Protein AF-A0A7C6WUP7-F1 (afdb_monomer)

Secondary structure (DSSP, 8-state):
-B-GGG-EEEEEEEEPTTSSSEEEEEEEEETTTTEEEEEEEPPS-EEEEEEETTTTEEEEEETTEEEEEETT-S-EEEEEPPP-TT--SS--EEEETTTEEEEE-SS-EEEEE--HHHHHTSEEEEEEE-SS--TTHHHHHHH-TTEEEEEEE----HHHHHHHHHHT--S-SEEEEETTTS-HHHHHHTT-S---TT-HHHHHHHHHB-HHHHHHHEETTEE--EEEEEEEEEEEEEHHHHB-TTS-BS--BHHHHHHHHHHIIIIITTT-TT-EEE--SSHHHHHHHHHHHHHHHHHHHTTPPP-SS-HHHHHHHHHHHTS-HHHH---TT-TT--EEEEEEEE--GGGGG-EEETTEEEEEE--BSBTTB---EEEEEEEEEE-TT-TTHHHHHHHHHHHHHT--HHHHHHHBTT----EE-TTHHHHHHHHHHHHHHHHHHHHH--HHHHHHHHHHHHHHHHHHHHHHHHTSEEE-HHHHHHHHHHHTTEEE---SHHHHHHHHHHHHHHHHHTTSS-HHHHHHHHHHHHHHHHHH--

Foldseek 3Di:
DADPPRWDWDWDFDQDPVRDGTWTFIWIADPVVRDIDTQGTDDADWAAKEADHVQCWIWIDHAQFIWIQGVNHDTATFAGHADALPVDVHWYKYQDPPQWIWTDHPPDIAIDGNDRVQVVQADEAEEEEQDNDPFLLRVLQSVQSRYRYDYDYDNDAQVRVVVCLVVPDQPHFKYKHWQQRYQVVVCVVVVQFDFLLPDPLQVVLLVQFDPQLNVSQDDDSTGGWRWQFKKWKWKWFWPVQQADPVRHGPAAALVSLLVCQQCCLPPNCVVQVLEAAEDDVQRLLQNLLVLLVQLLQLCVLVVHDDALPDPLNVVSVVSSVPHPSVRRDDDDDDPARHYRMYIDIRRALCLCVFDDHNNTGIHTDFYANDPPGDTAIEMTIIIMTTRPSHPCVVSVSSSSSSSVVSRDPSRSLLGGLPPQDFAFQPCLVVVLVVLVVVLVVLVVVLVVDDDPSVVVSVVVSVVSVVVSVVSNPSRGTSGDSVSSVVSSVNCVRYHYNRHDLSSVLSVVLSVCSCCDSVPVDDPVCSSVVSRVSSVVSVVVRD

Sequence (542 aa):
VSYRDGKLLLVQTLPGTDGQGGVPTLMVYDPQANAAAPVQALAGQVGSISYDPASDTLLAAQGNTVYTYPALGEGKPCATLPQNDFFMEYLPIAALPDHLLAVGTRDSIYLKSADAAAFAEKTPLKLLLAASSSDGLNQAANAVENVALTVAQDSLSPLEFAQMIITGDTEHDLYWVNLSAVDFVSLMKKGYAADLSGSAKLAQAHRELYPQVQQAVSDGEGIYAVPLSATGITLLGEKSYVFDKNGQPTLHTLDDLLQYMQMWPDTMAEEHPDMTPYRGYEVKYGAHELVLKTYIDSCIGTGQELSFDTPQLRQMMEKLAAMDWDVLECGDEDYTAPVVFGDEWLMFLHLFNGDGRDSHDYFPFLLALSPDVPAVLPLEVSCVFINPRSPHQDAALQLVEALLDAMPDDDRIMLHEQENTPVENPSYQQTLAEYEALLARKRAQMDAAAGGERNELKAWLTRAEQHYEELKVTQRWLISEQNIRDYRALAAHAYVRQYNGEFLGARTAVETLSQYTGGSIDLDRFLSDIQNRLNLIRNESR

Radius of gyration: 28.75 Å; Cα contacts (8 Å, |Δi|>4): 955; chains: 1; bounding box: 75×62×85 Å

Structure (mmCIF, N/CA/C/O backbone):
data_AF-A0A7C6WUP7-F1
#
_entry.id   AF-A0A7C6WUP7-F1
#
loop_
_atom_site.group_PDB
_atom_site.id
_atom_site.type_symbol
_atom_site.label_atom_id
_atom_site.label_alt_id
_atom_site.label_comp_id
_atom_site.label_asym_id
_atom_site.label_entity_id
_atom_site.label_seq_id
_atom_site.pdbx_PDB_ins_code
_atom_site.Cartn_x
_atom_site.Cartn_y
_atom_site.Cartn_z
_atom_site.occupancy
_atom_site.B_iso_or_equiv
_atom_site.auth_seq_id
_atom_site.auth_comp_id
_atom_site.auth_asym_id
_atom_site.auth_atom_id
_atom_site.pdbx_PDB_model_num
ATOM 1 N N . VAL A 1 1 ? 2.950 -0.134 -36.957 1.00 88.62 1 VAL A N 1
ATOM 2 C CA . VAL A 1 1 ? 4.285 -0.773 -36.811 1.00 88.62 1 VAL A CA 1
ATOM 3 C C . VAL A 1 1 ? 4.865 -1.100 -38.182 1.00 88.62 1 VAL A C 1
ATOM 5 O O . VAL A 1 1 ? 4.085 -1.303 -39.111 1.00 88.62 1 VAL A O 1
ATOM 8 N N . SER A 1 2 ? 6.194 -1.097 -38.344 1.00 90.19 2 SER A N 1
ATOM 9 C CA . SER A 1 2 ? 6.823 -1.467 -39.623 1.00 90.19 2 SER A CA 1
ATOM 10 C C . SER A 1 2 ? 6.486 -2.905 -40.008 1.00 90.19 2 SER A C 1
ATOM 12 O O . SER A 1 2 ? 6.430 -3.782 -39.149 1.00 90.19 2 SER A O 1
ATOM 14 N N . TYR A 1 3 ? 6.262 -3.129 -41.298 1.00 91.31 3 TYR A N 1
ATOM 15 C CA . TYR A 1 3 ? 5.893 -4.414 -41.877 1.00 91.31 3 TYR A CA 1
ATOM 16 C C . TYR A 1 3 ? 6.742 -4.693 -43.123 1.00 91.31 3 TYR A C 1
ATOM 18 O O . TYR A 1 3 ? 7.541 -3.863 -43.563 1.00 91.31 3 TYR A O 1
ATOM 26 N N . ARG A 1 4 ? 6.611 -5.901 -43.667 1.00 89.44 4 ARG A N 1
ATOM 27 C CA . ARG A 1 4 ? 7.405 -6.396 -44.798 1.00 89.44 4 ARG A CA 1
ATOM 28 C C . ARG A 1 4 ? 7.357 -5.466 -46.008 1.00 89.44 4 ARG A C 1
ATOM 30 O O . ARG A 1 4 ? 6.385 -4.745 -46.217 1.00 89.44 4 ARG A O 1
ATOM 37 N N . ASP A 1 5 ? 8.417 -5.511 -46.811 1.00 90.69 5 ASP A N 1
ATOM 38 C CA . ASP A 1 5 ? 8.517 -4.808 -48.097 1.00 90.69 5 ASP A CA 1
ATOM 39 C C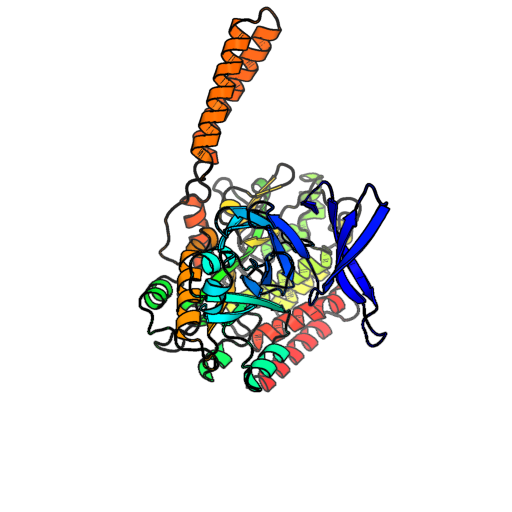 . ASP A 1 5 ? 8.281 -3.288 -48.011 1.00 90.69 5 ASP A C 1
ATOM 41 O O . ASP A 1 5 ? 7.764 -2.668 -48.938 1.00 90.69 5 ASP A O 1
ATOM 45 N N . GLY A 1 6 ? 8.644 -2.672 -46.879 1.00 90.62 6 GLY A N 1
ATOM 46 C CA . GLY A 1 6 ? 8.457 -1.236 -46.646 1.00 90.62 6 GLY A CA 1
ATOM 47 C C . GLY A 1 6 ? 7.004 -0.823 -46.383 1.00 90.62 6 GLY A C 1
ATOM 48 O O . GLY A 1 6 ? 6.705 0.372 -46.390 1.00 90.62 6 GLY A O 1
ATOM 49 N N . LYS A 1 7 ? 6.104 -1.785 -46.153 1.00 94.88 7 LYS A N 1
ATOM 50 C CA . LYS A 1 7 ? 4.707 -1.546 -45.772 1.00 94.88 7 LYS A CA 1
ATOM 51 C C . LYS A 1 7 ? 4.579 -1.304 -44.270 1.00 94.88 7 LYS A C 1
ATOM 53 O O . LYS A 1 7 ? 5.522 -1.504 -43.506 1.00 94.88 7 LYS A O 1
ATOM 58 N N . LEU A 1 8 ? 3.395 -0.886 -43.833 1.00 95.31 8 LEU A N 1
ATOM 59 C CA . LEU A 1 8 ? 3.077 -0.651 -42.424 1.00 95.31 8 LEU A CA 1
ATOM 60 C C . LEU A 1 8 ? 1.836 -1.444 -42.015 1.00 95.31 8 LEU A C 1
ATOM 62 O O . LEU A 1 8 ? 0.878 -1.532 -42.779 1.00 95.31 8 LEU A O 1
ATOM 66 N N . LEU A 1 9 ? 1.832 -1.966 -40.789 1.00 94.50 9 LEU A N 1
ATOM 67 C CA . LEU A 1 9 ? 0.612 -2.430 -40.132 1.00 94.50 9 LEU A CA 1
ATOM 68 C C . LEU A 1 9 ? -0.007 -1.288 -39.332 1.00 94.50 9 LEU A C 1
ATOM 70 O O . LEU A 1 9 ? 0.679 -0.636 -38.533 1.00 94.50 9 LEU A O 1
ATOM 74 N N . LEU A 1 10 ? -1.303 -1.082 -39.540 1.00 92.94 10 LEU A N 1
ATOM 75 C CA . LEU A 1 10 ? -2.136 -0.097 -38.859 1.00 92.94 10 LEU A CA 1
ATOM 76 C C . LEU A 1 10 ? -3.346 -0.804 -38.247 1.00 92.94 10 LEU A C 1
ATOM 78 O O . LEU A 1 10 ? -3.805 -1.808 -38.783 1.00 92.94 10 LEU A O 1
ATOM 82 N N . VAL A 1 11 ? -3.893 -0.257 -37.167 1.00 92.19 11 VAL A N 1
ATOM 83 C CA . VAL A 1 11 ? -5.207 -0.663 -36.659 1.00 92.19 11 VAL A CA 1
ATOM 84 C C . VAL A 1 11 ? -6.188 0.439 -37.020 1.00 92.19 11 VAL A C 1
ATOM 86 O O . VAL A 1 11 ? -5.965 1.603 -36.691 1.00 92.19 11 VAL A O 1
ATOM 89 N N . GLN A 1 12 ? -7.251 0.079 -37.731 1.00 91.81 12 GLN A N 1
ATOM 90 C CA . GLN A 1 12 ? -8.324 0.990 -38.103 1.00 91.81 12 GLN A CA 1
ATOM 91 C C . GLN A 1 12 ? -9.658 0.415 -37.649 1.00 91.81 12 GLN A C 1
ATOM 93 O O . GLN A 1 12 ? -9.967 -0.746 -37.903 1.00 91.81 12 GLN A O 1
ATOM 98 N N . THR A 1 13 ? -10.477 1.244 -37.018 1.00 90.94 13 THR A N 1
ATOM 99 C CA . THR A 1 13 ? -11.846 0.874 -36.673 1.00 90.94 13 THR A CA 1
ATOM 100 C C . THR A 1 13 ? -12.723 0.948 -37.921 1.00 90.94 13 THR A C 1
ATOM 102 O O . THR A 1 13 ? -12.941 2.032 -38.465 1.00 90.94 13 THR A O 1
ATOM 105 N N . LEU A 1 14 ? -13.213 -0.201 -38.387 1.00 89.38 14 LEU A N 1
ATOM 106 C CA . LEU A 1 14 ? -14.136 -0.307 -39.521 1.00 89.38 14 LEU A CA 1
ATOM 107 C C . LEU A 1 14 ? -15.577 -0.521 -39.028 1.00 89.38 14 LEU A C 1
ATOM 109 O O . LEU A 1 14 ? -15.765 -1.029 -37.925 1.00 89.38 14 LEU A O 1
ATOM 113 N N . PRO A 1 15 ? -16.612 -0.152 -39.803 1.00 85.94 15 PRO A N 1
ATOM 114 C CA . PRO A 1 15 ? -17.998 -0.439 -39.431 1.00 85.94 15 PRO A CA 1
ATOM 115 C C . PRO A 1 15 ? -18.241 -1.946 -39.261 1.00 85.94 15 PRO A C 1
ATOM 117 O O . PRO A 1 15 ? -17.833 -2.732 -40.118 1.00 85.94 15 PRO A O 1
ATOM 120 N N . GLY A 1 16 ? -18.920 -2.347 -38.181 1.00 78.31 16 GLY A N 1
ATOM 121 C CA . GLY A 1 16 ? -19.343 -3.737 -37.981 1.00 78.31 16 GLY A CA 1
ATOM 122 C C . GLY A 1 16 ? -20.357 -4.208 -39.033 1.00 78.31 16 GLY A C 1
ATOM 123 O O . GLY A 1 16 ? -21.050 -3.397 -39.652 1.00 78.31 16 GLY A O 1
ATOM 124 N N . THR A 1 17 ? -20.478 -5.529 -39.216 1.00 71.31 17 THR A N 1
ATOM 125 C CA . THR A 1 17 ? -21.402 -6.159 -40.187 1.00 71.31 17 THR A CA 1
ATOM 126 C C . THR A 1 17 ? -22.866 -5.786 -39.967 1.00 71.31 17 THR A C 1
ATOM 128 O O . THR A 1 17 ? -23.649 -5.776 -40.915 1.00 71.31 17 THR A O 1
ATOM 131 N N . ASP A 1 18 ? -23.211 -5.421 -38.734 1.00 73.44 18 ASP A N 1
ATOM 132 C CA . ASP A 1 18 ? -24.584 -5.168 -38.298 1.00 73.44 18 ASP A CA 1
ATOM 133 C C . ASP A 1 18 ? -24.893 -3.657 -38.244 1.00 73.44 18 ASP A C 1
ATOM 135 O O . ASP A 1 18 ? -25.961 -3.239 -37.801 1.00 73.44 18 ASP A O 1
ATOM 139 N N . GLY A 1 19 ? -23.947 -2.812 -38.678 1.00 63.22 19 GLY A N 1
ATOM 140 C CA . GLY A 1 19 ? -24.073 -1.351 -38.674 1.00 63.22 19 GLY A CA 1
ATOM 141 C C . GLY A 1 19 ? -24.031 -0.703 -37.283 1.00 63.22 19 GLY A C 1
ATOM 142 O O . GLY A 1 19 ? -24.127 0.520 -37.189 1.00 63.22 19 GLY A O 1
ATOM 143 N N . GLN A 1 20 ? -23.868 -1.491 -36.216 1.00 58.09 20 GLN A N 1
ATOM 144 C CA . GLN A 1 20 ? -23.641 -1.013 -34.854 1.00 58.09 20 GLN A CA 1
ATOM 145 C C . GLN A 1 20 ? -22.222 -1.339 -34.392 1.00 58.09 20 GLN A C 1
ATOM 147 O O . GLN A 1 20 ? -21.758 -2.468 -34.528 1.00 58.09 20 GLN A O 1
ATOM 152 N N . GLY A 1 21 ? -21.553 -0.336 -33.820 1.00 70.25 21 GLY A N 1
ATOM 153 C CA . GLY A 1 21 ? -20.194 -0.467 -33.305 1.00 70.25 21 GLY A CA 1
ATOM 154 C C . GLY A 1 21 ? -19.114 -0.479 -34.390 1.00 70.25 21 GLY A C 1
ATOM 155 O O . GLY A 1 21 ? -19.353 -0.743 -35.571 1.00 70.25 21 GLY A O 1
ATOM 156 N N . GLY A 1 22 ? -17.900 -0.140 -33.969 1.00 84.69 22 GLY A N 1
ATOM 157 C CA . GLY A 1 22 ? -16.703 -0.242 -34.786 1.00 84.69 22 GLY A CA 1
ATOM 158 C C . GLY A 1 22 ? -15.913 -1.500 -34.432 1.00 84.69 22 GLY A C 1
ATOM 159 O O . GLY A 1 22 ? -15.785 -1.829 -33.257 1.00 84.69 22 GLY A O 1
ATOM 160 N N . VAL A 1 23 ? -15.371 -2.184 -35.437 1.00 88.81 23 VAL A N 1
ATOM 161 C CA . VAL A 1 23 ? -14.512 -3.360 -35.279 1.00 88.81 23 VAL A CA 1
ATOM 162 C C . VAL A 1 23 ? -13.068 -2.943 -35.550 1.00 88.81 23 VAL A C 1
ATOM 164 O O . VAL A 1 23 ? -12.760 -2.531 -36.678 1.00 88.81 23 VAL A O 1
ATOM 167 N N . PRO A 1 24 ? -12.164 -3.019 -34.559 1.00 91.81 24 PRO A N 1
ATOM 168 C CA . PRO A 1 24 ? -10.756 -2.768 -34.810 1.00 91.81 24 PRO A CA 1
ATOM 169 C C . PRO A 1 24 ? -10.237 -3.812 -35.796 1.00 91.81 24 PRO A C 1
ATOM 171 O O . PRO A 1 24 ? -10.360 -5.015 -35.592 1.00 91.81 24 PRO A O 1
ATOM 174 N N . THR A 1 25 ? -9.690 -3.344 -36.908 1.00 93.19 25 THR A N 1
ATOM 175 C CA . THR A 1 25 ? -9.233 -4.184 -38.012 1.00 93.19 25 THR A CA 1
ATOM 176 C C . THR A 1 25 ? -7.780 -3.866 -38.309 1.00 93.19 25 THR A C 1
ATOM 178 O O . THR A 1 25 ? -7.397 -2.703 -38.452 1.00 93.19 25 THR A O 1
ATOM 181 N N . LEU A 1 26 ? -6.963 -4.908 -38.407 1.00 93.88 26 LEU A N 1
ATOM 182 C CA . LEU A 1 26 ? -5.592 -4.810 -38.868 1.00 93.88 26 LEU A CA 1
ATOM 183 C C . LEU A 1 26 ? -5.578 -4.525 -40.371 1.00 93.88 26 LEU A C 1
ATOM 185 O O . LEU A 1 26 ? -6.147 -5.276 -41.167 1.00 93.88 26 LEU A O 1
ATOM 189 N N . MET A 1 27 ? -4.888 -3.459 -40.748 1.00 94.75 27 MET A N 1
ATOM 190 C CA . MET A 1 27 ? -4.727 -2.999 -42.119 1.00 94.75 27 MET A CA 1
ATOM 191 C C . MET A 1 27 ? -3.254 -3.069 -42.516 1.00 94.75 27 MET A C 1
ATOM 193 O O . MET A 1 27 ? -2.382 -2.654 -41.750 1.00 94.75 27 MET A O 1
ATOM 197 N N . VAL A 1 28 ? -2.972 -3.513 -43.739 1.00 95.56 28 VAL A N 1
ATOM 198 C CA . VAL A 1 28 ? -1.656 -3.339 -44.367 1.00 95.56 28 VAL A CA 1
ATOM 199 C C . VAL A 1 28 ? -1.711 -2.101 -45.245 1.00 95.56 28 VAL A C 1
ATOM 201 O O . VAL A 1 28 ? -2.439 -2.069 -46.236 1.00 95.56 28 VAL A O 1
ATOM 204 N N . TYR A 1 29 ? -0.935 -1.089 -44.876 1.00 96.25 29 TYR A N 1
ATOM 205 C CA . TYR A 1 29 ? -0.754 0.134 -45.642 1.00 96.25 29 TYR A CA 1
ATOM 206 C C . TYR A 1 29 ? 0.499 0.043 -46.507 1.00 96.25 29 TYR A C 1
ATOM 208 O O . TYR A 1 29 ? 1.592 -0.238 -46.014 1.00 96.25 29 TYR A O 1
ATOM 216 N N . ASP A 1 30 ? 0.328 0.300 -47.798 1.00 96.12 30 ASP A N 1
ATOM 217 C CA . ASP A 1 30 ? 1.398 0.411 -48.779 1.00 96.12 30 ASP A CA 1
ATOM 218 C C . ASP A 1 30 ? 1.677 1.898 -49.061 1.00 96.12 30 ASP A C 1
ATOM 220 O O . ASP A 1 30 ? 0.858 2.557 -49.712 1.00 96.12 30 ASP A O 1
ATOM 224 N N . PRO A 1 31 ? 2.820 2.445 -48.602 1.00 94.81 31 PRO A N 1
ATOM 225 C CA . PRO A 1 31 ? 3.159 3.845 -48.833 1.00 94.81 31 PRO A CA 1
ATOM 226 C C . PRO A 1 31 ? 3.367 4.201 -50.310 1.00 94.81 31 PRO A C 1
ATOM 228 O O . PRO A 1 31 ? 3.192 5.362 -50.672 1.00 94.81 31 PRO A O 1
ATOM 231 N N . GLN A 1 32 ? 3.740 3.241 -51.166 1.00 94.38 32 GLN A N 1
ATOM 232 C CA . GLN A 1 32 ? 3.948 3.494 -52.596 1.00 94.38 32 GLN A CA 1
ATOM 233 C C . GLN A 1 32 ? 2.617 3.596 -53.339 1.00 94.38 32 GLN A C 1
ATOM 235 O O . GLN A 1 32 ? 2.452 4.461 -54.199 1.00 94.38 32 GLN A O 1
ATOM 240 N N . ALA A 1 33 ? 1.661 2.731 -52.995 1.00 93.75 33 ALA A N 1
ATOM 241 C CA . ALA A 1 33 ? 0.311 2.769 -53.554 1.00 93.75 33 ALA A CA 1
ATOM 242 C C . ALA A 1 33 ? -0.608 3.788 -52.853 1.00 93.75 33 ALA A C 1
ATOM 244 O O . ALA A 1 33 ? -1.689 4.077 -53.364 1.00 93.75 33 ALA A O 1
ATOM 245 N N . ASN A 1 34 ? -0.190 4.315 -51.693 1.00 93.81 34 ASN A N 1
ATOM 246 C CA . ASN A 1 34 ? -0.997 5.141 -50.791 1.00 93.81 34 ASN A CA 1
ATOM 247 C C . ASN A 1 34 ? -2.374 4.509 -50.509 1.00 93.81 34 ASN A C 1
ATOM 249 O O . ASN A 1 34 ? -3.418 5.153 -50.616 1.00 93.81 34 ASN A O 1
ATOM 253 N N . ALA A 1 35 ? -2.373 3.210 -50.207 1.00 94.38 35 ALA A N 1
ATOM 254 C CA . ALA A 1 35 ? -3.583 2.418 -50.027 1.00 94.38 35 ALA A CA 1
ATOM 255 C C . ALA A 1 35 ? -3.444 1.473 -48.832 1.00 94.38 35 ALA A C 1
ATOM 257 O O . ALA A 1 35 ? -2.370 0.923 -48.589 1.00 94.38 35 ALA A O 1
ATOM 258 N N . ALA A 1 36 ? -4.543 1.271 -48.105 1.00 94.94 36 ALA A N 1
ATOM 259 C CA . ALA A 1 36 ? -4.638 0.314 -47.010 1.00 94.94 36 ALA A CA 1
ATOM 260 C C . ALA A 1 36 ? -5.637 -0.793 -47.362 1.00 94.94 36 ALA A C 1
ATOM 262 O O . ALA A 1 36 ? -6.729 -0.507 -47.854 1.00 94.94 36 ALA A O 1
ATOM 263 N N . ALA A 1 37 ? -5.272 -2.046 -47.095 1.00 94.25 37 ALA A N 1
ATOM 264 C CA . ALA A 1 37 ? -6.142 -3.203 -47.280 1.00 94.25 37 ALA A CA 1
ATOM 265 C C . ALA A 1 37 ? -6.373 -3.919 -45.938 1.00 94.25 37 ALA A C 1
ATOM 267 O O . ALA A 1 37 ? -5.411 -4.083 -45.181 1.00 94.25 37 ALA A O 1
ATOM 268 N N . PRO A 1 38 ? -7.613 -4.342 -45.632 1.00 93.62 38 PRO A N 1
ATOM 269 C CA . PRO A 1 38 ? -7.899 -5.101 -44.422 1.00 93.62 38 PRO A CA 1
ATOM 270 C C . PRO A 1 38 ? -7.276 -6.494 -44.499 1.00 93.62 38 PRO A C 1
ATOM 272 O O . PRO A 1 38 ? -7.278 -7.122 -45.558 1.00 93.62 38 PRO A O 1
ATOM 275 N N . VAL A 1 39 ? -6.760 -6.966 -43.366 1.00 92.12 39 VAL A N 1
ATOM 276 C CA . VAL A 1 39 ? -6.148 -8.294 -43.230 1.00 92.12 39 VAL A CA 1
ATOM 277 C C . VAL A 1 39 ? -6.915 -9.145 -42.233 1.00 92.12 39 VAL A C 1
ATOM 279 O O . VAL A 1 39 ? -7.359 -10.232 -42.585 1.00 92.12 39 VAL A O 1
ATOM 282 N N . GLN A 1 40 ? -7.100 -8.643 -41.011 1.00 91.38 40 GLN A N 1
ATOM 283 C CA . GLN A 1 40 ? -7.643 -9.432 -39.911 1.00 91.38 40 GLN A CA 1
ATOM 284 C C . GLN A 1 40 ? -8.457 -8.549 -38.966 1.00 91.38 40 GLN A C 1
ATOM 286 O O . GLN A 1 40 ? -7.993 -7.492 -38.543 1.00 91.38 40 GLN A O 1
ATOM 291 N N . ALA A 1 41 ? -9.665 -8.987 -38.613 1.00 89.94 41 ALA A N 1
ATOM 292 C CA . ALA A 1 41 ? -10.430 -8.357 -37.543 1.00 89.94 41 ALA A CA 1
ATOM 293 C C . ALA A 1 41 ? -9.825 -8.728 -36.181 1.00 89.94 41 ALA A C 1
ATOM 295 O O . ALA A 1 41 ? -9.445 -9.880 -35.947 1.00 89.94 41 ALA A O 1
ATOM 296 N N . LEU A 1 42 ? -9.737 -7.743 -35.295 1.00 90.19 42 LEU A N 1
ATOM 297 C CA . LEU A 1 42 ? -9.281 -7.887 -33.919 1.00 90.19 42 LEU A CA 1
ATOM 298 C C . LEU A 1 42 ? -10.502 -7.870 -32.993 1.00 90.19 42 LEU A C 1
ATOM 300 O O . LEU A 1 42 ? -11.511 -7.228 -33.292 1.00 90.19 42 LEU A O 1
ATOM 304 N N . ALA A 1 43 ? -10.424 -8.600 -31.883 1.00 84.19 43 ALA A N 1
ATOM 305 C CA . ALA A 1 43 ? -11.495 -8.645 -30.898 1.00 84.19 43 ALA A CA 1
ATOM 306 C C . ALA A 1 43 ? -11.264 -7.599 -29.798 1.00 84.19 43 ALA A C 1
ATOM 308 O O . ALA A 1 43 ? -10.127 -7.286 -29.449 1.00 84.19 43 ALA A O 1
ATOM 309 N N . GLY A 1 44 ? -12.361 -7.088 -29.234 1.00 82.75 44 GLY A N 1
ATOM 310 C CA . GLY A 1 44 ? -12.329 -6.200 -28.071 1.00 82.75 44 GLY A CA 1
ATOM 311 C C . GLY A 1 44 ? -11.562 -4.891 -28.289 1.00 82.75 44 GLY A C 1
ATOM 312 O O . GLY A 1 44 ? -11.354 -4.441 -29.414 1.00 82.75 44 GLY A O 1
ATOM 313 N N . GLN A 1 45 ? -11.167 -4.257 -27.186 1.00 84.25 45 GLN A N 1
ATOM 314 C CA . GLN A 1 45 ? -10.313 -3.073 -27.212 1.00 84.25 45 GLN A CA 1
ATOM 315 C C . GLN A 1 45 ? -8.861 -3.494 -27.458 1.00 84.25 45 GLN A C 1
ATOM 317 O O . GLN A 1 45 ? -8.315 -4.307 -26.715 1.00 84.25 45 GLN A O 1
ATOM 322 N N . VAL A 1 46 ? -8.242 -2.924 -28.492 1.00 90.44 46 VAL A N 1
ATOM 323 C CA . VAL A 1 46 ? -6.850 -3.206 -28.861 1.00 90.44 46 VAL A CA 1
ATOM 324 C C . VAL A 1 46 ? -5.929 -2.221 -28.152 1.00 90.44 46 VAL A C 1
ATOM 326 O O . VAL A 1 46 ? -6.115 -1.012 -28.274 1.00 90.44 46 VAL A O 1
ATOM 329 N N . GLY A 1 47 ? -4.945 -2.749 -27.430 1.00 91.69 47 GLY A N 1
ATOM 330 C CA . GLY A 1 47 ? -3.874 -1.975 -26.816 1.00 91.69 47 GLY A CA 1
ATOM 331 C C . GLY A 1 47 ? -2.615 -1.943 -27.676 1.00 91.69 47 GLY A C 1
ATOM 332 O O . GLY A 1 47 ? -2.670 -1.783 -28.897 1.00 91.69 47 GLY A O 1
ATOM 333 N N . SER A 1 48 ? -1.454 -2.111 -27.043 1.00 93.25 48 SER A N 1
ATOM 334 C CA . SER A 1 48 ? -0.177 -2.134 -27.754 1.00 93.25 48 SER A CA 1
ATOM 335 C C . SER A 1 48 ? -0.079 -3.311 -28.728 1.00 93.25 48 SER A C 1
ATOM 337 O O . SER A 1 48 ? -0.549 -4.419 -28.459 1.00 93.25 48 SER A O 1
ATOM 339 N N . ILE A 1 49 ? 0.590 -3.075 -29.857 1.00 94.31 49 ILE A N 1
ATOM 340 C CA . ILE A 1 49 ? 0.894 -4.099 -30.857 1.00 94.31 49 ILE A CA 1
ATOM 341 C C . ILE A 1 49 ? 2.393 -4.134 -31.145 1.00 94.31 49 ILE A C 1
ATOM 343 O O . ILE A 1 49 ? 3.062 -3.100 -31.145 1.00 94.31 49 ILE A O 1
ATOM 347 N N . SER A 1 50 ? 2.915 -5.315 -31.454 1.00 95.19 50 SER A N 1
ATOM 348 C CA . SER A 1 50 ? 4.306 -5.499 -31.865 1.00 95.19 50 SER A CA 1
ATOM 349 C C . SER A 1 50 ? 4.408 -6.580 -32.928 1.00 95.19 50 SER A C 1
ATOM 351 O O . SER A 1 50 ? 3.700 -7.576 -32.860 1.00 95.19 50 SER A O 1
ATOM 353 N N . TYR A 1 51 ? 5.259 -6.384 -33.930 1.00 93.56 51 TYR A N 1
ATOM 354 C CA . TYR A 1 51 ? 5.400 -7.311 -35.051 1.00 93.56 51 TYR A CA 1
ATOM 355 C C . TYR A 1 51 ? 6.830 -7.841 -35.119 1.00 93.56 51 TYR A C 1
ATOM 357 O O . TYR A 1 51 ? 7.770 -7.047 -35.194 1.00 93.56 51 TYR A O 1
ATOM 365 N N . ASP A 1 52 ? 6.976 -9.165 -35.131 1.00 91.50 52 ASP A N 1
ATOM 366 C CA . ASP A 1 52 ? 8.245 -9.839 -35.378 1.00 91.50 52 ASP A CA 1
ATOM 367 C C . ASP A 1 52 ? 8.363 -10.230 -36.865 1.00 91.50 52 ASP A C 1
ATOM 369 O O . ASP A 1 52 ? 7.665 -11.138 -37.336 1.00 91.50 52 ASP A O 1
ATOM 373 N N . PRO A 1 53 ? 9.262 -9.582 -37.632 1.00 88.62 53 PRO A N 1
ATOM 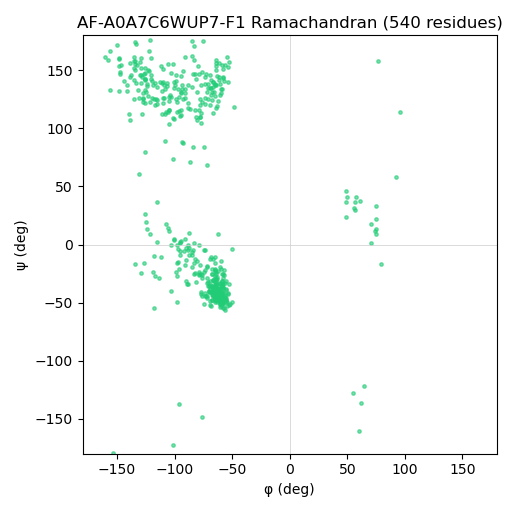374 C CA . PRO A 1 53 ? 9.475 -9.919 -39.031 1.00 88.62 53 PRO A CA 1
ATOM 375 C C . PRO A 1 53 ? 10.111 -11.298 -39.242 1.00 88.62 53 PRO A C 1
ATOM 377 O O . PRO A 1 53 ? 9.922 -11.861 -40.324 1.00 88.62 53 PRO A O 1
ATOM 380 N N . ALA A 1 54 ? 10.854 -11.832 -38.264 1.00 88.00 54 ALA A N 1
ATOM 381 C CA . ALA A 1 54 ? 11.552 -13.107 -38.399 1.00 88.00 54 ALA A CA 1
ATOM 382 C C . ALA A 1 54 ? 10.574 -14.288 -38.381 1.00 88.00 54 ALA A C 1
ATOM 384 O O . ALA A 1 54 ? 10.674 -15.177 -39.228 1.00 88.00 54 ALA A O 1
ATOM 385 N N . SER A 1 55 ? 9.601 -14.264 -37.467 1.00 88.06 55 SER A N 1
ATOM 386 C CA . SER A 1 55 ? 8.559 -15.292 -37.347 1.00 88.06 55 SER A CA 1
ATOM 387 C C . SER A 1 55 ? 7.249 -14.964 -38.075 1.00 88.06 55 SER A C 1
ATOM 389 O O . SER A 1 55 ? 6.310 -15.752 -38.003 1.00 88.06 55 SER A O 1
ATOM 391 N N . ASP A 1 56 ? 7.163 -13.828 -38.779 1.00 91.00 56 ASP A N 1
ATOM 392 C CA . ASP A 1 56 ? 5.928 -13.349 -39.428 1.00 91.00 56 ASP A CA 1
ATOM 393 C C . ASP A 1 56 ? 4.744 -13.183 -38.473 1.00 91.00 56 ASP A C 1
ATOM 395 O O . ASP A 1 56 ? 3.609 -13.523 -38.805 1.00 91.00 56 ASP A O 1
ATOM 399 N N . THR A 1 57 ? 4.996 -12.739 -37.250 1.00 92.56 57 THR A N 1
ATOM 400 C CA . THR A 1 57 ? 3.992 -12.829 -36.191 1.00 92.56 57 THR A CA 1
ATOM 401 C C . THR A 1 57 ? 3.694 -11.458 -35.616 1.00 92.56 57 THR A C 1
ATOM 403 O O . THR A 1 57 ? 4.596 -10.725 -35.214 1.00 92.56 57 THR A O 1
ATOM 406 N N . LEU A 1 58 ? 2.409 -11.105 -35.562 1.00 94.56 58 LEU A N 1
ATOM 407 C CA . LEU A 1 58 ? 1.939 -9.942 -34.814 1.00 94.56 58 LEU A CA 1
ATOM 408 C C . LEU A 1 58 ? 1.492 -10.379 -33.420 1.00 94.56 58 LEU A C 1
ATOM 410 O O . LEU A 1 58 ? 0.690 -11.297 -33.279 1.00 94.56 58 LEU A O 1
ATOM 414 N N . LEU A 1 59 ? 1.967 -9.670 -32.407 1.00 95.88 59 LEU A N 1
ATOM 415 C CA . LEU A 1 59 ? 1.417 -9.668 -31.063 1.00 95.88 59 LEU A CA 1
ATOM 416 C C . LEU A 1 59 ? 0.491 -8.463 -30.908 1.00 95.88 59 LEU A C 1
ATOM 418 O O . LEU A 1 59 ? 0.858 -7.344 -31.279 1.00 95.88 59 LEU A O 1
ATOM 422 N N . ALA A 1 60 ? -0.692 -8.677 -30.342 1.00 95.56 60 ALA A N 1
ATOM 423 C CA . ALA A 1 60 ? -1.629 -7.610 -30.018 1.00 95.56 60 ALA A CA 1
ATOM 424 C C . ALA A 1 60 ? -2.217 -7.812 -28.621 1.00 95.56 60 ALA A C 1
ATOM 426 O O . ALA A 1 60 ? -2.793 -8.859 -28.329 1.00 95.56 60 ALA A O 1
ATOM 427 N N . ALA A 1 61 ? -2.087 -6.797 -27.770 1.00 95.06 61 ALA A N 1
ATOM 428 C CA . ALA A 1 61 ? -2.780 -6.731 -26.492 1.00 95.06 61 ALA A CA 1
ATOM 429 C C . ALA A 1 61 ? -4.279 -6.472 -26.710 1.00 95.06 61 ALA A C 1
ATOM 431 O O . ALA A 1 61 ? -4.647 -5.560 -27.454 1.00 95.06 61 ALA A O 1
ATOM 432 N N . GLN A 1 62 ? -5.133 -7.261 -26.062 1.00 92.12 62 GLN A N 1
ATOM 433 C CA . GLN A 1 62 ? -6.591 -7.131 -26.064 1.00 92.12 62 GLN A CA 1
ATOM 434 C C . GLN A 1 62 ? -7.119 -7.388 -24.650 1.00 92.12 62 GLN A C 1
ATOM 436 O O . GLN A 1 62 ? -7.095 -8.521 -24.162 1.00 92.12 62 GLN A O 1
ATOM 441 N N . GLY A 1 63 ? -7.564 -6.327 -23.969 1.00 88.62 63 GLY A N 1
ATOM 442 C CA . GLY A 1 63 ? -7.846 -6.386 -22.530 1.00 88.62 63 GLY A CA 1
ATOM 443 C C . GLY A 1 63 ? -6.622 -6.877 -21.747 1.00 88.62 63 GLY A C 1
ATOM 444 O O . GLY A 1 63 ? -5.522 -6.377 -21.958 1.00 88.62 63 GLY A O 1
ATOM 445 N N . ASN A 1 64 ? -6.799 -7.905 -20.912 1.00 90.00 64 ASN A N 1
ATOM 446 C CA . ASN A 1 64 ? -5.738 -8.502 -20.086 1.00 90.00 64 ASN A CA 1
ATOM 447 C C . ASN A 1 64 ? -4.936 -9.611 -20.793 1.00 90.00 64 ASN A C 1
ATOM 449 O O . ASN A 1 64 ? -4.182 -10.342 -20.149 1.00 90.00 64 ASN A O 1
ATOM 453 N N . THR A 1 65 ? -5.108 -9.803 -22.102 1.00 94.56 65 THR A N 1
ATOM 454 C CA . THR A 1 65 ? -4.519 -10.934 -22.834 1.00 94.56 65 THR A CA 1
ATOM 455 C C . THR A 1 65 ? -3.771 -10.453 -24.069 1.00 94.56 65 THR A C 1
ATOM 457 O O . THR A 1 65 ? -4.233 -9.581 -24.798 1.00 94.56 65 THR A O 1
ATOM 460 N N . VAL A 1 66 ? -2.606 -11.037 -24.330 1.00 96.56 66 VAL A N 1
ATOM 461 C CA . VAL A 1 66 ? -1.870 -10.864 -25.582 1.00 96.56 66 VAL A CA 1
ATOM 462 C C . VAL A 1 66 ? -2.241 -12.001 -26.520 1.00 96.56 66 VAL A C 1
ATOM 464 O O . VAL A 1 66 ? -2.192 -13.173 -26.143 1.00 96.56 66 VAL A O 1
ATOM 467 N N . TYR A 1 67 ? -2.593 -11.640 -27.747 1.00 96.44 67 TYR A N 1
ATOM 468 C CA . TYR A 1 67 ? -2.884 -12.564 -28.829 1.00 96.44 67 TYR A CA 1
ATOM 469 C C . TYR A 1 67 ? -1.746 -12.564 -29.843 1.00 96.44 67 TYR A C 1
ATOM 471 O O . TYR A 1 67 ? -1.228 -11.508 -30.207 1.00 96.44 67 TYR A O 1
ATOM 479 N N . THR A 1 68 ? -1.400 -13.751 -30.329 1.00 95.44 68 THR A N 1
ATOM 480 C CA . THR A 1 68 ? -0.471 -13.966 -31.435 1.00 95.44 68 THR A CA 1
ATOM 481 C C . THR A 1 68 ? -1.234 -14.216 -32.732 1.00 95.44 68 THR A C 1
ATOM 483 O O . THR A 1 68 ? -2.215 -14.961 -32.750 1.00 95.44 68 THR A O 1
ATOM 486 N N . TYR A 1 69 ? -0.775 -13.601 -33.820 1.00 94.38 69 TYR A N 1
ATOM 487 C CA . TYR A 1 69 ? -1.343 -13.684 -35.167 1.00 94.38 69 TYR A CA 1
ATOM 488 C C . TYR A 1 69 ? -0.256 -14.128 -36.162 1.00 94.38 69 TYR A C 1
ATOM 490 O O . TYR A 1 69 ? 0.330 -13.287 -36.859 1.00 94.38 69 TYR A O 1
ATOM 498 N N . PRO A 1 70 ? 0.056 -15.436 -36.233 1.00 92.62 70 PRO A N 1
ATOM 499 C CA . PRO A 1 70 ? 1.075 -15.963 -37.137 1.00 92.62 70 PRO A CA 1
ATOM 500 C C . PRO A 1 70 ? 0.659 -15.790 -38.597 1.00 92.62 70 PRO A C 1
ATOM 502 O O . PRO A 1 70 ? -0.475 -16.111 -38.965 1.00 92.62 70 PRO A O 1
ATOM 505 N N . ALA A 1 71 ? 1.562 -15.265 -39.424 1.00 91.38 71 ALA A N 1
ATOM 506 C CA . ALA A 1 71 ? 1.306 -14.884 -40.815 1.00 91.38 71 ALA A CA 1
ATOM 507 C C . ALA A 1 71 ? 0.040 -14.016 -40.998 1.00 91.38 71 ALA A C 1
ATOM 509 O O . ALA A 1 71 ? -0.551 -13.988 -42.079 1.00 91.38 71 ALA A O 1
ATOM 510 N N . LEU A 1 72 ? -0.372 -13.324 -39.924 1.00 81.88 72 LEU A N 1
ATOM 511 C CA . LEU A 1 72 ? -1.595 -12.525 -39.792 1.00 81.88 72 LEU A CA 1
ATOM 512 C C . LEU A 1 72 ? -2.908 -13.280 -40.076 1.00 81.88 72 LEU A C 1
ATOM 514 O O . LEU A 1 72 ? -3.886 -12.674 -40.511 1.00 81.88 72 LEU A O 1
ATOM 518 N N . GLY A 1 73 ? -2.929 -14.590 -39.818 1.00 88.62 73 GLY A N 1
ATOM 519 C CA . GLY A 1 73 ? -4.150 -15.398 -39.793 1.00 88.62 73 GLY A CA 1
ATOM 520 C C . GLY A 1 73 ? -4.984 -15.187 -38.521 1.00 88.62 73 GLY A C 1
ATOM 521 O O . GLY A 1 73 ? -4.995 -14.111 -37.933 1.00 88.62 73 GLY A O 1
ATOM 522 N N . GLU A 1 74 ? -5.690 -16.229 -38.078 1.00 91.00 74 GLU A N 1
ATOM 523 C CA . GLU A 1 74 ? -6.506 -16.182 -36.857 1.00 91.00 74 GLU A CA 1
ATOM 524 C C . GLU A 1 74 ? -5.651 -15.958 -35.597 1.00 91.00 74 GLU A C 1
ATOM 526 O O . GLU A 1 74 ? -4.595 -16.573 -35.425 1.00 91.00 74 GLU A O 1
ATOM 531 N N . GLY A 1 75 ? -6.130 -15.083 -34.709 1.00 92.62 75 GLY A N 1
ATOM 532 C CA . GLY A 1 75 ? -5.466 -14.767 -33.449 1.00 92.62 75 GLY A CA 1
ATOM 533 C C . GLY A 1 75 ? -5.669 -15.847 -32.395 1.00 92.62 75 GLY A C 1
ATOM 534 O O . GLY A 1 75 ? -6.785 -16.324 -32.203 1.00 92.62 75 GLY A O 1
ATOM 535 N N . LYS A 1 76 ? -4.607 -16.193 -31.664 1.00 95.19 76 LYS A N 1
ATOM 536 C CA . LYS A 1 76 ? -4.663 -17.120 -30.524 1.00 95.19 76 LYS A CA 1
ATOM 537 C C . LYS A 1 76 ? -4.109 -16.453 -29.269 1.00 95.19 76 LYS A C 1
ATOM 539 O O . LYS A 1 76 ? -3.089 -15.775 -29.379 1.00 95.19 76 LYS A O 1
ATOM 544 N N . PRO A 1 77 ? -4.726 -16.627 -28.091 1.00 96.38 77 PRO A N 1
ATOM 545 C CA . PRO A 1 77 ? -4.168 -16.085 -26.860 1.00 96.38 77 PRO A CA 1
ATOM 546 C C . PRO A 1 77 ? -2.832 -16.774 -26.559 1.00 96.38 77 PRO A C 1
ATOM 548 O O . PRO A 1 77 ? -2.700 -17.985 -26.743 1.00 96.38 77 PRO A O 1
ATOM 551 N N . CYS A 1 78 ? -1.834 -16.004 -26.136 1.00 96.38 78 CYS A N 1
ATOM 552 C CA . CYS A 1 78 ? -0.489 -16.522 -25.877 1.00 96.38 78 CYS A CA 1
ATOM 553 C C . CYS A 1 78 ? 0.130 -16.050 -24.559 1.00 96.38 78 CYS A C 1
ATOM 555 O O . CYS A 1 78 ? 1.089 -16.658 -24.098 1.00 96.38 78 CYS A O 1
ATOM 557 N N . ALA A 1 79 ? -0.397 -14.994 -23.938 1.00 96.38 79 ALA A N 1
ATOM 558 C CA . ALA A 1 79 ? 0.038 -14.548 -22.618 1.00 96.38 79 ALA A CA 1
ATOM 559 C C . ALA A 1 79 ? -1.039 -13.703 -21.935 1.00 96.38 79 ALA A C 1
ATOM 561 O O . ALA A 1 79 ? -1.869 -13.094 -22.606 1.00 96.38 79 ALA A O 1
ATOM 562 N N . THR A 1 80 ? -0.984 -13.595 -20.608 1.00 95.94 80 THR A N 1
ATOM 563 C CA . THR A 1 80 ? -1.701 -12.548 -19.870 1.00 95.94 80 THR A CA 1
ATOM 564 C C . THR A 1 80 ? -0.790 -11.351 -19.622 1.00 95.94 80 THR A C 1
ATOM 566 O O . THR A 1 80 ? 0.427 -11.502 -19.439 1.00 95.94 80 THR A O 1
ATOM 569 N N . LEU A 1 81 ? -1.371 -10.154 -19.654 1.00 94.50 81 LEU A N 1
ATOM 570 C CA . LEU A 1 81 ? -0.665 -8.926 -19.314 1.00 94.50 81 LEU A CA 1
ATOM 571 C C . LEU A 1 81 ? -0.494 -8.808 -17.790 1.00 94.50 81 LEU A C 1
ATOM 573 O O . LEU A 1 81 ? -1.353 -9.283 -17.048 1.00 94.50 81 LEU A O 1
ATOM 577 N N . PRO A 1 82 ? 0.603 -8.187 -17.322 1.00 93.88 82 PRO A N 1
ATOM 578 C CA . PRO A 1 82 ? 0.709 -7.702 -15.950 1.00 93.88 82 PRO A CA 1
ATOM 579 C C . PRO A 1 82 ? -0.440 -6.738 -15.609 1.00 93.88 82 PRO A C 1
ATOM 581 O O . PRO A 1 82 ? -0.981 -6.073 -16.496 1.00 93.88 82 PRO A O 1
ATOM 584 N N . GLN A 1 83 ? -0.769 -6.635 -14.325 1.00 91.94 83 GLN A N 1
ATOM 585 C CA . GLN A 1 83 ? -1.625 -5.588 -13.787 1.00 91.94 83 GLN A CA 1
ATOM 586 C C . GLN A 1 83 ? -0.997 -4.208 -14.033 1.00 91.94 83 GLN A C 1
ATOM 588 O O . GLN A 1 83 ? 0.216 -4.026 -13.916 1.00 91.94 83 GLN A O 1
ATOM 593 N N . ASN A 1 84 ? -1.833 -3.244 -14.419 1.00 87.31 84 ASN A N 1
ATOM 594 C CA . ASN A 1 84 ? -1.426 -1.888 -14.784 1.00 87.31 84 ASN A CA 1
ATOM 595 C C . ASN A 1 84 ? -1.702 -0.898 -13.640 1.00 87.31 84 ASN A C 1
ATOM 597 O O . ASN A 1 84 ? -2.621 -0.084 -13.725 1.00 87.31 84 ASN A O 1
ATOM 601 N N . ASP A 1 85 ? -0.894 -0.959 -12.582 1.00 75.69 85 ASP A N 1
ATOM 602 C CA . ASP A 1 85 ? -1.093 -0.191 -11.337 1.00 75.69 85 ASP A CA 1
ATOM 603 C C . ASP A 1 85 ? -0.974 1.333 -11.496 1.00 75.69 85 ASP A C 1
ATOM 605 O O . ASP A 1 85 ? -1.425 2.098 -10.647 1.00 75.69 85 ASP A O 1
ATOM 609 N N . PHE A 1 86 ? -0.396 1.797 -12.607 1.00 72.25 86 PHE A N 1
ATOM 610 C CA . PHE A 1 86 ? -0.189 3.221 -12.886 1.00 72.25 86 PHE A CA 1
ATOM 611 C C . PHE A 1 86 ? -1.138 3.781 -13.942 1.00 72.25 86 PHE A C 1
ATOM 613 O O . PHE A 1 86 ? -0.892 4.870 -14.462 1.00 72.25 86 PHE A O 1
ATOM 620 N N . PHE A 1 87 ? -2.198 3.036 -14.274 1.00 75.38 87 PHE A N 1
ATOM 621 C CA . PHE A 1 87 ? -3.230 3.446 -15.228 1.00 75.38 87 PHE A CA 1
ATOM 622 C C . PHE A 1 87 ? -2.644 3.978 -16.543 1.00 75.38 87 PHE A C 1
ATOM 624 O O . PHE A 1 87 ? -3.163 4.923 -17.141 1.00 75.38 87 PHE A O 1
ATOM 631 N N . MET A 1 88 ? -1.534 3.378 -16.996 1.00 80.00 88 MET A N 1
ATOM 632 C CA . MET A 1 88 ? -0.971 3.696 -18.304 1.00 80.00 88 MET A CA 1
ATOM 633 C C . MET A 1 88 ? -2.045 3.455 -19.361 1.00 80.00 88 MET A C 1
ATOM 635 O O . MET A 1 88 ? -2.765 2.464 -19.269 1.00 80.00 88 MET A O 1
ATOM 639 N N . GLU A 1 89 ? -2.133 4.314 -20.380 1.00 82.38 89 GLU A N 1
ATOM 640 C CA . GLU A 1 89 ? -3.147 4.148 -21.432 1.00 82.38 89 GLU A CA 1
ATOM 641 C C . GLU A 1 89 ? -3.084 2.736 -22.039 1.00 82.38 89 GLU A C 1
ATOM 643 O O . GLU A 1 89 ? -4.109 2.077 -22.189 1.00 82.38 89 GLU A O 1
ATOM 648 N N . TYR A 1 90 ? -1.861 2.239 -22.280 1.00 87.19 90 TYR A N 1
ATOM 649 C CA . TYR A 1 90 ? -1.576 0.851 -22.637 1.00 87.19 90 TYR A CA 1
ATOM 650 C C . TYR A 1 90 ? -0.218 0.417 -22.081 1.00 87.19 90 TYR A C 1
ATOM 652 O O . TYR A 1 90 ? 0.730 1.205 -22.053 1.00 87.19 90 TYR A O 1
ATOM 660 N N . LEU A 1 91 ? -0.086 -0.866 -21.733 1.00 92.75 91 LEU A N 1
ATOM 661 C CA . LEU A 1 91 ? 1.223 -1.455 -21.454 1.00 92.75 91 LEU A CA 1
ATOM 662 C C . LEU A 1 91 ? 1.993 -1.656 -22.771 1.00 92.75 91 LEU A C 1
ATOM 664 O O . LEU A 1 91 ? 1.450 -2.273 -23.696 1.00 92.75 91 LEU A O 1
ATOM 668 N N . PRO A 1 92 ? 3.229 -1.146 -22.916 1.00 94.19 92 PRO A N 1
ATOM 669 C CA . PRO A 1 92 ? 4.046 -1.397 -24.097 1.00 94.19 92 PRO A CA 1
ATOM 670 C C . PRO A 1 92 ? 4.442 -2.874 -24.182 1.00 94.19 92 PRO A C 1
ATOM 672 O O . PRO A 1 92 ? 4.888 -3.468 -23.200 1.00 94.19 92 PRO A O 1
ATOM 675 N N . ILE A 1 93 ? 4.326 -3.449 -25.382 1.00 96.31 93 ILE A N 1
ATOM 676 C CA . ILE A 1 93 ? 4.784 -4.811 -25.678 1.00 96.31 93 ILE A CA 1
ATOM 677 C C . ILE A 1 93 ? 5.826 -4.805 -26.797 1.00 96.31 93 ILE A C 1
ATOM 679 O O . ILE A 1 93 ? 5.736 -4.017 -27.743 1.00 96.31 93 ILE A O 1
ATOM 683 N N . ALA A 1 94 ? 6.788 -5.719 -26.722 1.00 95.38 94 ALA A N 1
ATOM 684 C CA . ALA A 1 94 ? 7.753 -5.977 -27.782 1.00 95.38 94 ALA A CA 1
ATOM 685 C C . ALA A 1 94 ? 7.834 -7.478 -28.070 1.00 95.38 94 ALA A C 1
ATOM 687 O O . ALA A 1 94 ? 8.074 -8.272 -27.162 1.00 95.38 94 ALA A O 1
ATOM 688 N N . ALA A 1 95 ? 7.645 -7.861 -29.333 1.00 94.31 95 ALA A N 1
ATOM 689 C CA . ALA A 1 95 ? 7.928 -9.213 -29.789 1.00 94.31 95 ALA A CA 1
ATOM 690 C C . ALA A 1 95 ? 9.447 -9.435 -29.811 1.00 94.31 95 ALA A C 1
ATOM 692 O O . ALA A 1 95 ? 10.201 -8.579 -30.282 1.00 94.31 95 ALA A O 1
ATOM 693 N N . LEU A 1 96 ? 9.884 -10.576 -29.292 1.00 92.19 96 LEU A N 1
ATOM 694 C CA . LEU A 1 96 ? 11.280 -10.989 -29.228 1.00 92.19 96 LEU A CA 1
ATOM 695 C C . LEU A 1 96 ? 11.465 -12.316 -29.990 1.00 92.19 96 LEU A C 1
ATOM 697 O O . LEU A 1 96 ? 10.487 -13.035 -30.214 1.00 92.19 96 LEU A O 1
ATOM 701 N N . PRO A 1 97 ? 12.705 -12.663 -30.386 1.00 86.50 97 PRO A N 1
ATOM 702 C CA . PRO A 1 97 ? 13.002 -13.968 -30.974 1.00 86.50 97 PRO A CA 1
ATOM 703 C C . PRO A 1 97 ? 12.555 -15.141 -30.086 1.00 86.50 97 PRO A C 1
ATOM 705 O O . PRO A 1 97 ? 12.353 -14.980 -28.884 1.00 86.50 97 PRO A O 1
ATOM 708 N N . ASP A 1 98 ? 12.438 -16.329 -30.684 1.00 85.19 98 ASP A N 1
ATOM 709 C CA . ASP A 1 98 ? 12.144 -17.594 -29.989 1.00 85.19 98 ASP A CA 1
ATOM 710 C C . ASP A 1 98 ? 10.800 -17.627 -29.237 1.00 85.19 98 ASP A C 1
ATOM 712 O O . ASP A 1 98 ? 10.681 -18.231 -28.175 1.00 85.19 98 ASP A O 1
ATOM 716 N N . HIS A 1 99 ? 9.764 -17.004 -29.811 1.00 85.94 99 HIS A N 1
ATOM 717 C CA . HIS A 1 99 ? 8.422 -16.928 -29.217 1.00 85.94 99 HIS A CA 1
ATOM 718 C C . HIS A 1 99 ? 8.428 -16.286 -27.826 1.00 85.94 99 HIS A C 1
ATOM 720 O O . HIS A 1 99 ? 7.721 -16.733 -26.927 1.00 85.94 99 HIS A O 1
ATOM 726 N N . LEU A 1 100 ? 9.213 -15.227 -27.647 1.00 92.88 100 LEU A N 1
ATOM 727 C CA . LEU A 1 100 ? 9.219 -14.432 -26.428 1.00 92.88 100 LEU A CA 1
ATOM 728 C C . LEU A 1 100 ? 8.524 -13.091 -26.653 1.00 92.88 100 LEU A C 1
ATOM 730 O O . LEU A 1 100 ? 8.467 -12.557 -27.763 1.00 92.88 100 LEU A O 1
ATOM 734 N N . LEU A 1 101 ? 8.018 -12.520 -25.569 1.00 95.31 101 LEU A N 1
ATOM 735 C CA . LEU A 1 101 ? 7.529 -11.152 -25.544 1.00 95.31 101 LEU A CA 1
ATOM 736 C C . LEU A 1 101 ? 8.028 -10.439 -24.286 1.00 95.31 101 LEU A C 1
ATOM 738 O O . LEU A 1 101 ? 8.089 -11.026 -23.205 1.00 95.31 101 LEU A O 1
ATOM 742 N N . ALA A 1 102 ? 8.371 -9.165 -24.434 1.00 96.69 102 ALA A N 1
ATOM 743 C CA . ALA A 1 102 ? 8.606 -8.265 -23.315 1.00 96.69 102 ALA A CA 1
ATOM 744 C C . ALA A 1 102 ? 7.375 -7.383 -23.105 1.00 96.69 102 ALA A C 1
ATOM 746 O O . ALA A 1 102 ? 6.846 -6.828 -24.071 1.00 96.69 102 ALA A O 1
ATOM 747 N N . VAL A 1 103 ? 6.946 -7.228 -21.854 1.00 96.25 103 VAL A N 1
ATOM 748 C CA . VAL A 1 103 ? 5.944 -6.237 -21.439 1.00 96.25 103 VAL A CA 1
ATOM 749 C C . VAL A 1 103 ? 6.603 -5.259 -20.484 1.00 96.25 103 VAL A C 1
ATOM 751 O O . VAL A 1 103 ? 7.175 -5.685 -19.483 1.00 96.25 103 VAL A O 1
ATOM 754 N N . GLY A 1 104 ? 6.525 -3.966 -20.784 1.00 93.69 104 GLY A N 1
ATOM 755 C CA . GLY A 1 104 ? 6.973 -2.923 -19.864 1.00 93.69 104 GLY A CA 1
ATOM 756 C C . GLY A 1 104 ? 5.835 -2.462 -18.958 1.00 93.69 104 GLY A C 1
ATOM 757 O O . GLY A 1 104 ? 4.740 -2.193 -19.448 1.00 93.69 104 GLY A O 1
ATOM 758 N N . THR A 1 105 ? 6.102 -2.342 -17.664 1.00 91.06 105 THR A N 1
ATOM 759 C CA . THR A 1 105 ? 5.330 -1.516 -16.723 1.00 91.06 105 THR A CA 1
ATOM 760 C C . THR A 1 105 ? 6.090 -0.207 -16.481 1.00 91.06 105 THR A C 1
ATOM 762 O O . THR A 1 105 ? 7.078 0.078 -17.164 1.00 91.06 105 THR A O 1
ATOM 765 N N . ARG A 1 106 ? 5.638 0.627 -15.535 1.00 85.00 106 ARG A N 1
ATOM 766 C CA . ARG A 1 106 ? 6.338 1.877 -15.185 1.00 85.00 106 ARG A CA 1
ATOM 767 C C . ARG A 1 106 ? 7.776 1.625 -14.715 1.00 85.00 106 ARG A C 1
ATOM 769 O O . ARG A 1 106 ? 8.660 2.439 -14.962 1.00 85.00 106 ARG A O 1
ATOM 776 N N . ASP A 1 107 ? 7.977 0.524 -14.013 1.00 83.88 107 ASP A N 1
ATOM 777 C CA . ASP A 1 107 ? 9.131 0.234 -13.169 1.00 83.88 107 ASP A CA 1
ATOM 778 C C . ASP A 1 107 ? 9.821 -1.097 -13.502 1.00 83.88 107 ASP A C 1
ATOM 780 O O . ASP A 1 107 ? 10.970 -1.300 -13.119 1.00 83.88 107 ASP A O 1
ATOM 784 N N . SER A 1 108 ? 9.159 -1.984 -14.248 1.00 90.44 108 SER A N 1
ATOM 785 C CA . SER A 1 108 ? 9.645 -3.330 -14.543 1.00 90.44 108 SER A CA 1
ATOM 786 C C . SER A 1 108 ? 9.487 -3.704 -16.016 1.00 90.44 108 SER A C 1
ATOM 788 O O . SER A 1 108 ? 8.663 -3.165 -16.756 1.00 90.44 108 SER A O 1
ATOM 790 N N . ILE A 1 109 ? 10.285 -4.680 -16.451 1.00 93.75 109 ILE A N 1
ATOM 791 C CA . ILE A 1 109 ? 10.101 -5.366 -17.731 1.00 93.75 109 ILE A CA 1
ATOM 792 C C . ILE A 1 109 ? 9.917 -6.849 -17.438 1.00 93.75 109 ILE A C 1
ATOM 794 O O . ILE A 1 109 ? 10.796 -7.489 -16.864 1.00 93.75 109 ILE A O 1
ATOM 798 N N . TYR A 1 110 ? 8.793 -7.401 -17.881 1.00 94.12 110 TYR A N 1
ATOM 799 C CA . TYR A 1 110 ? 8.483 -8.817 -17.740 1.00 94.12 110 TYR A CA 1
ATOM 800 C C . TYR A 1 110 ? 8.697 -9.545 -19.058 1.00 94.12 110 TYR A C 1
ATOM 802 O O . TYR A 1 110 ? 8.142 -9.161 -20.089 1.00 94.12 110 TYR A O 1
ATOM 810 N N . LEU A 1 111 ? 9.484 -10.617 -19.012 1.00 94.19 111 LEU A N 1
ATOM 811 C CA . LEU A 1 111 ? 9.656 -11.538 -20.129 1.00 94.19 111 LEU A CA 1
ATOM 812 C C . LEU A 1 111 ? 8.651 -12.681 -19.993 1.00 94.19 111 LEU A C 1
ATOM 814 O O . LEU A 1 111 ? 8.600 -13.346 -18.961 1.00 94.19 111 LEU A O 1
ATOM 818 N N . LYS A 1 112 ? 7.853 -12.908 -21.035 1.00 94.38 112 LYS A N 1
ATOM 819 C CA . LYS A 1 112 ? 6.838 -13.967 -21.087 1.00 94.38 112 LYS A CA 1
ATOM 820 C C . LYS A 1 112 ? 7.001 -14.789 -22.364 1.00 94.38 112 LYS A C 1
ATOM 822 O O . LYS A 1 112 ? 7.449 -14.279 -23.390 1.00 94.38 112 LYS A O 1
ATOM 827 N N . SER A 1 113 ? 6.594 -16.056 -22.308 1.00 93.38 113 SER A N 1
ATOM 828 C CA . SER A 1 113 ? 6.391 -16.851 -23.521 1.00 93.38 113 SER A CA 1
ATOM 829 C C . SER A 1 113 ? 5.216 -16.289 -24.324 1.00 93.38 113 SER A C 1
ATOM 831 O O . SER A 1 113 ? 4.205 -15.879 -23.756 1.00 93.38 113 SER A O 1
ATOM 833 N N . ALA A 1 114 ? 5.369 -16.269 -25.643 1.00 94.19 114 ALA A N 1
ATOM 834 C CA . ALA A 1 114 ? 4.362 -15.939 -26.644 1.00 94.19 114 ALA A CA 1
ATOM 835 C C . ALA A 1 114 ? 3.893 -17.194 -27.411 1.00 94.19 114 ALA A C 1
ATOM 837 O O . ALA A 1 114 ? 3.316 -17.084 -28.497 1.00 94.19 114 ALA A O 1
ATOM 838 N N . ASP A 1 115 ? 4.143 -18.390 -26.870 1.00 94.00 115 ASP A N 1
ATOM 839 C CA . ASP A 1 115 ? 3.662 -19.654 -27.426 1.00 94.00 115 ASP A CA 1
ATOM 840 C C . ASP A 1 115 ? 2.202 -19.914 -27.017 1.00 94.00 115 ASP A C 1
ATOM 842 O O . ASP A 1 115 ? 1.890 -20.223 -25.866 1.00 94.00 115 ASP A O 1
ATOM 846 N N . ALA A 1 116 ? 1.294 -19.820 -27.991 1.00 95.00 116 ALA A N 1
ATOM 847 C CA . ALA A 1 116 ? -0.130 -20.066 -27.787 1.00 95.00 116 ALA A CA 1
ATOM 848 C C . ALA A 1 116 ? -0.464 -21.512 -27.383 1.00 95.00 116 ALA A C 1
ATOM 850 O O . ALA A 1 116 ? -1.460 -21.728 -26.695 1.00 95.00 116 ALA A O 1
ATOM 851 N N . ALA A 1 117 ? 0.329 -22.504 -27.802 1.00 94.81 117 ALA A N 1
ATOM 852 C CA . ALA A 1 117 ? 0.094 -23.893 -27.416 1.00 94.81 117 ALA A CA 1
ATOM 853 C C . ALA A 1 117 ? 0.448 -24.106 -25.942 1.00 94.81 117 ALA A C 1
ATOM 855 O O . ALA A 1 117 ? -0.356 -24.658 -25.199 1.00 94.81 117 ALA A O 1
ATOM 856 N N . ALA A 1 118 ? 1.600 -23.592 -25.501 1.00 94.31 118 ALA A N 1
ATOM 857 C CA . ALA A 1 118 ? 1.978 -23.623 -24.090 1.00 94.31 118 ALA A CA 1
ATOM 858 C C . ALA A 1 118 ? 0.999 -22.821 -23.214 1.00 94.31 118 ALA A C 1
ATOM 860 O O . ALA A 1 118 ? 0.674 -23.238 -22.105 1.00 94.31 118 ALA A O 1
ATOM 861 N N . PHE A 1 119 ? 0.495 -21.688 -23.713 1.00 96.56 119 PHE A N 1
ATOM 862 C CA . PHE A 1 119 ? -0.494 -20.880 -22.999 1.00 96.56 119 PHE A CA 1
ATOM 863 C C . PHE A 1 119 ? -1.827 -21.609 -22.788 1.00 96.56 119 PHE A C 1
ATOM 865 O O . PHE A 1 119 ? -2.427 -21.470 -21.726 1.00 96.56 119 PHE A O 1
ATOM 872 N N . ALA A 1 120 ? -2.274 -22.407 -23.761 1.00 96.44 120 ALA A N 1
ATOM 873 C CA . ALA A 1 120 ? -3.530 -23.153 -23.673 1.00 96.44 120 ALA A CA 1
ATOM 874 C C . ALA A 1 120 ? -3.537 -24.236 -22.575 1.00 96.44 120 ALA A C 1
ATOM 876 O O . ALA A 1 120 ? -4.610 -24.634 -22.131 1.00 96.44 120 ALA A O 1
ATOM 877 N N . GLU A 1 121 ? -2.362 -24.688 -22.126 1.00 96.56 121 GLU A N 1
ATOM 878 C CA . GLU A 1 121 ? -2.209 -25.663 -21.035 1.00 96.56 121 GLU A CA 1
ATOM 879 C C . GLU A 1 121 ? -2.222 -25.009 -19.639 1.00 96.56 121 GLU A C 1
ATOM 881 O O . GLU A 1 121 ? -2.244 -25.706 -18.622 1.00 96.56 121 GLU A O 1
ATOM 886 N N . LYS A 1 122 ? -2.187 -23.671 -19.558 1.00 97.25 122 LYS A N 1
ATOM 887 C CA . LYS A 1 122 ? -2.194 -22.956 -18.277 1.00 97.25 122 LYS A CA 1
ATOM 888 C C . LYS A 1 122 ? -3.574 -22.991 -17.628 1.00 97.25 122 LYS A C 1
ATOM 890 O O . LYS A 1 122 ? -4.600 -22.862 -18.292 1.00 97.25 122 LYS A O 1
ATOM 895 N N . THR A 1 123 ? -3.593 -23.077 -16.301 1.00 97.81 123 THR A N 1
ATOM 896 C CA . THR A 1 123 ? -4.825 -22.937 -15.519 1.00 97.81 123 THR A CA 1
ATOM 897 C C . THR A 1 123 ? -5.238 -21.463 -15.496 1.00 97.81 123 THR A C 1
ATOM 899 O O . THR A 1 123 ? -4.442 -20.630 -15.047 1.00 97.81 123 THR A O 1
ATOM 902 N N . PRO A 1 124 ? -6.436 -21.099 -15.987 1.00 96.88 124 PRO A N 1
ATOM 903 C CA . PRO A 1 124 ? -6.913 -19.728 -15.889 1.00 96.88 124 PRO A CA 1
ATOM 904 C C . PRO A 1 124 ? -7.229 -19.400 -14.429 1.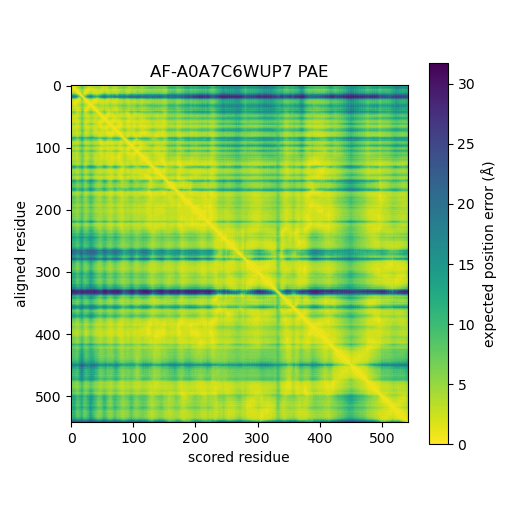00 96.88 124 PRO A C 1
ATOM 906 O O . PRO A 1 124 ? -7.871 -20.195 -13.751 1.00 96.88 124 PRO A O 1
ATOM 909 N N . LEU A 1 125 ? -6.792 -18.231 -13.964 1.00 97.88 125 LEU A N 1
ATOM 910 C CA . LEU A 1 125 ? -7.214 -17.674 -12.680 1.00 97.88 125 LEU A CA 1
ATOM 911 C C . LEU A 1 125 ? -7.760 -16.262 -12.873 1.00 97.88 125 LEU A C 1
ATOM 913 O O . LEU A 1 125 ? -7.213 -15.467 -13.648 1.00 97.88 125 LEU A O 1
ATOM 917 N N . LYS A 1 126 ? -8.816 -15.941 -12.134 1.00 97.31 126 LYS A N 1
ATOM 918 C CA . LYS A 1 126 ? -9.404 -14.603 -12.059 1.00 97.31 126 LYS A CA 1
ATOM 919 C C . LYS A 1 126 ? -9.290 -14.060 -10.638 1.00 97.31 126 LYS A C 1
ATOM 921 O O . LYS A 1 126 ? -9.827 -14.642 -9.697 1.00 97.31 126 LYS A O 1
ATOM 926 N N . LEU A 1 127 ? -8.603 -12.931 -10.502 1.00 97.00 127 LEU A N 1
ATOM 927 C CA . LEU A 1 127 ? -8.479 -12.183 -9.253 1.00 97.00 127 LEU A CA 1
ATOM 928 C C . LEU A 1 127 ? -9.370 -10.942 -9.310 1.00 97.00 127 LEU A C 1
ATOM 930 O O . LEU A 1 127 ? -9.227 -10.138 -10.233 1.00 97.00 127 LEU A O 1
ATOM 934 N N . LEU A 1 128 ? -10.227 -10.757 -8.305 1.00 95.56 128 LEU A N 1
ATOM 935 C CA . LEU A 1 128 ? -10.840 -9.458 -8.036 1.00 95.56 128 LEU A CA 1
ATOM 936 C C . LEU A 1 128 ? -9.913 -8.640 -7.129 1.00 95.56 128 LEU A C 1
ATOM 938 O O . LEU A 1 128 ? -9.664 -9.022 -5.983 1.00 95.56 128 LEU A O 1
ATOM 942 N N . LEU A 1 129 ? -9.413 -7.519 -7.642 1.00 93.56 129 LEU A N 1
ATOM 943 C CA . LEU A 1 129 ? -8.563 -6.577 -6.923 1.00 93.56 129 LEU A CA 1
ATOM 944 C C . LEU A 1 129 ? -9.398 -5.377 -6.459 1.00 93.56 129 LEU A C 1
ATOM 946 O O . LEU A 1 129 ? -9.778 -4.530 -7.267 1.00 93.56 129 LEU A O 1
ATOM 950 N N . ALA A 1 130 ? -9.650 -5.310 -5.152 1.00 89.81 130 ALA A N 1
ATOM 951 C CA . ALA A 1 130 ? -10.359 -4.223 -4.471 1.00 89.81 130 ALA A CA 1
ATOM 952 C C . ALA A 1 130 ? -9.520 -3.594 -3.333 1.00 89.81 130 ALA A C 1
ATOM 954 O O . ALA A 1 130 ? -10.046 -2.874 -2.485 1.00 89.81 130 ALA A O 1
ATOM 955 N N . ALA A 1 131 ? -8.217 -3.888 -3.289 1.00 85.12 131 ALA A N 1
ATOM 956 C CA . ALA A 1 131 ? -7.249 -3.257 -2.397 1.00 85.12 131 ALA A CA 1
ATOM 957 C C . ALA A 1 131 ? -6.598 -2.025 -3.053 1.00 85.12 131 ALA A C 1
ATOM 959 O O . ALA A 1 131 ? -6.632 -1.862 -4.273 1.00 85.12 131 ALA A O 1
ATOM 960 N N . SER A 1 132 ? -6.005 -1.155 -2.232 1.00 74.31 132 SER A N 1
ATOM 961 C CA . SER A 1 132 ? -5.356 0.089 -2.672 1.00 74.31 132 SER A CA 1
ATOM 962 C C . SER A 1 132 ? -3.952 -0.108 -3.254 1.00 74.31 132 SER A C 1
ATOM 964 O O . SER A 1 132 ? -3.512 0.725 -4.041 1.00 74.31 132 SER A O 1
ATOM 966 N N . SER A 1 133 ? -3.265 -1.195 -2.893 1.00 81.12 133 SER A N 1
ATOM 967 C CA . SER A 1 133 ? -1.986 -1.616 -3.478 1.00 81.12 133 SER A CA 1
ATOM 968 C C . SER A 1 133 ? -2.089 -3.064 -3.964 1.00 81.12 133 SER A C 1
ATOM 970 O O . SER A 1 133 ? -2.814 -3.874 -3.378 1.00 81.12 133 SER A O 1
ATOM 972 N N . SER A 1 134 ? -1.369 -3.367 -5.047 1.00 89.38 134 SER A N 1
ATOM 973 C CA . SER A 1 134 ? -1.178 -4.721 -5.574 1.00 89.38 134 SER A CA 1
ATOM 974 C C . SER A 1 134 ? 0.310 -5.070 -5.736 1.00 89.38 134 SER A C 1
ATOM 976 O O . SER A 1 134 ? 0.694 -5.902 -6.561 1.00 89.38 134 SER A O 1
ATOM 978 N N . ASP A 1 135 ? 1.168 -4.435 -4.931 1.00 90.56 135 ASP A N 1
ATOM 979 C CA . ASP A 1 135 ? 2.615 -4.638 -4.987 1.00 90.56 135 ASP A CA 1
ATOM 980 C C . ASP A 1 135 ? 2.982 -6.126 -4.862 1.00 90.56 135 ASP A C 1
ATOM 982 O O . ASP A 1 135 ? 2.360 -6.907 -4.141 1.00 90.56 135 ASP A O 1
ATOM 986 N N . GLY A 1 136 ? 3.966 -6.553 -5.652 1.00 92.75 136 GLY A N 1
ATOM 987 C CA . GLY A 1 136 ? 4.357 -7.961 -5.754 1.00 92.75 136 GLY A CA 1
ATOM 988 C C . GLY A 1 136 ? 3.452 -8.833 -6.640 1.00 92.75 136 GLY A C 1
ATOM 989 O O . GLY A 1 136 ? 3.917 -9.875 -7.110 1.00 92.75 136 GLY A O 1
ATOM 990 N N . LEU A 1 137 ? 2.221 -8.418 -6.985 1.00 95.31 137 LEU A N 1
ATOM 991 C CA . LEU A 1 137 ? 1.288 -9.217 -7.804 1.00 95.31 137 LEU A CA 1
ATOM 992 C C . LEU A 1 137 ? 1.898 -9.647 -9.135 1.00 95.31 137 LEU A C 1
ATOM 994 O O . LEU A 1 137 ? 1.865 -10.821 -9.510 1.00 95.31 137 LEU A O 1
ATOM 998 N N . ASN A 1 138 ? 2.485 -8.691 -9.849 1.00 94.31 138 ASN A N 1
ATOM 999 C CA . ASN A 1 138 ? 3.088 -8.944 -11.149 1.00 94.31 138 ASN A CA 1
ATOM 1000 C C . ASN A 1 138 ? 4.310 -9.863 -11.051 1.00 94.31 138 ASN A C 1
ATOM 1002 O O . ASN A 1 138 ? 4.520 -10.698 -11.930 1.00 94.31 138 ASN A O 1
ATOM 1006 N N . GLN A 1 139 ? 5.104 -9.755 -9.986 1.00 94.50 139 GLN A N 1
ATOM 1007 C CA . GLN A 1 139 ? 6.231 -10.654 -9.749 1.00 94.50 139 GLN A CA 1
ATOM 1008 C C . GLN A 1 139 ? 5.742 -12.077 -9.448 1.00 94.50 139 GLN A C 1
ATOM 1010 O O . GLN A 1 139 ? 6.195 -13.019 -10.101 1.00 94.50 139 GLN A O 1
ATOM 1015 N N . ALA A 1 140 ? 4.768 -12.232 -8.550 1.00 96.38 140 ALA A N 1
ATOM 1016 C CA . ALA A 1 140 ? 4.165 -13.520 -8.216 1.00 96.38 140 ALA A CA 1
ATOM 1017 C C . ALA A 1 140 ? 3.534 -14.194 -9.444 1.00 96.38 140 ALA A C 1
ATOM 1019 O O . ALA A 1 140 ? 3.834 -15.346 -9.754 1.00 96.38 140 ALA A O 1
ATOM 1020 N N . ALA A 1 141 ? 2.727 -13.458 -10.210 1.00 94.81 141 ALA A N 1
ATOM 1021 C CA . ALA A 1 141 ? 2.071 -13.974 -11.409 1.00 94.81 141 ALA A CA 1
ATOM 1022 C C . ALA A 1 141 ? 3.062 -14.394 -12.509 1.00 94.81 141 ALA A C 1
ATOM 1024 O O . ALA A 1 141 ? 2.751 -15.272 -13.311 1.00 94.81 141 ALA A O 1
ATOM 1025 N N . ASN A 1 142 ? 4.249 -13.781 -12.570 1.00 92.94 142 ASN A N 1
ATOM 1026 C CA . ASN A 1 142 ? 5.303 -14.208 -13.493 1.00 92.94 142 ASN A CA 1
ATOM 1027 C C . ASN A 1 142 ? 6.126 -15.393 -12.970 1.00 92.94 142 ASN A C 1
ATOM 1029 O O . ASN A 1 142 ? 6.672 -16.130 -13.787 1.00 92.94 142 ASN A O 1
ATOM 1033 N N . ALA A 1 143 ? 6.201 -15.602 -11.654 1.00 93.94 143 ALA A N 1
ATOM 1034 C CA . ALA A 1 143 ? 6.874 -16.756 -11.057 1.00 93.94 143 ALA A CA 1
ATOM 1035 C C . ALA A 1 143 ? 6.053 -18.057 -11.173 1.00 93.94 143 ALA A C 1
ATOM 1037 O O . ALA A 1 143 ? 6.624 -19.147 -11.199 1.00 93.94 143 ALA A O 1
ATOM 1038 N N . VAL A 1 144 ? 4.722 -17.961 -11.274 1.00 95.00 144 VAL A N 1
ATOM 1039 C CA . VAL A 1 144 ? 3.821 -19.121 -11.394 1.00 95.00 144 VAL A CA 1
ATOM 1040 C C . VAL A 1 144 ? 3.554 -19.455 -12.867 1.00 95.00 144 VAL A C 1
ATOM 1042 O O . VAL A 1 144 ? 2.590 -18.999 -13.484 1.00 95.00 144 VAL A O 1
ATOM 1045 N N . GLU A 1 145 ? 4.427 -20.270 -13.465 1.00 89.94 145 GLU A N 1
ATOM 1046 C CA . GLU A 1 145 ? 4.420 -20.536 -14.913 1.00 89.94 145 GLU A CA 1
ATOM 1047 C C . GLU A 1 145 ? 3.155 -21.245 -15.429 1.00 89.94 145 GLU A C 1
ATOM 1049 O O . GLU A 1 145 ? 2.744 -21.012 -16.569 1.00 89.94 145 GLU A O 1
ATOM 1054 N N . ASN A 1 146 ? 2.517 -22.083 -14.612 1.00 93.69 146 ASN A N 1
ATOM 1055 C CA . ASN A 1 146 ? 1.336 -22.880 -14.967 1.00 93.69 146 ASN A CA 1
ATOM 1056 C C . ASN A 1 146 ? 0.007 -22.113 -14.860 1.00 93.69 146 ASN A C 1
ATOM 1058 O O . ASN A 1 146 ? -1.043 -22.697 -15.130 1.00 93.69 146 ASN A O 1
ATOM 1062 N N . VAL A 1 147 ? 0.032 -20.831 -14.488 1.00 96.00 147 VAL A N 1
ATOM 1063 C CA . VAL A 1 147 ? -1.164 -19.997 -14.312 1.00 96.00 147 VAL A CA 1
ATOM 1064 C C . VAL A 1 147 ? -1.260 -18.920 -15.393 1.00 96.00 147 VAL A C 1
ATOM 1066 O O . VAL A 1 147 ? -0.278 -18.276 -15.770 1.00 96.00 147 VAL A O 1
ATOM 1069 N N . ALA A 1 148 ? -2.478 -18.706 -15.887 1.00 96.56 148 ALA A N 1
ATOM 1070 C CA . ALA A 1 148 ? -2.861 -17.561 -16.703 1.00 96.56 148 ALA A CA 1
ATOM 1071 C C . ALA A 1 148 ? -3.755 -16.634 -15.866 1.00 96.56 148 ALA A C 1
ATOM 1073 O O . ALA A 1 148 ? -4.976 -16.782 -15.848 1.00 96.56 148 ALA A O 1
ATOM 1074 N N . LEU A 1 149 ? -3.132 -15.695 -15.148 1.00 97.12 149 LEU A N 1
ATOM 1075 C CA . LEU A 1 149 ? -3.842 -14.767 -14.269 1.00 97.12 149 LEU A CA 1
ATOM 1076 C C . LEU A 1 149 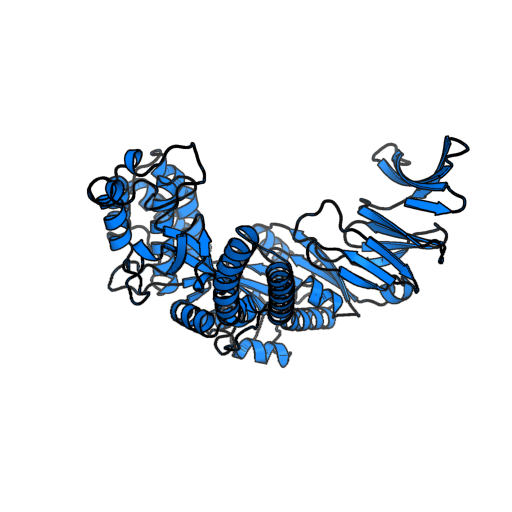? -4.459 -13.611 -15.060 1.00 97.12 149 LEU A C 1
ATOM 1078 O O . LEU A 1 149 ? -3.768 -12.940 -15.827 1.00 97.12 149 LEU A O 1
ATOM 1082 N N . THR A 1 150 ? -5.735 -13.343 -14.808 1.00 95.12 150 THR A N 1
ATOM 1083 C CA . THR A 1 150 ? -6.435 -12.127 -15.227 1.00 95.12 150 THR A CA 1
ATOM 1084 C C . THR A 1 150 ? -6.948 -11.382 -14.001 1.00 95.12 150 THR A C 1
ATOM 1086 O O . THR A 1 150 ? -7.406 -12.002 -13.042 1.00 95.12 150 THR A O 1
ATOM 1089 N N . VAL A 1 151 ? -6.852 -10.054 -14.028 1.00 94.19 151 VAL A N 1
ATOM 1090 C CA . VAL A 1 151 ? -7.220 -9.198 -12.897 1.00 94.19 151 VAL A CA 1
ATOM 1091 C C . VAL A 1 151 ? -8.412 -8.338 -13.290 1.00 94.19 151 VAL A C 1
ATOM 1093 O O . VAL A 1 151 ? -8.375 -7.628 -14.296 1.00 94.19 151 VAL A O 1
ATOM 1096 N N . ALA A 1 152 ? -9.480 -8.424 -12.507 1.00 91.25 152 ALA A N 1
ATOM 1097 C CA . ALA A 1 152 ? -10.572 -7.470 -12.532 1.00 91.25 152 ALA A CA 1
ATOM 1098 C C . ALA A 1 152 ? -10.324 -6.479 -11.397 1.00 91.25 152 ALA A C 1
ATOM 1100 O O . ALA A 1 152 ? -10.332 -6.864 -10.232 1.00 91.25 152 ALA A O 1
ATOM 1101 N N . GLN A 1 153 ? -10.058 -5.222 -11.733 1.00 86.12 153 GLN A N 1
ATOM 1102 C CA . GLN A 1 153 ? -9.997 -4.161 -10.738 1.00 86.12 153 GLN A CA 1
ATOM 1103 C C . GLN A 1 153 ? -11.369 -3.502 -10.680 1.00 86.12 153 GLN A C 1
ATOM 1105 O O . GLN A 1 153 ? -11.816 -2.927 -11.674 1.00 86.12 153 GLN A O 1
ATOM 1110 N N . ASP A 1 154 ? -12.036 -3.622 -9.539 1.00 82.56 154 ASP A N 1
ATOM 1111 C CA . ASP A 1 154 ? -13.365 -3.057 -9.336 1.00 82.56 154 ASP A CA 1
ATOM 1112 C C . ASP A 1 154 ? -13.484 -2.492 -7.922 1.00 82.56 154 ASP A C 1
ATOM 1114 O O . ASP A 1 154 ? -13.039 -3.099 -6.943 1.00 82.56 154 ASP A O 1
ATOM 1118 N N . SER A 1 155 ? -14.088 -1.315 -7.816 1.00 75.50 155 SER A N 1
ATOM 1119 C CA . SER A 1 155 ? -14.380 -0.679 -6.538 1.00 75.50 155 SER A CA 1
ATOM 1120 C C . SER A 1 155 ? -15.799 -1.051 -6.124 1.00 75.50 155 SER A C 1
ATOM 1122 O O . SER A 1 155 ? -16.751 -0.338 -6.440 1.00 75.50 155 SER A O 1
ATOM 1124 N N . LEU A 1 156 ? -15.941 -2.173 -5.420 1.00 83.50 156 LEU A N 1
ATOM 1125 C CA . LEU A 1 156 ? -17.226 -2.593 -4.867 1.00 83.50 156 LEU A CA 1
ATOM 1126 C C . LEU A 1 156 ? -17.436 -1.995 -3.479 1.00 83.50 156 LEU A C 1
ATOM 1128 O O . LEU A 1 156 ? -16.543 -2.024 -2.628 1.00 83.50 156 LEU A O 1
ATOM 1132 N N . SER A 1 157 ? -18.646 -1.510 -3.211 1.00 85.38 157 SER A N 1
ATOM 1133 C CA . SER A 1 157 ? -19.043 -1.228 -1.835 1.00 85.38 157 SER A CA 1
ATOM 1134 C C . SER A 1 157 ? -19.085 -2.530 -1.015 1.00 85.38 157 SER A C 1
ATOM 1136 O O . SER A 1 157 ? -19.327 -3.609 -1.568 1.00 85.38 157 SER A O 1
ATOM 1138 N N . PRO A 1 158 ? -18.941 -2.459 0.323 1.00 83.88 158 PRO A N 1
ATOM 1139 C CA . PRO A 1 158 ? -19.033 -3.639 1.185 1.00 83.88 158 PRO A CA 1
ATOM 1140 C C . PRO A 1 158 ? -20.327 -4.449 0.974 1.00 83.88 158 PRO A C 1
ATOM 1142 O O . PRO A 1 158 ? -20.322 -5.676 1.059 1.00 83.88 158 PRO A O 1
ATOM 1145 N N . LEU A 1 159 ? -21.440 -3.767 0.670 1.00 84.69 159 LEU A N 1
ATOM 1146 C CA . LEU A 1 159 ? -22.737 -4.397 0.416 1.00 84.69 159 LEU A CA 1
ATOM 1147 C C . LEU A 1 159 ? -22.776 -5.116 -0.938 1.00 84.69 159 LEU A C 1
ATOM 1149 O O . LEU A 1 159 ? -23.268 -6.241 -1.007 1.00 84.69 159 LEU A O 1
ATOM 1153 N N . GLU A 1 160 ? -22.255 -4.493 -1.998 1.00 89.69 160 GLU A N 1
ATOM 1154 C CA . GLU A 1 160 ? -22.153 -5.118 -3.324 1.00 89.69 160 GLU A CA 1
ATOM 1155 C C . GLU A 1 160 ? -21.245 -6.345 -3.276 1.00 89.69 160 GLU A C 1
ATOM 1157 O O . GLU A 1 160 ? -21.620 -7.406 -3.779 1.00 89.69 160 GLU A O 1
ATOM 1162 N N . PHE A 1 161 ? -20.108 -6.236 -2.582 1.00 91.06 161 PHE A N 1
ATOM 1163 C CA . PHE A 1 161 ? -19.207 -7.359 -2.347 1.00 91.06 161 PHE A CA 1
ATOM 1164 C C . PHE A 1 161 ? -19.920 -8.493 -1.600 1.00 91.06 161 PHE A C 1
ATOM 1166 O O . PHE A 1 161 ? -19.920 -9.640 -2.048 1.00 91.06 161 PHE A O 1
ATOM 1173 N N . ALA A 1 162 ? -20.602 -8.189 -0.491 1.00 87.25 162 ALA A N 1
ATOM 1174 C CA . ALA A 1 162 ? -21.351 -9.191 0.264 1.00 87.25 162 ALA A CA 1
ATOM 1175 C C . ALA A 1 162 ? -22.445 -9.860 -0.587 1.00 87.25 162 ALA A C 1
ATOM 1177 O O . ALA A 1 162 ? -22.606 -11.081 -0.540 1.00 87.25 162 ALA A O 1
ATOM 1178 N N . GLN A 1 163 ? -23.182 -9.090 -1.391 1.00 89.44 163 GLN A N 1
ATOM 1179 C CA . GLN A 1 163 ? -24.217 -9.618 -2.277 1.00 89.44 163 GLN A CA 1
ATOM 1180 C C . GLN A 1 163 ? -23.630 -10.540 -3.354 1.00 89.44 163 GLN A C 1
ATOM 1182 O O . GLN A 1 163 ? -24.174 -11.624 -3.581 1.00 89.44 163 GLN A O 1
ATOM 1187 N N . MET A 1 164 ? -22.519 -10.150 -3.980 1.00 91.56 164 MET A N 1
ATOM 1188 C CA . MET A 1 164 ? -21.779 -10.969 -4.946 1.00 91.56 164 MET A CA 1
ATOM 1189 C C . MET A 1 164 ? -21.388 -12.328 -4.341 1.00 91.56 164 MET A C 1
ATOM 1191 O O . MET A 1 164 ? -21.715 -13.379 -4.894 1.00 91.56 164 MET A O 1
ATOM 1195 N N . ILE A 1 165 ? -20.791 -12.331 -3.148 1.00 91.44 165 ILE A N 1
ATOM 1196 C CA . ILE A 1 165 ? -20.397 -13.570 -2.466 1.00 91.44 165 ILE A CA 1
ATOM 1197 C C . ILE A 1 165 ? -21.615 -14.436 -2.087 1.00 91.44 165 ILE A C 1
ATOM 1199 O O . ILE A 1 165 ? -21.621 -15.648 -2.325 1.00 91.44 165 ILE A O 1
ATOM 1203 N N . ILE A 1 166 ? -22.680 -13.837 -1.539 1.00 87.38 166 ILE A N 1
ATOM 1204 C CA . ILE A 1 166 ? -23.892 -14.559 -1.106 1.00 87.38 166 ILE A CA 1
ATOM 1205 C C . ILE A 1 166 ? -24.628 -15.182 -2.298 1.00 87.38 166 ILE A C 1
ATOM 1207 O O . ILE A 1 166 ? -25.070 -16.331 -2.219 1.00 87.38 166 ILE A O 1
ATOM 1211 N N . THR A 1 167 ? -24.751 -14.444 -3.405 1.00 88.69 167 THR A N 1
ATOM 1212 C CA . THR A 1 167 ? -25.376 -14.940 -4.649 1.00 88.69 167 THR A CA 1
ATOM 1213 C C . THR A 1 167 ? -24.559 -16.023 -5.341 1.00 88.69 167 THR A C 1
ATOM 1215 O O . THR A 1 167 ? -25.090 -16.749 -6.181 1.00 88.69 167 THR A O 1
ATOM 1218 N N . GLY A 1 168 ? -23.322 -16.218 -4.893 1.00 82.31 168 GLY A N 1
ATOM 1219 C CA . GLY A 1 168 ? -22.496 -17.346 -5.247 1.00 82.31 168 GLY A CA 1
ATOM 1220 C C . GLY A 1 168 ? -21.623 -17.080 -6.444 1.00 82.31 168 GLY A C 1
ATOM 1221 O O . GLY A 1 168 ? -21.693 -17.826 -7.413 1.00 82.31 168 GLY A O 1
ATOM 1222 N N . ASP A 1 169 ? -20.793 -16.050 -6.328 1.00 86.12 169 ASP A N 1
ATOM 1223 C CA . ASP A 1 169 ? -19.750 -15.754 -7.294 1.00 86.12 169 ASP A CA 1
ATOM 1224 C C . ASP A 1 169 ? -18.913 -16.995 -7.640 1.00 86.12 169 ASP A C 1
ATOM 1226 O O . ASP A 1 169 ? -18.281 -17.624 -6.784 1.00 86.12 169 ASP A O 1
ATOM 1230 N N . THR A 1 170 ? -18.961 -17.350 -8.919 1.00 81.19 170 THR A N 1
ATOM 1231 C CA . THR A 1 170 ? -18.131 -18.375 -9.555 1.00 81.19 170 THR A CA 1
ATOM 1232 C C . THR A 1 170 ? -17.204 -17.770 -10.602 1.00 81.19 170 THR A C 1
ATOM 1234 O O . THR A 1 170 ? -16.511 -18.512 -11.292 1.00 81.19 170 THR A O 1
ATOM 1237 N N . GLU A 1 171 ? -17.232 -16.447 -10.777 1.00 89.06 171 GLU A N 1
ATOM 1238 C CA . GLU A 1 171 ? -16.393 -15.751 -11.745 1.00 89.06 171 GLU A CA 1
ATOM 1239 C C . GLU A 1 171 ? -14.989 -15.518 -11.200 1.00 89.06 171 GLU A C 1
ATOM 1241 O O . GLU A 1 171 ? -14.054 -15.544 -11.989 1.00 89.06 171 GLU A O 1
ATOM 1246 N N . HIS A 1 172 ? -14.818 -15.322 -9.891 1.00 96.00 172 HIS A N 1
ATOM 1247 C CA . HIS A 1 172 ? -13.506 -15.057 -9.296 1.00 96.00 172 HIS A CA 1
ATOM 1248 C C . HIS A 1 172 ? -12.992 -16.235 -8.469 1.00 96.00 172 HIS A C 1
ATOM 1250 O O . HIS A 1 172 ? -13.718 -16.841 -7.674 1.00 96.00 172 HIS A O 1
ATOM 1256 N N . ASP A 1 173 ? -11.703 -16.525 -8.637 1.00 97.94 173 ASP A N 1
ATOM 1257 C CA . ASP A 1 173 ? -10.989 -17.560 -7.896 1.00 97.94 173 ASP A CA 1
ATOM 1258 C C . ASP A 1 173 ? -10.379 -17.014 -6.602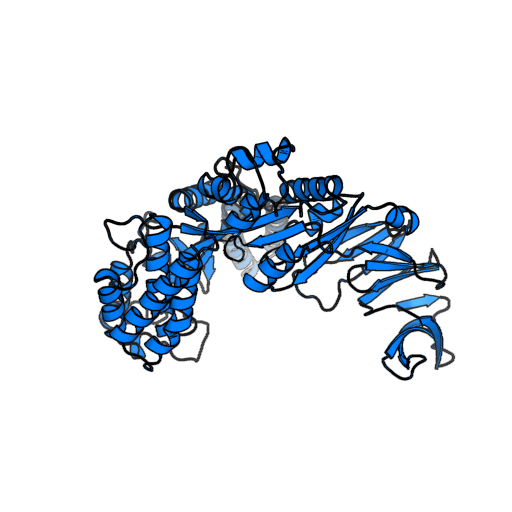 1.00 97.94 173 ASP A C 1
ATOM 1260 O O . ASP A 1 173 ? -10.320 -17.718 -5.591 1.00 97.94 173 ASP A O 1
ATOM 1264 N N . LEU A 1 174 ? -9.942 -15.752 -6.631 1.00 97.69 174 LEU A N 1
ATOM 1265 C CA . LEU A 1 174 ? -9.325 -15.055 -5.509 1.00 97.69 174 LEU A CA 1
ATOM 1266 C C . LEU A 1 174 ? -9.901 -13.648 -5.356 1.00 97.69 174 LEU A C 1
ATOM 1268 O O . LEU A 1 174 ? -10.315 -13.017 -6.333 1.00 97.69 174 LEU A O 1
ATOM 1272 N N . TYR A 1 175 ? -9.821 -13.136 -4.133 1.00 97.19 175 TYR A N 1
ATOM 1273 C CA . TYR A 1 175 ? -10.154 -11.758 -3.799 1.00 97.19 175 TYR A CA 1
ATOM 1274 C C . TYR A 1 175 ? -8.987 -11.127 -3.048 1.00 97.19 175 TYR A C 1
ATOM 1276 O O . TYR A 1 175 ? -8.506 -11.705 -2.073 1.00 97.19 175 TYR A O 1
ATOM 1284 N N . TRP A 1 176 ? -8.560 -9.941 -3.479 1.00 96.69 176 TRP A N 1
ATOM 1285 C CA . TRP A 1 176 ? -7.620 -9.093 -2.750 1.00 96.69 176 TRP A CA 1
ATOM 1286 C C . TRP A 1 176 ? -8.365 -7.863 -2.250 1.00 96.69 176 TRP A C 1
ATOM 1288 O O . TRP A 1 176 ? -8.820 -7.037 -3.041 1.00 96.69 176 TRP A O 1
ATOM 1298 N N . VAL A 1 177 ? -8.520 -7.761 -0.934 1.00 95.19 177 VAL A N 1
ATOM 1299 C CA . VAL A 1 177 ? -9.385 -6.772 -0.277 1.00 95.19 177 VAL A CA 1
ATOM 1300 C C . VAL A 1 177 ? -8.676 -6.135 0.909 1.00 95.19 177 VAL A C 1
ATOM 1302 O O . VAL A 1 177 ? -7.775 -6.740 1.485 1.00 95.19 177 VAL A O 1
ATOM 1305 N N . ASN A 1 178 ? -9.124 -4.949 1.314 1.00 94.19 178 ASN A N 1
ATOM 1306 C CA . ASN A 1 178 ? -8.812 -4.403 2.633 1.00 94.19 178 ASN A CA 1
ATOM 1307 C C . ASN A 1 178 ? -9.813 -4.947 3.674 1.00 94.19 178 ASN A C 1
ATOM 1309 O O . ASN A 1 178 ? -11.022 -4.976 3.423 1.00 94.19 178 ASN A O 1
ATOM 1313 N N . LEU A 1 179 ? -9.325 -5.365 4.845 1.00 94.56 179 LEU A N 1
ATOM 1314 C CA . LEU A 1 179 ? -10.144 -5.871 5.954 1.00 94.56 179 LEU A CA 1
ATOM 1315 C C . LEU A 1 179 ? -11.133 -4.837 6.520 1.00 94.56 179 LEU A C 1
ATOM 1317 O O . LEU A 1 179 ? -12.153 -5.217 7.095 1.00 94.56 179 LEU A O 1
ATOM 1321 N N . SER A 1 180 ? -10.879 -3.540 6.345 1.00 91.94 180 SER A N 1
ATOM 1322 C CA . SER A 1 180 ? -11.807 -2.458 6.694 1.00 91.94 180 SER A CA 1
ATOM 1323 C C . SER A 1 180 ? -12.901 -2.238 5.639 1.00 91.94 180 SER A C 1
ATOM 1325 O O . SER A 1 180 ? -13.916 -1.601 5.922 1.00 91.94 180 SER A O 1
ATOM 1327 N N . ALA A 1 181 ? -12.743 -2.799 4.435 1.00 90.31 181 ALA A N 1
ATOM 1328 C CA . ALA A 1 181 ? -13.678 -2.646 3.320 1.00 90.31 181 ALA A CA 1
ATOM 1329 C C . ALA A 1 181 ? -14.671 -3.812 3.180 1.00 90.31 181 ALA A C 1
ATOM 1331 O O . ALA A 1 181 ? -15.679 -3.674 2.487 1.00 90.31 181 ALA A O 1
ATOM 1332 N N . VAL A 1 182 ? -14.429 -4.952 3.834 1.00 91.12 182 VAL A N 1
ATOM 1333 C CA . VAL A 1 182 ? -15.321 -6.122 3.787 1.00 91.12 182 VAL A CA 1
ATOM 1334 C C . VAL A 1 182 ? -15.480 -6.752 5.167 1.00 91.12 182 VAL A C 1
ATOM 1336 O O . VAL A 1 182 ? -14.525 -6.794 5.936 1.00 91.12 182 VAL A O 1
ATOM 1339 N N . ASP A 1 183 ? -16.666 -7.293 5.476 1.00 91.25 183 ASP A N 1
ATOM 1340 C CA . ASP A 1 183 ? -16.920 -8.053 6.716 1.00 91.25 183 ASP A CA 1
ATOM 1341 C C . ASP A 1 183 ? -16.225 -9.425 6.673 1.00 91.25 183 ASP A C 1
ATOM 1343 O O . ASP A 1 183 ? -16.860 -10.480 6.554 1.00 91.25 183 ASP A O 1
ATOM 1347 N N . PHE A 1 184 ? -14.892 -9.413 6.711 1.00 94.06 184 PHE A N 1
ATOM 1348 C CA . PHE A 1 184 ? -14.089 -10.615 6.539 1.00 94.06 184 PHE A CA 1
ATOM 1349 C C . PHE A 1 184 ? -14.331 -11.626 7.662 1.00 94.06 184 PHE A C 1
ATOM 1351 O O . PHE A 1 184 ? -14.412 -12.824 7.403 1.00 94.06 184 PHE A O 1
ATOM 1358 N N . VAL A 1 185 ? -14.572 -11.155 8.889 1.00 92.06 185 VAL A N 1
ATOM 1359 C CA . VAL A 1 185 ? -14.924 -12.015 10.028 1.00 92.06 185 VAL A CA 1
ATOM 1360 C C . VAL A 1 185 ? -16.167 -12.851 9.726 1.00 92.06 185 VAL A C 1
ATOM 1362 O O . VAL A 1 185 ? -16.165 -14.067 9.952 1.00 92.06 185 VAL A O 1
ATOM 1365 N N . SER A 1 186 ? -17.226 -12.242 9.187 1.00 91.38 186 SER A N 1
ATOM 1366 C CA . SER A 1 186 ? -18.409 -12.994 8.760 1.00 91.38 186 SER A CA 1
ATOM 1367 C C . SER A 1 186 ? -18.128 -13.909 7.572 1.00 91.38 186 SER A C 1
ATOM 1369 O O . SER A 1 186 ? -18.687 -15.008 7.527 1.00 91.38 186 SER A O 1
ATOM 1371 N N . LEU A 1 187 ? -17.306 -13.481 6.608 1.00 92.69 187 LEU A N 1
ATOM 1372 C CA . LEU A 1 187 ? -16.955 -14.292 5.437 1.00 92.69 187 LEU A CA 1
ATOM 1373 C C . LEU A 1 187 ? -16.239 -15.582 5.847 1.00 92.69 187 LEU A C 1
ATOM 1375 O O . LEU A 1 187 ? -16.661 -16.661 5.426 1.00 92.69 187 LEU A O 1
ATOM 1379 N N . MET A 1 188 ? -15.243 -15.485 6.730 1.00 94.00 188 MET A N 1
ATOM 1380 C CA . MET A 1 188 ? -14.544 -16.636 7.305 1.00 94.00 188 MET A CA 1
ATOM 1381 C C . MET A 1 188 ? -15.529 -17.587 7.997 1.00 94.00 188 MET A C 1
ATOM 1383 O O . MET A 1 188 ? -15.666 -18.745 7.605 1.00 94.00 188 MET A O 1
ATOM 1387 N N . LYS A 1 189 ? -16.310 -17.081 8.963 1.00 92.81 189 LYS A N 1
ATOM 1388 C CA . LYS A 1 189 ? -17.224 -17.902 9.783 1.00 92.81 189 LYS A CA 1
ATOM 1389 C C . LYS A 1 189 ? -18.340 -18.576 8.989 1.00 92.81 189 LYS A C 1
ATOM 1391 O O . LYS A 1 189 ? -18.835 -19.630 9.387 1.00 92.81 189 LYS A O 1
ATOM 1396 N N . LYS A 1 190 ? -18.779 -17.964 7.887 1.00 93.38 190 LYS A N 1
ATOM 1397 C CA . LYS A 1 190 ? -19.826 -18.510 7.008 1.00 93.38 190 LYS A CA 1
ATOM 1398 C C . LYS A 1 190 ? -19.268 -19.436 5.919 1.00 93.38 190 LYS A C 1
ATOM 1400 O O . LYS A 1 190 ? -20.058 -19.969 5.142 1.00 93.38 190 LYS A O 1
ATOM 1405 N N . GLY A 1 191 ? -17.949 -19.648 5.870 1.00 93.75 191 GLY A N 1
ATOM 1406 C CA . GLY A 1 191 ? -17.300 -20.533 4.901 1.00 93.75 191 GLY A CA 1
ATOM 1407 C C . GLY A 1 191 ? -17.222 -19.943 3.493 1.00 93.75 191 GLY A C 1
ATOM 1408 O O . GLY A 1 191 ? -17.341 -20.680 2.517 1.00 93.75 191 GLY A O 1
ATOM 1409 N N . TYR A 1 192 ? -17.069 -18.620 3.383 1.00 95.25 192 TYR A N 1
ATOM 1410 C CA . TYR A 1 192 ? -16.852 -17.909 2.117 1.00 95.25 192 TYR A CA 1
ATOM 1411 C C . TYR A 1 192 ? -15.371 -17.642 1.806 1.00 95.25 192 TYR A C 1
ATOM 1413 O O . TYR A 1 192 ? -15.066 -17.073 0.763 1.00 95.25 192 TYR A O 1
ATOM 1421 N N . ALA A 1 193 ? -14.461 -18.085 2.673 1.00 96.75 193 ALA A N 1
ATOM 1422 C CA . ALA A 1 193 ? -13.023 -18.117 2.436 1.00 96.75 193 ALA A CA 1
ATOM 1423 C C . ALA A 1 193 ? -12.518 -19.553 2.639 1.00 96.75 193 ALA A C 1
ATOM 1425 O O . ALA A 1 193 ? -12.961 -20.235 3.567 1.00 96.75 193 ALA A O 1
ATOM 1426 N N . ALA A 1 194 ? -11.646 -20.033 1.751 1.00 97.56 194 ALA A N 1
ATOM 1427 C CA . ALA A 1 194 ? -11.042 -21.357 1.886 1.00 97.56 194 ALA A CA 1
ATOM 1428 C C . ALA A 1 194 ? -10.063 -21.404 3.073 1.00 97.56 194 ALA A C 1
ATOM 1430 O O . ALA A 1 194 ? -9.382 -20.420 3.352 1.00 97.56 194 ALA A O 1
ATOM 1431 N N . ASP A 1 195 ? -9.975 -22.553 3.746 1.00 98.06 195 ASP A N 1
ATOM 1432 C CA . ASP A 1 195 ? -8.967 -22.781 4.785 1.00 98.06 195 ASP A CA 1
ATOM 1433 C C . ASP A 1 195 ? -7.606 -23.097 4.144 1.00 98.06 195 ASP A C 1
ATOM 1435 O O . ASP A 1 195 ? -7.448 -24.062 3.394 1.00 98.06 195 ASP A O 1
ATOM 1439 N N . LEU A 1 196 ? -6.624 -22.259 4.451 1.00 98.38 196 LEU A N 1
ATOM 1440 C CA . LEU A 1 196 ? -5.252 -22.269 3.955 1.00 98.38 196 LEU A CA 1
ATOM 1441 C C . LEU A 1 196 ? -4.282 -22.953 4.930 1.00 98.38 196 LEU A C 1
ATOM 1443 O O . LEU A 1 196 ? -3.092 -23.068 4.627 1.00 98.38 196 LEU A O 1
ATOM 1447 N N . SER A 1 197 ? -4.766 -23.434 6.081 1.00 97.12 197 SER A N 1
ATOM 1448 C CA . SER A 1 197 ? -3.952 -24.075 7.127 1.00 97.12 197 SER A CA 1
ATOM 1449 C C . SER A 1 197 ? -3.161 -25.298 6.638 1.00 97.12 197 SER A C 1
ATOM 1451 O O . SER A 1 197 ? -2.131 -25.650 7.217 1.00 97.12 197 SER A O 1
ATOM 1453 N N . GLY A 1 198 ? -3.596 -25.922 5.538 1.00 96.75 198 GLY A N 1
ATOM 1454 C CA . GLY A 1 198 ? -2.902 -27.035 4.891 1.00 96.75 198 GLY A CA 1
ATOM 1455 C C . GLY A 1 198 ? -1.559 -26.669 4.243 1.00 96.75 198 GLY A C 1
ATOM 1456 O O . GLY A 1 198 ? -0.727 -27.559 4.052 1.00 96.75 198 GLY A O 1
ATOM 1457 N N . SER A 1 199 ? -1.309 -25.392 3.925 1.00 98.31 199 SER A N 1
ATOM 1458 C CA . SER A 1 199 ? -0.001 -24.955 3.425 1.00 98.31 199 SER A CA 1
ATOM 1459 C C . SER A 1 199 ? 0.967 -24.725 4.582 1.00 98.31 199 SER A C 1
ATOM 1461 O O . SER A 1 199 ? 0.806 -23.809 5.388 1.00 98.31 199 SER A O 1
ATOM 1463 N N . ALA A 1 200 ? 2.039 -25.520 4.630 1.00 98.19 200 ALA A N 1
ATOM 1464 C CA . ALA A 1 200 ? 3.095 -25.359 5.630 1.00 98.19 200 ALA A CA 1
ATOM 1465 C C . ALA A 1 200 ? 3.769 -23.979 5.556 1.00 98.19 200 ALA A C 1
ATOM 1467 O O . ALA A 1 200 ? 4.169 -23.435 6.587 1.00 98.19 200 ALA A O 1
ATOM 1468 N N . LYS A 1 201 ? 3.873 -23.417 4.346 1.00 97.81 201 LYS A N 1
ATOM 1469 C CA . LYS A 1 201 ? 4.469 -22.106 4.096 1.00 97.81 201 LYS A CA 1
ATOM 1470 C C . LYS A 1 201 ? 3.589 -20.990 4.649 1.00 97.81 201 LYS A C 1
ATOM 1472 O O . LYS A 1 201 ? 4.064 -20.181 5.442 1.00 97.81 201 LYS A O 1
ATOM 1477 N N . LEU A 1 202 ? 2.302 -20.992 4.295 1.00 98.06 202 LEU A N 1
ATOM 1478 C CA . LEU A 1 202 ? 1.357 -19.986 4.784 1.00 98.06 202 LEU A CA 1
ATOM 1479 C C . LEU A 1 202 ? 1.156 -20.101 6.299 1.00 98.06 202 LEU A C 1
ATOM 1481 O O . LEU A 1 202 ? 1.127 -19.089 6.992 1.00 98.06 202 LEU A O 1
ATOM 1485 N N . ALA A 1 203 ? 1.121 -21.322 6.837 1.00 98.06 203 ALA A N 1
ATOM 1486 C CA . ALA A 1 203 ? 1.057 -21.547 8.277 1.00 98.06 203 ALA A CA 1
ATOM 1487 C C . ALA A 1 203 ? 2.304 -21.043 9.021 1.00 98.06 203 ALA A C 1
ATOM 1489 O O . ALA A 1 203 ? 2.197 -20.598 10.163 1.00 98.06 203 ALA A O 1
ATOM 1490 N N . GLN A 1 204 ? 3.491 -21.115 8.411 1.00 97.00 204 GLN A N 1
ATOM 1491 C CA . GLN A 1 204 ? 4.691 -20.524 8.996 1.00 97.00 204 GLN A CA 1
ATOM 1492 C C . GLN A 1 204 ? 4.609 -18.998 9.007 1.00 97.00 204 GLN A C 1
ATOM 1494 O O . GLN A 1 204 ? 4.745 -18.424 10.084 1.00 97.00 204 GLN A O 1
ATOM 1499 N N . ALA A 1 205 ? 4.339 -18.374 7.859 1.00 96.88 205 ALA A N 1
ATOM 1500 C CA . ALA A 1 205 ? 4.227 -16.919 7.766 1.00 96.88 205 ALA A CA 1
ATOM 1501 C C . ALA A 1 205 ? 3.162 -16.375 8.726 1.00 96.88 205 ALA A C 1
ATOM 1503 O O . ALA A 1 205 ? 3.409 -15.426 9.463 1.00 96.88 205 ALA A O 1
ATOM 1504 N N . HIS A 1 206 ? 2.018 -17.057 8.828 1.00 97.75 206 HIS A N 1
ATOM 1505 C CA . HIS A 1 206 ? 0.968 -16.694 9.771 1.00 97.75 206 HIS A CA 1
ATOM 1506 C C . HIS A 1 206 ? 1.467 -16.632 11.221 1.00 97.75 206 HIS A C 1
ATOM 1508 O O . HIS A 1 206 ? 1.163 -15.675 11.922 1.00 97.75 206 HIS A O 1
ATOM 1514 N N . ARG A 1 207 ? 2.280 -17.597 11.678 1.00 96.75 207 ARG A N 1
ATOM 1515 C CA . ARG A 1 207 ? 2.831 -17.597 13.051 1.00 96.75 207 ARG A CA 1
ATOM 1516 C C . ARG A 1 207 ? 3.787 -16.440 13.334 1.00 96.75 207 ARG A C 1
ATOM 1518 O O . ARG A 1 207 ? 4.011 -16.132 14.500 1.00 96.75 207 ARG A O 1
ATOM 1525 N N . GLU A 1 208 ? 4.365 -15.848 12.297 1.00 96.56 208 GLU A N 1
ATOM 1526 C CA . GLU A 1 208 ? 5.320 -14.743 12.402 1.00 96.56 208 GLU A CA 1
ATOM 1527 C C . GLU A 1 208 ? 4.626 -13.368 12.369 1.00 96.56 208 GLU A C 1
ATOM 1529 O O . GLU A 1 208 ? 5.247 -12.369 12.732 1.00 96.56 208 GLU A O 1
ATOM 1534 N N . LEU A 1 209 ? 3.344 -13.311 11.980 1.00 97.75 209 LEU A N 1
ATOM 1535 C CA . LEU A 1 209 ? 2.527 -12.094 12.004 1.00 97.75 209 LEU A CA 1
ATOM 1536 C C . LEU A 1 209 ? 2.361 -11.522 13.420 1.00 97.75 209 LEU A C 1
ATOM 1538 O O . LEU A 1 209 ? 2.362 -12.254 14.410 1.00 97.75 209 LEU A O 1
ATOM 1542 N N . TYR A 1 210 ? 2.087 -10.220 13.507 1.00 97.38 210 TYR A N 1
ATOM 1543 C CA . TYR A 1 210 ? 1.594 -9.616 14.748 1.00 97.38 210 TYR A CA 1
ATOM 1544 C C . TYR A 1 210 ? 0.287 -10.269 15.233 1.00 97.38 210 TYR A C 1
ATOM 1546 O O . TYR A 1 210 ? -0.592 -10.534 14.405 1.00 97.38 210 TYR A O 1
ATOM 1554 N N . PRO A 1 211 ? 0.076 -10.443 16.554 1.00 95.88 211 PRO A N 1
ATOM 1555 C CA . PRO A 1 211 ? -1.119 -11.103 17.093 1.00 95.88 211 PRO A CA 1
ATOM 1556 C C . PRO A 1 211 ? -2.449 -10.509 16.606 1.00 95.88 211 PRO A C 1
ATOM 1558 O O . PRO A 1 211 ? -3.372 -11.244 16.254 1.00 95.88 211 PRO A O 1
ATOM 1561 N N . GLN A 1 212 ? -2.550 -9.181 16.527 1.00 95.44 212 GLN A N 1
ATOM 1562 C CA . GLN A 1 212 ? -3.744 -8.492 16.032 1.00 95.44 212 GLN A CA 1
ATOM 1563 C C . GLN A 1 212 ? -4.007 -8.746 14.540 1.00 95.44 212 GLN A C 1
ATOM 1565 O O . GLN A 1 212 ? -5.163 -8.786 14.122 1.00 95.44 212 GLN A O 1
ATOM 1570 N N . VAL A 1 213 ? -2.955 -8.961 13.743 1.00 97.56 213 VAL A N 1
ATOM 1571 C CA . VAL A 1 213 ? -3.070 -9.319 12.322 1.00 97.56 213 VAL A CA 1
ATOM 1572 C C . VAL A 1 213 ? -3.442 -10.793 12.182 1.00 97.56 213 VAL A C 1
ATOM 1574 O O . VAL A 1 213 ? -4.345 -11.108 11.412 1.00 97.56 213 VAL A O 1
ATOM 1577 N N . GLN A 1 214 ? -2.834 -11.683 12.978 1.00 97.00 214 GLN A N 1
ATOM 1578 C CA . GLN A 1 214 ? -3.205 -13.104 13.039 1.00 97.00 214 GLN A CA 1
ATOM 1579 C C . GLN A 1 214 ? -4.699 -13.267 13.307 1.00 97.00 214 GLN A C 1
ATOM 1581 O O . GLN A 1 214 ? -5.396 -13.942 12.549 1.00 97.00 214 GLN A O 1
ATOM 1586 N N . GLN A 1 215 ? -5.202 -12.605 14.351 1.00 95.69 215 GLN A N 1
ATOM 1587 C CA . GLN A 1 215 ? -6.605 -12.681 14.752 1.00 95.69 215 GLN A CA 1
ATOM 1588 C C . GLN A 1 215 ? -7.559 -12.175 13.661 1.00 95.69 215 GLN A C 1
ATOM 1590 O O . GLN A 1 215 ? -8.671 -12.681 13.540 1.00 95.69 215 GLN A O 1
ATOM 1595 N N . ALA A 1 216 ? -7.144 -11.188 12.865 1.00 96.69 216 ALA A N 1
ATOM 1596 C CA . ALA A 1 216 ? -7.987 -10.611 11.824 1.00 96.69 216 ALA A CA 1
ATOM 1597 C C . ALA A 1 216 ? -8.196 -11.548 10.617 1.00 96.69 216 ALA A C 1
ATOM 1599 O O . ALA A 1 216 ? -9.160 -11.369 9.875 1.00 96.69 216 ALA A O 1
ATOM 1600 N N . VAL A 1 217 ? -7.327 -12.553 10.429 1.00 97.56 217 VAL A N 1
ATOM 1601 C CA . VAL A 1 217 ? -7.358 -13.478 9.276 1.00 97.56 217 VAL A CA 1
ATOM 1602 C C . VAL A 1 217 ? -7.498 -14.962 9.643 1.00 97.56 217 VAL A C 1
ATOM 1604 O O . VAL A 1 217 ? -7.352 -15.832 8.778 1.00 97.56 217 VAL A O 1
ATOM 1607 N N . SER A 1 218 ? -7.769 -15.270 10.913 1.00 96.94 218 SER A N 1
ATOM 1608 C CA . SER A 1 218 ? -7.913 -16.640 11.424 1.00 96.94 218 SER A CA 1
ATOM 1609 C C . SER A 1 218 ? -9.188 -16.832 12.247 1.00 96.94 218 SER A C 1
ATOM 1611 O O . SER A 1 218 ? -9.757 -15.886 12.793 1.00 96.94 218 SER A O 1
ATOM 1613 N N . ASP A 1 219 ? -9.633 -18.086 12.346 1.00 95.25 219 ASP A N 1
ATOM 1614 C CA . ASP A 1 219 ? -10.676 -18.518 13.282 1.00 95.25 219 ASP A CA 1
ATOM 1615 C C . ASP A 1 219 ? -10.284 -19.879 13.876 1.00 95.25 219 ASP A C 1
ATOM 1617 O O . ASP A 1 219 ? -10.211 -20.893 13.173 1.00 95.25 219 ASP A O 1
ATOM 1621 N N . GLY A 1 220 ? -9.977 -19.901 15.176 1.00 90.44 220 GLY A N 1
ATOM 1622 C CA . GLY A 1 220 ? -9.399 -21.071 15.841 1.00 90.44 220 GLY A CA 1
ATOM 1623 C C . GLY A 1 220 ? -8.006 -21.413 15.300 1.00 90.44 220 GLY A C 1
ATOM 1624 O O . GLY A 1 220 ? -7.097 -20.595 15.374 1.00 90.44 220 GLY A O 1
ATOM 1625 N N . GLU A 1 221 ? -7.835 -22.635 14.786 1.00 90.94 221 GLU A N 1
ATOM 1626 C CA . GLU A 1 221 ? -6.593 -23.082 14.125 1.00 90.94 221 GLU A CA 1
ATOM 1627 C C . GLU A 1 221 ? -6.607 -22.846 12.599 1.00 90.94 221 GLU A C 1
ATOM 1629 O O . GLU A 1 221 ? -5.602 -23.092 11.932 1.00 90.94 221 GLU A O 1
ATOM 1634 N N . GLY A 1 222 ? -7.738 -22.397 12.037 1.00 96.81 222 GLY A N 1
ATOM 1635 C CA . GLY A 1 222 ? -7.901 -22.172 10.600 1.00 96.81 222 GLY A CA 1
ATOM 1636 C C . GLY A 1 222 ? -7.323 -20.831 10.150 1.00 96.81 222 GLY A C 1
ATOM 1637 O O . GLY A 1 222 ? -7.467 -19.822 10.845 1.00 96.81 222 GLY A O 1
ATOM 1638 N N . ILE A 1 223 ? -6.711 -20.815 8.965 1.00 98.19 223 ILE A N 1
ATOM 1639 C CA . ILE A 1 223 ? -6.125 -19.619 8.339 1.00 98.19 223 ILE A CA 1
ATOM 1640 C C . ILE A 1 223 ? -6.926 -19.342 7.074 1.00 98.19 223 ILE A C 1
ATOM 1642 O O . ILE A 1 223 ? -6.968 -20.199 6.204 1.00 98.19 223 ILE A O 1
ATOM 1646 N N . TYR A 1 224 ? -7.543 -18.171 6.937 1.00 98.50 224 TYR A N 1
ATOM 1647 C CA . TYR A 1 224 ? -8.503 -17.935 5.846 1.00 98.50 224 TYR A CA 1
ATOM 1648 C C . TYR A 1 224 ? -8.089 -16.834 4.872 1.00 98.50 224 TYR A C 1
ATOM 1650 O O . TYR A 1 224 ? -8.701 -16.690 3.816 1.00 98.50 224 TYR A O 1
ATOM 1658 N N . ALA A 1 225 ? -7.050 -16.068 5.196 1.00 98.19 225 ALA A N 1
ATOM 1659 C CA . ALA A 1 225 ? -6.426 -15.127 4.277 1.00 98.19 225 ALA A CA 1
ATOM 1660 C C . ALA A 1 225 ? -4.933 -14.982 4.562 1.00 98.19 225 ALA A C 1
ATOM 1662 O O . ALA A 1 225 ? -4.458 -15.267 5.664 1.00 98.19 225 ALA A O 1
ATOM 1663 N N . VAL A 1 226 ? -4.213 -14.484 3.563 1.00 98.19 226 VAL A N 1
ATOM 1664 C CA . VAL A 1 226 ? -2.816 -14.069 3.680 1.00 98.19 226 VAL A CA 1
ATOM 1665 C C . VAL A 1 226 ? -2.768 -12.543 3.626 1.00 98.19 226 VAL A C 1
ATOM 1667 O O . VAL A 1 226 ? -3.103 -11.976 2.584 1.00 98.19 226 VAL A O 1
ATOM 1670 N N . PRO A 1 227 ? -2.403 -11.860 4.725 1.00 97.75 227 PRO A N 1
ATOM 1671 C CA . PRO A 1 227 ? -2.091 -10.435 4.702 1.00 97.75 227 PRO A CA 1
ATOM 1672 C C . PRO A 1 227 ? -0.921 -10.179 3.755 1.00 97.75 227 PRO A C 1
ATOM 1674 O O . PRO A 1 227 ? 0.090 -10.876 3.839 1.00 97.75 227 PRO A O 1
ATOM 1677 N N . LEU A 1 228 ? -1.067 -9.206 2.857 1.00 96.81 228 LEU A N 1
ATOM 1678 C CA . LEU A 1 228 ? -0.038 -8.864 1.873 1.00 96.81 228 LEU A CA 1
ATOM 1679 C C . LEU A 1 228 ? 0.490 -7.443 2.006 1.00 96.81 228 LEU A C 1
ATOM 1681 O O . LEU A 1 228 ? 1.618 -7.200 1.600 1.00 96.81 228 LEU A O 1
ATOM 1685 N N . SER A 1 229 ? -0.290 -6.539 2.599 1.00 96.00 229 SER A N 1
ATOM 1686 C CA . SER A 1 229 ? 0.193 -5.205 2.927 1.00 96.00 229 SER A CA 1
ATOM 1687 C C . SER A 1 229 ? -0.423 -4.650 4.200 1.00 96.00 229 SER A C 1
ATOM 1689 O O . SER A 1 229 ? -1.530 -5.039 4.600 1.00 96.00 229 SER A O 1
ATOM 1691 N N . ALA A 1 230 ? 0.306 -3.736 4.835 1.00 95.25 230 ALA A N 1
ATOM 1692 C CA . ALA A 1 230 ? -0.165 -2.966 5.978 1.00 95.25 230 ALA A CA 1
ATOM 1693 C C . ALA A 1 230 ? 0.177 -1.488 5.804 1.00 95.25 230 ALA A C 1
ATOM 1695 O O . ALA A 1 230 ? 1.278 -1.125 5.413 1.00 95.25 230 ALA A O 1
ATOM 1696 N N . THR A 1 231 ? -0.757 -0.617 6.157 1.00 96.25 231 THR A N 1
ATOM 1697 C CA . THR A 1 231 ? -0.540 0.829 6.201 1.00 96.25 231 THR A CA 1
ATOM 1698 C C . THR A 1 231 ? -0.918 1.339 7.579 1.00 96.25 231 THR A C 1
ATOM 1700 O O . THR A 1 231 ? -2.046 1.137 8.033 1.00 96.25 231 THR A O 1
ATOM 1703 N N . GLY A 1 232 ? 0.033 1.975 8.260 1.00 96.00 232 GLY A N 1
ATOM 1704 C CA . GLY A 1 232 ? -0.226 2.644 9.531 1.00 96.00 232 GLY A CA 1
ATOM 1705 C C . GLY A 1 232 ? -0.818 4.031 9.318 1.00 96.00 232 GLY A C 1
ATOM 1706 O O . GLY A 1 232 ? -0.467 4.712 8.361 1.00 96.00 232 GLY A O 1
ATOM 1707 N N . ILE A 1 233 ? -1.693 4.468 10.218 1.00 94.69 233 ILE A N 1
ATOM 1708 C CA . ILE A 1 233 ? -2.217 5.839 10.219 1.00 94.69 233 ILE A CA 1
ATOM 1709 C C . ILE A 1 233 ? -1.557 6.592 11.368 1.00 94.69 233 ILE A C 1
ATOM 1711 O O . ILE A 1 233 ? -1.742 6.247 12.534 1.00 94.69 233 ILE A O 1
ATOM 1715 N N . THR A 1 234 ? -0.749 7.592 11.029 1.00 94.56 234 THR A N 1
ATOM 1716 C CA . THR A 1 234 ? 0.081 8.342 11.980 1.00 94.56 234 THR A CA 1
ATOM 1717 C C . THR A 1 234 ? -0.026 9.838 11.729 1.00 94.56 234 THR A C 1
ATOM 1719 O O . THR A 1 234 ? -0.590 10.267 10.726 1.00 94.56 234 THR A O 1
ATOM 1722 N N . LEU A 1 235 ? 0.585 10.629 12.605 1.00 93.19 235 LEU A N 1
ATOM 1723 C CA . LEU A 1 235 ? 0.934 12.008 12.290 1.00 93.19 235 LEU A CA 1
ATOM 1724 C C . LEU A 1 235 ? 2.405 12.085 11.894 1.00 93.19 235 LEU A C 1
ATOM 1726 O O . LEU A 1 235 ? 3.239 11.380 12.463 1.00 93.19 235 LEU A O 1
ATOM 1730 N N . LEU A 1 236 ? 2.726 12.980 10.969 1.00 93.00 236 LEU A N 1
ATOM 1731 C CA . LEU A 1 236 ? 4.082 13.448 10.726 1.00 93.00 236 LEU A CA 1
ATOM 1732 C C . LEU A 1 236 ? 4.281 14.783 11.432 1.00 93.00 236 LEU A C 1
ATOM 1734 O O . LEU A 1 236 ? 3.513 15.712 11.205 1.00 93.00 236 LEU A O 1
ATOM 1738 N N . GLY A 1 237 ? 5.304 14.875 12.279 1.00 92.94 237 GLY A N 1
ATOM 1739 C CA . GLY A 1 237 ? 5.696 16.106 12.958 1.00 92.94 237 GLY A CA 1
ATOM 1740 C C . GLY A 1 237 ? 7.052 16.596 12.473 1.00 92.94 237 GLY A C 1
ATOM 1741 O O . GLY A 1 237 ? 7.968 15.801 12.272 1.00 92.94 237 GLY A O 1
ATOM 1742 N N . GLU A 1 238 ? 7.197 17.899 12.297 1.00 92.69 238 GLU A N 1
ATOM 1743 C CA . GLU A 1 238 ? 8.471 18.513 11.946 1.00 92.69 238 GLU A CA 1
ATOM 1744 C C . GLU A 1 238 ? 9.451 18.399 13.126 1.00 92.69 238 GLU A C 1
ATOM 1746 O O . GLU A 1 238 ? 9.100 18.629 14.290 1.00 92.69 238 GLU A O 1
ATOM 1751 N N . LYS A 1 239 ? 10.689 18.002 12.829 1.00 92.62 239 LYS A N 1
ATOM 1752 C CA . LYS A 1 239 ? 11.714 17.643 13.816 1.00 92.62 239 LYS A CA 1
ATOM 1753 C C . LYS A 1 239 ? 12.012 18.721 14.859 1.00 92.62 239 LYS A C 1
ATOM 1755 O O . LYS A 1 239 ? 12.150 18.405 16.037 1.00 92.62 239 LYS A O 1
ATOM 1760 N N . SER A 1 240 ? 12.208 19.962 14.438 1.00 89.75 240 SER A N 1
ATOM 1761 C CA . SER A 1 240 ? 12.579 21.087 15.295 1.00 89.75 240 SER A CA 1
ATOM 1762 C C . SER A 1 240 ? 11.429 21.595 16.163 1.00 89.75 240 SER A C 1
ATOM 1764 O O . SER A 1 240 ? 11.705 22.201 17.201 1.00 89.75 240 SER A O 1
ATOM 1766 N N . TYR A 1 241 ? 10.179 21.330 15.786 1.00 88.31 241 TYR A N 1
ATOM 1767 C CA . TYR A 1 241 ? 9.003 21.816 16.516 1.00 88.31 241 TYR A CA 1
ATOM 1768 C C . TYR A 1 241 ? 8.324 20.747 17.373 1.00 88.31 241 TYR A C 1
ATOM 1770 O O . TYR A 1 241 ? 7.899 21.027 18.496 1.00 88.31 241 TYR A O 1
ATOM 1778 N N . VAL A 1 242 ? 8.223 19.523 16.858 1.00 92.44 242 VAL A N 1
ATOM 1779 C CA . VAL A 1 242 ? 7.466 18.439 17.497 1.00 92.44 242 VAL A CA 1
ATOM 1780 C C . VAL A 1 242 ? 8.370 17.514 18.300 1.00 92.44 242 VAL A C 1
ATOM 1782 O O . VAL A 1 242 ? 7.865 16.793 19.150 1.00 92.44 242 VAL A O 1
ATOM 1785 N N . PHE A 1 243 ? 9.693 17.538 18.106 1.00 94.69 243 PHE A N 1
ATOM 1786 C CA . PHE A 1 243 ? 10.603 16.606 18.773 1.00 94.69 243 PHE A CA 1
ATOM 1787 C C . PHE A 1 243 ? 11.655 17.311 19.632 1.00 94.69 243 PHE A C 1
ATOM 1789 O O . PHE A 1 243 ? 12.197 18.362 19.292 1.00 94.69 243 PHE A O 1
ATOM 1796 N N . ASP A 1 244 ? 11.969 16.711 20.779 1.00 94.62 244 ASP A N 1
ATOM 1797 C CA . ASP A 1 244 ? 13.052 17.169 21.638 1.00 94.62 244 ASP A CA 1
ATOM 1798 C C . ASP A 1 244 ? 14.434 16.787 21.065 1.00 94.62 244 ASP A C 1
ATOM 1800 O O . ASP A 1 244 ? 14.582 16.059 20.083 1.00 94.62 244 ASP A O 1
ATOM 1804 N N . LYS A 1 245 ? 15.503 17.241 21.726 1.00 91.81 245 LYS A N 1
ATOM 1805 C CA . LYS A 1 245 ? 16.892 16.927 21.333 1.00 91.81 245 LYS A CA 1
ATOM 1806 C C . LYS A 1 245 ? 17.241 15.428 21.335 1.00 91.81 245 LYS A C 1
ATOM 1808 O O . LYS A 1 245 ? 18.313 15.068 20.850 1.00 91.81 245 LYS A O 1
ATOM 1813 N N . ASN A 1 246 ? 16.409 14.585 21.946 1.00 89.88 246 ASN A N 1
ATOM 1814 C CA . ASN A 1 246 ? 16.562 13.134 21.989 1.00 89.88 246 ASN A CA 1
ATOM 1815 C C . ASN A 1 246 ? 15.655 12.432 20.960 1.00 89.88 246 ASN A C 1
ATOM 1817 O O . ASN A 1 246 ? 15.622 11.202 20.941 1.00 89.88 246 ASN A O 1
ATOM 1821 N N . GLY A 1 247 ? 14.927 13.184 20.127 1.00 88.69 247 GLY A N 1
ATOM 1822 C CA . GLY A 1 247 ? 14.000 12.648 19.133 1.00 88.69 247 GLY A CA 1
ATOM 1823 C C . GLY A 1 247 ? 12.693 12.126 19.730 1.00 88.69 247 GLY A C 1
ATOM 1824 O O . GLY A 1 247 ? 12.063 11.270 19.123 1.00 88.69 247 GLY A O 1
ATOM 1825 N N . GLN A 1 248 ? 12.298 12.577 20.924 1.00 92.25 248 GLN A N 1
ATOM 1826 C CA . GLN A 1 248 ? 11.003 12.227 21.515 1.00 92.25 248 GLN A CA 1
ATOM 1827 C C . GLN A 1 248 ? 9.957 13.294 21.185 1.00 92.25 248 GLN A C 1
ATOM 1829 O O . GLN A 1 248 ? 10.287 14.479 21.285 1.00 92.25 248 GLN A O 1
ATOM 1834 N N . PRO A 1 249 ? 8.717 12.912 20.822 1.00 93.88 249 PRO A N 1
ATOM 1835 C CA . PRO A 1 249 ? 7.666 13.883 20.551 1.00 93.88 249 PRO A CA 1
ATOM 1836 C C . PRO A 1 249 ? 7.371 14.711 21.810 1.00 93.88 249 PRO A C 1
ATOM 1838 O O . PRO A 1 249 ? 7.434 14.192 22.922 1.00 93.88 249 PRO A O 1
ATOM 1841 N N . THR A 1 250 ? 7.069 15.995 21.644 1.00 93.62 250 THR A N 1
ATOM 1842 C CA . THR A 1 250 ? 6.718 16.943 22.715 1.00 93.62 250 THR A CA 1
ATOM 1843 C C . THR A 1 250 ? 5.206 17.081 22.889 1.00 93.62 250 THR A C 1
ATOM 1845 O O . THR A 1 250 ? 4.745 17.491 23.953 1.00 93.62 250 THR A O 1
ATOM 1848 N N . LEU A 1 251 ? 4.444 16.716 21.855 1.00 93.06 251 LEU A N 1
ATOM 1849 C CA . LEU A 1 251 ? 2.990 16.600 21.866 1.00 93.06 251 LEU A CA 1
ATOM 1850 C C . LEU A 1 251 ? 2.626 15.130 22.083 1.00 93.06 251 LEU A C 1
ATOM 1852 O O . LEU A 1 251 ? 3.050 14.267 21.312 1.00 93.06 251 LEU A O 1
ATOM 1856 N N . HIS A 1 252 ? 1.853 14.835 23.127 1.00 94.38 252 HIS A N 1
ATOM 1857 C CA . HIS A 1 252 ? 1.535 13.457 23.507 1.00 94.38 252 HIS A CA 1
ATOM 1858 C C . HIS A 1 252 ? 0.048 13.142 23.419 1.00 94.38 252 HIS A C 1
ATOM 1860 O O . HIS A 1 252 ? -0.319 11.986 23.226 1.00 94.38 252 HIS A O 1
ATOM 1866 N N . THR A 1 253 ? -0.811 14.144 23.575 1.00 95.56 253 THR A N 1
ATOM 1867 C CA . THR A 1 253 ? -2.261 13.982 23.621 1.00 95.56 253 THR A CA 1
ATOM 1868 C C . THR A 1 253 ? -2.978 14.918 22.657 1.00 95.56 253 THR A C 1
ATOM 1870 O O . THR A 1 253 ? -2.439 15.948 22.252 1.00 95.56 253 THR A O 1
ATOM 1873 N N . LEU A 1 254 ? -4.232 14.598 22.325 1.00 93.44 254 LEU A N 1
ATOM 1874 C CA . LEU A 1 254 ? -5.108 15.534 21.612 1.00 93.44 254 LEU A CA 1
ATOM 1875 C C . LEU A 1 254 ? -5.238 16.878 22.341 1.00 93.44 254 LEU A C 1
ATOM 1877 O O . LEU A 1 254 ? -5.390 17.908 21.693 1.00 93.44 254 LEU A O 1
ATOM 1881 N N . ASP A 1 255 ? -5.160 16.891 23.674 1.00 93.81 255 ASP A N 1
ATOM 1882 C CA . ASP A 1 255 ? -5.204 18.137 24.441 1.00 93.81 255 ASP A CA 1
ATOM 1883 C C . ASP A 1 255 ? -3.983 19.018 24.165 1.00 93.81 255 ASP A C 1
ATOM 1885 O O . ASP A 1 255 ? -4.147 20.213 23.912 1.00 93.81 255 ASP A O 1
ATOM 1889 N N . ASP A 1 256 ? -2.789 18.413 24.138 1.00 93.62 256 ASP A N 1
ATOM 1890 C CA . ASP A 1 256 ? -1.535 19.103 23.813 1.00 93.62 256 ASP A CA 1
ATOM 1891 C C . ASP A 1 256 ? -1.609 19.706 22.407 1.00 93.62 256 ASP A C 1
ATOM 1893 O O . ASP A 1 256 ? -1.243 20.861 22.198 1.00 93.62 256 ASP A O 1
ATOM 1897 N N . LEU A 1 257 ? -2.149 18.942 21.452 1.00 92.00 257 LEU A N 1
ATOM 1898 C CA . LEU A 1 257 ? -2.348 19.379 20.072 1.00 92.00 257 LEU A CA 1
ATOM 1899 C C . LEU A 1 257 ? -3.284 20.592 19.983 1.00 92.00 257 LEU A C 1
ATOM 1901 O O . LEU A 1 257 ? -2.951 21.605 19.368 1.00 92.00 257 LEU A O 1
ATOM 1905 N N . LEU A 1 258 ? -4.460 20.504 20.611 1.00 93.38 258 LEU A N 1
ATOM 1906 C CA . LEU A 1 258 ? -5.457 21.575 20.587 1.00 93.38 258 LEU A CA 1
ATOM 1907 C C . LEU A 1 258 ? -4.950 22.827 21.306 1.00 93.38 258 LEU A C 1
ATOM 1909 O O . LEU A 1 258 ? -5.215 23.939 20.851 1.00 93.38 258 LEU A O 1
ATOM 1913 N N . GLN A 1 259 ? -4.202 22.661 22.399 1.00 92.25 259 GLN A N 1
ATOM 1914 C CA . GLN A 1 259 ? -3.550 23.771 23.086 1.00 92.25 259 GLN A CA 1
ATOM 1915 C C . GLN A 1 259 ? -2.479 24.420 22.204 1.00 92.25 259 GLN A C 1
ATOM 1917 O O . GLN A 1 259 ? -2.427 25.647 22.129 1.00 92.25 259 GLN A O 1
ATOM 1922 N N . TYR A 1 260 ? -1.671 23.622 21.502 1.00 90.69 260 TYR A N 1
ATOM 1923 C CA . TYR A 1 260 ? -0.664 24.122 20.568 1.00 90.69 260 TYR A CA 1
ATOM 1924 C C . TYR A 1 260 ? -1.298 24.971 19.460 1.00 90.69 260 TYR A C 1
ATOM 1926 O O . TYR A 1 260 ? -0.886 26.109 19.237 1.00 90.69 260 TYR A O 1
ATOM 1934 N N . MET A 1 261 ? -2.357 24.464 18.821 1.00 90.69 261 MET A N 1
ATOM 1935 C CA . MET A 1 261 ? -3.101 25.208 17.798 1.00 90.69 261 MET A CA 1
ATOM 1936 C C . MET A 1 261 ? -3.738 26.483 18.360 1.00 90.69 261 MET A C 1
ATOM 1938 O O . MET A 1 261 ? -3.682 27.528 17.721 1.00 90.69 261 MET A O 1
ATOM 1942 N N . GLN A 1 262 ? -4.310 26.427 19.565 1.00 91.25 262 GLN A N 1
ATOM 1943 C CA . GLN A 1 262 ? -4.921 27.594 20.205 1.00 91.25 262 GLN A CA 1
ATOM 1944 C C . GLN A 1 262 ? -3.897 28.692 20.526 1.00 91.25 262 GLN A C 1
ATOM 1946 O O . GLN A 1 262 ? -4.226 29.871 20.441 1.00 91.25 262 GLN A O 1
ATOM 1951 N N . MET A 1 263 ? -2.674 28.319 20.906 1.00 89.19 263 MET A N 1
ATOM 1952 C CA . MET A 1 263 ? -1.595 29.264 21.210 1.00 89.19 263 MET A CA 1
ATOM 1953 C C . MET A 1 263 ? -0.929 29.842 19.956 1.00 89.19 263 MET A C 1
ATOM 1955 O O . MET A 1 263 ? -0.258 30.871 20.043 1.00 89.19 263 MET A O 1
ATOM 1959 N N . TRP A 1 264 ? -1.111 29.207 18.794 1.00 88.06 264 TRP A N 1
ATOM 1960 C CA . TRP A 1 264 ? -0.427 29.579 17.558 1.00 88.06 264 TRP A CA 1
ATOM 1961 C C . TRP A 1 264 ? -0.543 31.071 17.200 1.00 88.06 264 TRP A C 1
ATOM 1963 O O . TRP A 1 264 ? 0.511 31.689 17.021 1.00 88.06 264 TRP A O 1
ATOM 1973 N N . PRO A 1 265 ? -1.748 31.686 17.173 1.00 84.50 265 PRO A N 1
ATOM 1974 C CA . PRO A 1 265 ? -1.915 33.098 16.812 1.00 84.50 265 PRO A CA 1
ATOM 1975 C C . PRO A 1 265 ? -1.133 34.075 17.694 1.00 84.50 265 PRO A C 1
ATOM 1977 O O . PRO A 1 265 ? -0.628 35.081 17.204 1.00 84.50 265 PRO A O 1
ATOM 1980 N N . ASP A 1 266 ? -1.044 33.777 18.993 1.00 84.06 266 ASP A N 1
ATOM 1981 C CA . ASP A 1 266 ? -0.577 34.728 20.002 1.00 84.06 266 ASP A CA 1
ATOM 1982 C C . ASP A 1 266 ? 0.902 34.551 20.361 1.00 84.06 266 ASP A C 1
ATOM 1984 O O . ASP A 1 266 ? 1.536 35.504 20.820 1.00 84.06 266 ASP A O 1
ATOM 1988 N N . THR A 1 267 ? 1.452 33.338 20.221 1.00 80.00 267 THR A N 1
ATOM 1989 C CA . THR A 1 267 ? 2.801 33.031 20.729 1.00 80.00 267 THR A CA 1
ATOM 1990 C C . THR A 1 267 ? 3.740 32.381 19.725 1.00 80.00 267 THR A C 1
ATOM 1992 O O . THR A 1 267 ? 4.943 32.512 19.908 1.00 80.00 267 THR A O 1
ATOM 1995 N N . MET A 1 268 ? 3.239 31.688 18.697 1.00 79.50 268 MET A N 1
ATOM 1996 C CA . MET A 1 268 ? 4.092 30.859 17.823 1.00 79.50 268 MET A CA 1
ATOM 1997 C C . MET A 1 268 ? 4.177 31.387 16.386 1.00 79.50 268 MET A C 1
ATOM 1999 O O . MET A 1 268 ? 5.207 31.223 15.740 1.00 79.50 268 MET A O 1
ATOM 2003 N N . ALA A 1 269 ? 3.142 32.069 15.886 1.00 79.50 269 ALA A N 1
ATOM 2004 C CA . ALA A 1 269 ? 3.104 32.568 14.510 1.00 79.50 269 ALA A CA 1
ATOM 2005 C C . ALA A 1 269 ? 4.209 33.599 14.200 1.00 79.50 269 ALA A C 1
ATOM 2007 O O . ALA A 1 269 ? 4.739 33.619 13.094 1.00 79.50 269 ALA A O 1
ATOM 2008 N N . GLU A 1 270 ? 4.598 34.441 15.168 1.00 77.88 270 GLU A N 1
ATOM 2009 C CA . GLU A 1 270 ? 5.731 35.368 14.991 1.00 77.88 270 GLU A CA 1
ATOM 2010 C C . GLU A 1 270 ? 7.087 34.645 14.973 1.00 77.88 270 GLU A C 1
ATOM 2012 O O . GLU A 1 270 ? 8.015 35.089 14.294 1.00 77.88 270 GLU A O 1
ATOM 2017 N N . GLU A 1 271 ? 7.213 33.544 15.719 1.00 73.69 271 GLU A N 1
ATOM 2018 C CA . GLU A 1 271 ? 8.435 32.735 15.779 1.00 73.69 271 GLU A CA 1
ATOM 2019 C C . GLU A 1 271 ? 8.587 31.840 14.538 1.00 73.69 271 GLU A C 1
ATOM 2021 O O . GLU A 1 271 ? 9.714 31.502 14.160 1.00 73.69 271 GLU A O 1
ATOM 2026 N N . HIS A 1 272 ? 7.470 31.497 13.887 1.00 76.88 272 HIS A N 1
ATOM 2027 C CA . HIS A 1 272 ? 7.385 30.608 12.722 1.00 76.88 272 HIS A CA 1
ATOM 2028 C C . HIS A 1 272 ? 6.546 31.240 11.593 1.00 76.88 272 HIS A C 1
ATOM 2030 O O . HIS A 1 272 ? 5.510 30.693 11.207 1.00 76.88 272 HIS A O 1
ATOM 2036 N N . PRO A 1 273 ? 6.954 32.409 11.060 1.00 76.31 273 PRO A N 1
ATOM 2037 C CA . PRO A 1 273 ? 6.135 33.199 10.135 1.00 76.31 273 PRO A CA 1
ATOM 2038 C C . PRO A 1 273 ? 5.941 32.545 8.760 1.00 76.31 273 PRO A C 1
ATOM 2040 O O . PRO A 1 273 ? 5.134 33.015 7.961 1.00 76.31 273 PRO A O 1
ATOM 2043 N N . ASP A 1 274 ? 6.716 31.509 8.460 1.00 77.38 274 ASP A N 1
ATOM 2044 C CA . ASP A 1 274 ? 6.694 30.734 7.226 1.00 77.38 274 ASP A CA 1
ATOM 2045 C C . ASP A 1 274 ? 5.869 29.445 7.330 1.00 77.38 274 ASP A C 1
ATOM 2047 O O . ASP A 1 274 ? 5.693 28.769 6.319 1.00 77.38 274 ASP A O 1
ATOM 2051 N N . MET A 1 275 ? 5.335 29.112 8.511 1.00 81.06 275 MET A N 1
ATOM 2052 C CA . MET A 1 275 ? 4.675 27.829 8.757 1.00 81.06 275 MET A CA 1
ATOM 2053 C C . MET A 1 275 ? 3.229 27.962 9.234 1.00 81.06 275 MET A C 1
ATOM 2055 O O . MET A 1 275 ? 2.763 29.021 9.648 1.00 81.06 275 MET A O 1
ATOM 2059 N N . THR A 1 276 ? 2.518 26.836 9.201 1.00 83.44 276 THR A N 1
ATOM 2060 C CA . THR A 1 276 ? 1.185 26.667 9.801 1.00 83.44 276 THR A CA 1
ATOM 2061 C C . THR A 1 276 ? 1.191 25.516 10.802 1.00 83.44 276 THR A C 1
ATOM 2063 O O . THR A 1 276 ? 1.958 24.567 10.624 1.00 83.44 276 THR A O 1
ATOM 2066 N N . PRO A 1 277 ? 0.349 25.544 11.853 1.00 85.19 277 PRO A N 1
ATOM 2067 C CA . PRO A 1 277 ? 0.399 24.515 12.888 1.00 85.19 277 PRO A CA 1
ATOM 2068 C C . PRO A 1 277 ? -0.086 23.162 12.359 1.00 85.19 277 PRO A C 1
ATOM 2070 O O . PRO A 1 277 ? 0.484 22.128 12.686 1.00 85.19 277 PRO A O 1
ATOM 2073 N N . TYR A 1 278 ? -1.117 23.169 11.516 1.00 84.44 278 TYR A N 1
ATOM 2074 C CA . TYR A 1 278 ? -1.747 21.977 10.964 1.00 84.44 278 TYR A CA 1
ATOM 2075 C C . TYR A 1 278 ? -2.259 22.255 9.554 1.00 84.44 278 TYR A C 1
ATOM 2077 O O . TYR A 1 278 ? -2.747 23.353 9.277 1.00 84.44 278 TYR A O 1
ATOM 2085 N N . ARG A 1 279 ? -2.229 21.238 8.690 1.00 74.12 279 ARG A N 1
ATOM 2086 C CA . ARG A 1 279 ? -2.846 21.289 7.360 1.00 74.12 279 ARG A CA 1
ATOM 2087 C C . ARG A 1 279 ? -3.781 20.106 7.149 1.00 74.12 279 ARG A C 1
ATOM 2089 O O . ARG A 1 279 ? -3.365 18.956 7.228 1.00 74.12 279 ARG A O 1
ATOM 2096 N N . GLY A 1 280 ? -5.018 20.425 6.780 1.00 65.00 280 GLY A N 1
ATOM 2097 C CA . GLY A 1 280 ? -5.973 19.518 6.140 1.00 65.00 280 GLY A CA 1
ATOM 2098 C C . GLY A 1 280 ? -6.413 20.082 4.783 1.00 65.00 280 GLY A C 1
ATOM 2099 O O . GLY A 1 280 ? -6.023 21.195 4.435 1.00 65.00 280 GLY A O 1
ATOM 2100 N N . TYR A 1 281 ? -7.231 19.342 4.021 1.00 62.00 281 TYR A N 1
ATOM 2101 C CA . TYR A 1 281 ? -7.813 19.820 2.746 1.00 62.00 281 TYR A CA 1
ATOM 2102 C C . TYR A 1 281 ? -8.582 21.144 2.931 1.00 62.00 281 TYR A C 1
ATOM 2104 O O . TYR A 1 281 ? -8.461 22.058 2.126 1.00 62.00 281 TYR A O 1
ATOM 2112 N N . GLU A 1 282 ? -9.289 21.250 4.059 1.00 80.25 282 GLU A N 1
ATOM 2113 C CA . GLU A 1 282 ? -9.748 22.491 4.686 1.00 80.25 282 GLU A CA 1
ATOM 2114 C C . GLU A 1 282 ? -9.272 22.432 6.144 1.00 80.25 282 GLU A C 1
ATOM 2116 O O . GLU A 1 282 ? -9.590 21.462 6.839 1.00 80.25 282 GLU A O 1
ATOM 2121 N N . VAL A 1 283 ? -8.493 23.412 6.620 1.00 83.88 283 VAL A N 1
ATOM 2122 C CA . VAL A 1 283 ? -7.815 23.340 7.936 1.00 83.88 283 VAL A CA 1
ATOM 2123 C C . VAL A 1 283 ? -8.814 23.076 9.060 1.00 83.88 283 VAL A C 1
ATOM 2125 O O . VAL A 1 283 ? -8.613 22.166 9.869 1.00 83.88 283 VAL A O 1
ATOM 2128 N N . LYS A 1 284 ? -9.937 23.805 9.062 1.00 89.06 284 LYS A N 1
ATOM 2129 C CA . LYS A 1 284 ? -11.017 23.606 10.029 1.00 89.06 284 LYS A CA 1
ATOM 2130 C C . LYS A 1 284 ? -11.591 22.194 9.973 1.00 89.06 284 LYS A C 1
ATOM 2132 O O . LYS A 1 284 ? -11.677 21.540 11.011 1.00 89.06 284 LYS A O 1
ATOM 2137 N N . TYR A 1 285 ? -12.002 21.715 8.797 1.00 90.69 285 TYR A N 1
ATOM 2138 C CA . TYR A 1 285 ? -12.569 20.370 8.663 1.00 90.69 285 TYR A CA 1
ATOM 2139 C C . TYR A 1 285 ? -11.555 19.295 9.066 1.00 90.69 285 TYR A C 1
ATOM 2141 O O . TYR A 1 285 ? -11.891 18.423 9.862 1.00 90.69 285 TYR A O 1
ATOM 2149 N N . GLY A 1 286 ? -10.314 19.396 8.582 1.00 89.44 286 GLY A N 1
ATOM 2150 C CA . GLY A 1 286 ? -9.244 18.444 8.871 1.00 89.44 286 GLY A CA 1
ATOM 2151 C C . GLY A 1 286 ? -8.948 18.338 10.364 1.00 89.44 286 GLY A C 1
ATOM 2152 O O . GLY A 1 286 ? -8.900 17.237 10.895 1.00 89.44 286 GLY A O 1
ATOM 2153 N N . ALA A 1 287 ? -8.875 19.461 11.084 1.00 91.19 287 ALA A N 1
ATOM 2154 C CA . ALA A 1 287 ? -8.626 19.442 12.526 1.00 91.19 287 ALA A CA 1
ATOM 2155 C C . ALA A 1 287 ? -9.762 18.756 13.307 1.00 91.19 287 ALA A C 1
ATOM 2157 O O . ALA A 1 287 ? -9.515 17.984 14.237 1.00 91.19 287 ALA A O 1
ATOM 2158 N N . HIS A 1 288 ? -11.017 18.993 12.909 1.00 94.50 288 HIS A N 1
ATOM 2159 C CA . HIS A 1 288 ? -12.161 18.284 13.486 1.00 94.50 288 HIS A CA 1
ATOM 2160 C C . HIS A 1 288 ? -12.140 16.792 13.140 1.00 94.50 288 HIS A C 1
ATOM 2162 O O . HIS A 1 288 ? -12.488 15.955 13.976 1.00 94.50 288 HIS A O 1
ATOM 2168 N N . GLU A 1 289 ? -11.734 16.457 11.917 1.00 94.06 289 GLU A N 1
ATOM 2169 C CA . GLU A 1 289 ? -11.638 15.083 11.447 1.00 94.06 289 GLU A CA 1
ATOM 2170 C C . GLU A 1 289 ? -10.545 14.316 12.199 1.00 94.06 289 GLU A C 1
ATOM 2172 O O . GLU A 1 289 ? -10.808 13.205 12.656 1.00 94.06 289 GLU A O 1
ATOM 2177 N N . LEU A 1 290 ? -9.373 14.920 12.408 1.00 92.19 290 LEU A N 1
ATOM 2178 C CA . LEU A 1 290 ? -8.273 14.366 13.197 1.00 92.19 290 LEU A CA 1
ATOM 2179 C C . LEU A 1 290 ? -8.718 14.052 14.631 1.00 92.19 290 LEU A C 1
ATOM 2181 O O . LEU A 1 290 ? -8.537 12.925 15.099 1.00 92.19 290 LEU A O 1
ATOM 2185 N N . VAL A 1 291 ? -9.357 15.007 15.320 1.00 94.81 291 VAL A N 1
ATOM 2186 C CA . VAL A 1 291 ? -9.879 14.792 16.684 1.00 94.81 291 VAL A CA 1
ATOM 2187 C C . VAL A 1 291 ? -10.896 13.653 16.711 1.00 94.81 291 VAL A C 1
ATOM 2189 O O . VAL A 1 291 ? -10.807 12.769 17.565 1.00 94.81 291 VAL A O 1
ATOM 2192 N N . LEU A 1 292 ? -11.847 13.642 15.772 1.00 96.25 292 LEU A N 1
ATOM 2193 C CA . LEU A 1 292 ? -12.877 12.608 15.706 1.00 96.25 292 LEU A CA 1
ATOM 2194 C C . LEU A 1 292 ? -12.282 11.224 15.411 1.00 96.25 292 LEU A C 1
ATOM 2196 O O . LEU A 1 292 ? -12.633 10.261 16.093 1.00 96.25 292 LEU A O 1
ATOM 2200 N N . LYS A 1 293 ? -11.376 11.116 14.432 1.00 94.44 293 LYS A N 1
ATOM 2201 C CA . LYS A 1 293 ? -10.700 9.861 14.071 1.00 94.44 293 LYS A CA 1
ATOM 2202 C C . LYS A 1 293 ? -9.855 9.345 15.228 1.00 94.44 293 LYS A C 1
ATOM 2204 O O . LYS A 1 293 ? -10.014 8.192 15.601 1.00 94.44 293 LYS A O 1
ATOM 2209 N N . THR A 1 294 ? -9.066 10.204 15.870 1.00 94.44 294 THR A N 1
ATOM 2210 C CA . THR A 1 294 ? -8.230 9.819 17.019 1.00 94.44 294 THR A CA 1
ATOM 2211 C C . THR A 1 294 ? -9.079 9.350 18.201 1.00 94.44 294 THR A C 1
ATOM 2213 O O . THR A 1 294 ? -8.743 8.359 18.845 1.00 94.44 294 THR A O 1
ATOM 2216 N N . TYR A 1 295 ? -10.215 10.008 18.465 1.00 96.19 295 TYR A N 1
ATOM 2217 C CA . TYR A 1 295 ? -11.183 9.555 19.465 1.00 96.19 295 TYR A CA 1
ATOM 2218 C C . TYR A 1 295 ? -11.731 8.158 19.138 1.00 96.19 295 TYR A C 1
ATOM 2220 O O . TYR A 1 295 ? -11.682 7.258 19.976 1.00 96.19 295 TYR A O 1
ATOM 2228 N N . ILE A 1 296 ? -12.215 7.968 17.906 1.00 95.88 296 ILE A N 1
ATOM 2229 C CA . ILE A 1 296 ? -12.753 6.691 17.420 1.00 95.88 296 ILE A CA 1
ATOM 2230 C C . ILE A 1 296 ? -11.702 5.584 17.523 1.00 95.88 296 ILE A C 1
ATOM 2232 O O . ILE A 1 296 ? -11.973 4.521 18.083 1.00 95.88 296 ILE A O 1
ATOM 2236 N N . ASP A 1 297 ? -10.508 5.843 16.994 1.00 95.44 297 ASP A N 1
ATOM 2237 C CA . ASP A 1 297 ? -9.389 4.911 16.982 1.00 95.44 297 ASP A CA 1
ATOM 2238 C C . ASP A 1 297 ? -8.983 4.539 18.403 1.00 95.44 297 ASP A C 1
ATOM 2240 O O . ASP A 1 297 ? -8.769 3.364 18.684 1.00 95.44 297 ASP A O 1
ATOM 2244 N N . SER A 1 298 ? -8.935 5.510 19.316 1.00 95.56 298 SER A N 1
ATOM 2245 C CA . SER A 1 298 ? -8.625 5.264 20.721 1.00 95.56 298 SER A CA 1
ATOM 2246 C C . SER A 1 298 ? -9.664 4.360 21.385 1.00 95.56 298 SER A C 1
ATOM 2248 O O . SER A 1 298 ? -9.281 3.399 22.055 1.00 95.56 298 SER A O 1
ATOM 2250 N N . CYS A 1 299 ? -10.963 4.586 21.155 1.00 95.00 299 CYS A N 1
ATOM 2251 C CA . CYS A 1 299 ? -12.005 3.700 21.677 1.00 95.00 299 CYS A CA 1
ATOM 2252 C C . CYS A 1 299 ? -11.852 2.273 21.130 1.00 95.00 299 CYS A C 1
ATOM 2254 O O . CYS A 1 299 ? -11.734 1.324 21.906 1.00 95.00 299 CYS A O 1
ATOM 2256 N N . ILE A 1 300 ? -11.794 2.122 19.803 1.00 92.94 300 ILE A N 1
ATOM 2257 C CA . ILE A 1 300 ? -11.736 0.809 19.144 1.00 92.94 300 ILE A CA 1
ATOM 2258 C C . ILE A 1 300 ? -10.435 0.076 19.501 1.00 92.94 300 ILE A C 1
ATOM 2260 O O . ILE A 1 300 ? -10.472 -1.081 19.921 1.00 92.94 300 ILE A O 1
ATOM 2264 N N . GLY A 1 301 ? -9.292 0.749 19.380 1.00 93.50 301 GLY A N 1
ATOM 2265 C CA . GLY A 1 301 ? -7.965 0.175 19.595 1.00 93.50 301 GLY A CA 1
ATOM 2266 C C . GLY A 1 301 ? -7.677 -0.208 21.047 1.00 93.50 301 GLY A C 1
ATOM 2267 O O . GLY A 1 301 ? -6.902 -1.129 21.290 1.00 93.50 301 GLY A O 1
ATOM 2268 N N . THR A 1 302 ? -8.331 0.435 22.020 1.00 93.56 302 THR A N 1
ATOM 2269 C CA . THR A 1 302 ? -8.227 0.062 23.445 1.00 93.56 302 THR A CA 1
ATOM 2270 C C . THR A 1 302 ? -9.336 -0.889 23.910 1.00 93.56 302 THR A C 1
ATOM 2272 O O . THR A 1 302 ? -9.383 -1.257 25.086 1.00 93.56 302 THR A O 1
ATOM 2275 N N . GLY A 1 303 ? -10.222 -1.318 23.003 1.00 90.56 303 GLY A N 1
ATOM 2276 C CA . GLY A 1 303 ? -11.342 -2.213 23.305 1.00 90.56 303 GLY A CA 1
ATOM 2277 C C . GLY A 1 303 ? -12.457 -1.565 24.133 1.00 90.56 303 GLY A C 1
ATOM 2278 O O . GLY A 1 303 ? -13.266 -2.275 24.735 1.00 90.56 303 GLY A O 1
ATOM 2279 N N . GLN A 1 304 ? -12.500 -0.234 24.192 1.00 91.38 304 GLN A N 1
ATOM 2280 C CA . GLN A 1 304 ? -13.596 0.510 24.799 1.00 91.38 304 GLN A CA 1
ATOM 2281 C C . GLN A 1 304 ? -14.789 0.577 23.839 1.00 91.38 304 GLN A C 1
ATOM 2283 O O . GLN A 1 304 ? -14.641 0.636 22.619 1.00 91.38 304 GLN A O 1
ATOM 2288 N N . GLU A 1 305 ? -16.001 0.584 24.391 1.00 90.75 305 GLU A N 1
ATOM 2289 C CA . GLU A 1 305 ? -17.203 0.769 23.583 1.00 90.75 305 GLU A CA 1
ATOM 2290 C C . GLU A 1 305 ? -17.234 2.194 23.015 1.00 90.75 305 GLU A C 1
ATOM 2292 O O . GLU A 1 305 ? -17.187 3.168 23.767 1.00 90.75 305 GLU A O 1
ATOM 2297 N N . LEU A 1 306 ? -17.341 2.321 21.690 1.00 94.81 306 LEU A N 1
ATOM 2298 C CA . LEU A 1 306 ? -17.468 3.622 21.040 1.00 94.81 306 LEU A CA 1
ATOM 2299 C C . LEU A 1 306 ? -18.788 4.283 21.457 1.00 94.81 306 LEU A C 1
ATOM 2301 O O . LEU A 1 306 ? -19.865 3.696 21.339 1.00 94.81 306 LEU A O 1
ATOM 2305 N N . SER A 1 307 ? -18.715 5.521 21.923 1.00 95.44 307 SER A N 1
ATOM 2306 C CA . SER A 1 307 ? -19.880 6.355 22.204 1.00 95.44 307 SER A CA 1
ATOM 2307 C C . SER A 1 307 ? -19.552 7.776 21.791 1.00 95.44 307 SER A C 1
ATOM 2309 O O . SER A 1 307 ? -18.504 8.298 22.141 1.00 95.44 307 SER A O 1
ATOM 2311 N N . PHE A 1 308 ? -20.440 8.424 21.059 1.00 97.19 308 PHE A N 1
ATOM 2312 C CA . PHE A 1 308 ? -20.287 9.828 20.698 1.00 97.19 308 PHE A CA 1
ATOM 2313 C C . PHE A 1 308 ? -20.944 10.764 21.718 1.00 97.19 308 PHE A C 1
ATOM 2315 O O . PHE A 1 308 ? -20.607 11.944 21.783 1.00 97.19 308 PHE A O 1
ATOM 2322 N N . ASP A 1 309 ? -21.840 10.247 22.561 1.00 93.94 309 ASP A N 1
ATOM 2323 C CA . ASP A 1 309 ? -22.407 10.992 23.685 1.00 93.94 309 ASP A CA 1
ATOM 2324 C C . ASP A 1 309 ? -21.500 10.875 24.918 1.00 93.94 309 ASP A C 1
ATOM 2326 O O . ASP A 1 309 ? -21.792 10.161 25.882 1.00 93.94 309 ASP A O 1
ATOM 2330 N N . THR A 1 310 ? -20.335 11.527 24.858 1.00 95.81 310 THR A N 1
ATOM 2331 C CA . THR A 1 310 ? -19.382 11.566 25.974 1.00 95.81 310 THR A CA 1
ATOM 2332 C C . THR A 1 310 ? -18.955 12.995 26.314 1.00 95.81 310 THR A C 1
ATOM 2334 O O . THR A 1 310 ? -18.777 13.826 25.417 1.00 95.81 310 THR A O 1
ATOM 2337 N N . PRO A 1 311 ? -18.730 13.308 27.609 1.00 95.50 311 PRO A N 1
ATOM 2338 C CA . PRO A 1 311 ? -18.194 14.608 28.011 1.00 95.50 311 PRO A CA 1
ATOM 2339 C C . PRO A 1 311 ? -16.833 14.915 27.378 1.00 95.50 311 PRO A C 1
ATOM 2341 O O . PRO A 1 311 ? -16.554 16.065 27.061 1.00 95.50 311 PRO A O 1
ATOM 2344 N N . GLN A 1 312 ? -16.004 13.887 27.174 1.00 94.31 312 GLN A N 1
ATOM 2345 C CA . GLN A 1 312 ? -14.657 14.032 26.632 1.00 94.31 312 GLN A CA 1
ATOM 2346 C C . GLN A 1 312 ? -14.675 14.452 25.155 1.00 94.31 312 GLN A C 1
ATOM 2348 O O . GLN A 1 312 ? -14.020 15.430 24.797 1.00 94.31 312 GLN A O 1
ATOM 2353 N N . LEU A 1 313 ? -15.471 13.779 24.309 1.00 96.19 313 LEU A N 1
ATOM 2354 C CA . LEU A 1 313 ? -15.624 14.167 22.901 1.00 96.19 313 LEU A CA 1
ATOM 2355 C C . LEU A 1 313 ? -16.216 15.570 22.769 1.00 96.19 313 LEU A C 1
ATOM 2357 O O . LEU A 1 313 ? -15.694 16.399 22.024 1.00 96.19 313 LEU A O 1
ATOM 2361 N N . ARG A 1 314 ? -17.269 15.855 23.542 1.00 97.25 314 ARG A N 1
ATOM 2362 C CA . ARG A 1 314 ? -17.889 17.181 23.589 1.00 97.25 314 ARG A CA 1
ATOM 2363 C C . ARG A 1 314 ? -16.873 18.269 23.931 1.00 97.25 314 ARG A C 1
ATOM 2365 O O . ARG A 1 314 ? -16.815 19.267 23.224 1.00 97.25 314 ARG A O 1
ATOM 2372 N N . GLN A 1 315 ? -16.053 18.063 24.961 1.00 96.00 315 GLN A N 1
ATOM 2373 C CA . GLN A 1 315 ? -15.050 19.041 25.380 1.00 96.00 315 GLN A CA 1
ATOM 2374 C C . GLN A 1 315 ? -14.030 19.339 24.271 1.00 96.00 315 GLN A C 1
ATOM 2376 O O . GLN A 1 315 ? -13.687 20.501 24.057 1.00 96.00 315 GLN A O 1
ATOM 2381 N N . MET A 1 316 ? -13.549 18.323 23.548 1.00 95.94 316 MET A N 1
ATOM 2382 C CA . MET A 1 316 ? -12.602 18.527 22.443 1.00 95.94 316 MET A CA 1
ATOM 2383 C C . MET A 1 316 ? -13.242 19.277 21.265 1.00 95.94 316 MET A C 1
ATOM 2385 O O . MET A 1 316 ? -12.629 20.187 20.710 1.00 95.94 316 MET A O 1
ATOM 2389 N N . MET A 1 317 ? -14.497 18.962 20.929 1.00 96.50 317 MET A N 1
ATOM 2390 C CA . MET A 1 317 ? -15.247 19.680 19.890 1.00 96.50 317 MET A CA 1
ATOM 2391 C C . MET A 1 317 ? -15.538 21.137 20.283 1.00 96.50 317 MET A C 1
ATOM 2393 O O . MET A 1 317 ? -15.434 22.036 19.454 1.00 96.50 317 MET A O 1
ATOM 2397 N N . GLU A 1 318 ? -15.842 21.405 21.556 1.00 95.56 318 GLU A N 1
ATOM 2398 C CA . GLU A 1 318 ? -16.012 22.771 22.071 1.00 95.56 318 GLU A CA 1
ATOM 2399 C C . GLU A 1 318 ? -14.706 23.578 22.009 1.00 95.56 318 GLU A C 1
ATOM 2401 O O . GLU A 1 318 ? -14.742 24.764 21.675 1.00 95.56 318 GLU A O 1
ATOM 2406 N N . LYS A 1 319 ? -13.551 22.947 22.268 1.00 95.56 319 LYS A N 1
ATOM 2407 C CA . LYS A 1 319 ? -12.237 23.589 22.089 1.00 95.56 319 LYS A CA 1
ATOM 2408 C C . LYS A 1 319 ? -11.997 23.993 20.635 1.00 95.56 319 LYS A C 1
ATOM 2410 O O . LYS A 1 319 ? -11.599 25.127 20.389 1.00 95.56 319 LYS A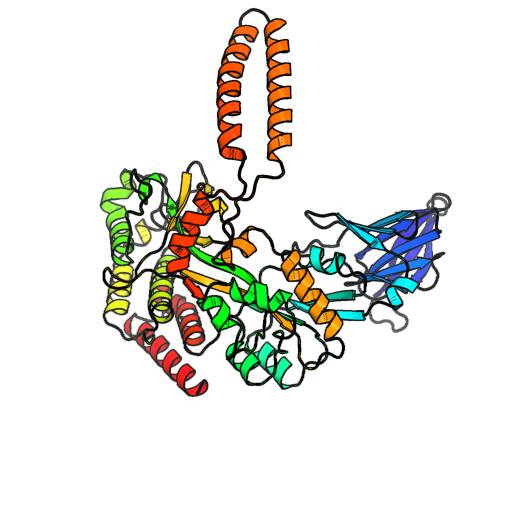 O 1
ATOM 2415 N N . LEU A 1 320 ? -12.288 23.104 19.684 1.00 95.06 320 LEU A N 1
ATOM 2416 C CA . LEU A 1 320 ? -12.200 23.400 18.249 1.00 95.06 320 LEU A CA 1
ATOM 2417 C C . LEU A 1 320 ? -13.161 24.524 17.827 1.00 95.06 320 LEU A C 1
ATOM 2419 O O . LEU A 1 320 ? -12.792 25.410 17.057 1.00 95.06 320 LEU A O 1
ATOM 2423 N N . ALA A 1 321 ? -14.385 24.539 18.358 1.00 92.44 321 ALA A N 1
ATOM 2424 C CA . ALA A 1 321 ? -15.368 25.581 18.062 1.00 92.44 321 ALA A CA 1
ATOM 2425 C C . ALA A 1 321 ? -14.947 26.980 18.555 1.00 92.44 321 ALA A C 1
ATOM 2427 O O . ALA A 1 321 ? -15.433 27.980 18.030 1.00 92.44 321 ALA A O 1
ATOM 2428 N N . ALA A 1 322 ? -14.059 27.052 19.551 1.00 92.00 322 ALA A N 1
ATOM 2429 C CA . ALA A 1 322 ? -13.533 28.297 20.103 1.00 92.00 322 ALA A CA 1
ATOM 2430 C C . ALA A 1 322 ? -12.255 28.805 19.405 1.00 92.00 322 ALA A C 1
ATOM 2432 O O . ALA A 1 322 ? -11.753 29.862 19.787 1.00 92.00 322 ALA A O 1
ATOM 2433 N N . MET A 1 323 ? -11.711 28.068 18.428 1.00 91.81 323 MET A N 1
ATOM 2434 C CA . MET A 1 323 ? -10.515 28.478 17.686 1.00 91.81 323 MET A CA 1
ATOM 2435 C C . MET A 1 323 ? -10.803 29.631 16.718 1.00 91.81 323 MET A C 1
ATOM 2437 O O . MET A 1 323 ? -11.876 29.703 16.114 1.00 91.81 323 MET A O 1
ATOM 2441 N N . ASP A 1 324 ? -9.810 30.503 16.539 1.00 87.56 324 ASP A N 1
ATOM 2442 C CA . ASP A 1 324 ? -9.829 31.555 15.523 1.00 87.56 324 ASP A CA 1
ATOM 2443 C C . ASP A 1 324 ? -9.352 30.990 14.176 1.00 87.56 324 ASP A C 1
ATOM 2445 O O . ASP A 1 324 ? -8.169 31.028 13.832 1.00 87.56 324 ASP A O 1
ATOM 2449 N N . TRP A 1 325 ? -10.284 30.377 13.444 1.00 86.94 325 TRP A N 1
ATOM 2450 C CA . TRP A 1 325 ? -9.991 29.720 12.169 1.00 86.94 325 TRP A CA 1
ATOM 2451 C C . TRP A 1 325 ? -9.526 30.699 11.089 1.00 86.94 325 TRP A C 1
ATOM 2453 O O . TRP A 1 325 ? -8.704 30.307 10.272 1.00 86.94 325 TRP A O 1
ATOM 2463 N N . ASP A 1 326 ? -9.952 31.965 11.139 1.00 81.69 326 ASP A N 1
ATOM 2464 C CA . ASP A 1 326 ? -9.517 32.991 10.184 1.00 81.69 326 ASP A CA 1
ATOM 2465 C C . ASP A 1 326 ? -8.005 33.273 10.305 1.00 81.69 326 ASP A C 1
ATOM 2467 O O . ASP A 1 326 ? -7.372 33.687 9.336 1.00 81.69 326 ASP A O 1
ATOM 2471 N N . VAL A 1 327 ? -7.416 33.053 11.490 1.00 79.25 327 VAL A N 1
ATOM 2472 C CA . VAL A 1 327 ? -5.970 33.210 11.732 1.00 79.25 327 VAL A CA 1
ATOM 2473 C C . VAL A 1 327 ? -5.194 31.914 11.482 1.00 79.25 327 VAL A C 1
ATOM 2475 O O . VAL A 1 327 ? -4.031 31.958 11.084 1.00 79.25 327 VAL A O 1
ATOM 2478 N N . LEU A 1 328 ? -5.815 30.757 11.726 1.00 81.44 328 LEU A N 1
ATOM 2479 C CA . LEU A 1 328 ? -5.197 29.444 11.503 1.00 81.44 328 LEU A CA 1
ATOM 2480 C C . LEU A 1 328 ? -5.216 29.016 10.029 1.00 81.44 328 LEU A C 1
ATOM 2482 O O . LEU A 1 328 ? -4.379 28.214 9.615 1.00 81.44 328 LEU A O 1
ATOM 2486 N N . GLU A 1 329 ? -6.155 29.530 9.239 1.00 75.56 329 GLU A N 1
ATOM 2487 C CA . GLU A 1 329 ? -6.198 29.338 7.794 1.00 75.56 329 GLU A CA 1
ATOM 2488 C C . GLU A 1 329 ? -5.188 30.265 7.105 1.00 75.56 329 GLU A C 1
ATOM 2490 O O . GLU A 1 329 ? -5.372 31.478 7.013 1.00 75.56 329 GLU A O 1
ATOM 2495 N N . CYS A 1 330 ? -4.111 29.694 6.560 1.00 62.97 330 CYS A N 1
ATOM 2496 C CA . CYS A 1 330 ? -3.319 30.405 5.562 1.00 62.97 330 CYS A CA 1
ATOM 2497 C C . CYS A 1 330 ? -4.066 30.371 4.226 1.00 62.97 330 CYS A C 1
ATOM 2499 O O . CYS A 1 330 ? -4.394 29.295 3.731 1.00 62.97 330 CYS A O 1
ATOM 2501 N N . GLY A 1 331 ? -4.350 31.555 3.672 1.00 55.38 331 GLY A N 1
ATOM 2502 C CA . GLY A 1 331 ? -5.150 31.720 2.458 1.00 55.38 331 GLY A CA 1
ATOM 2503 C C . GLY A 1 331 ? -4.678 30.886 1.258 1.00 55.38 331 GLY A C 1
ATOM 2504 O O . GLY A 1 331 ? -3.511 30.519 1.156 1.00 55.38 331 GLY A O 1
ATOM 2505 N N . ASP A 1 332 ? -5.618 30.653 0.338 1.00 50.94 332 ASP A N 1
ATOM 2506 C CA . ASP A 1 332 ? -5.608 29.731 -0.817 1.00 50.94 332 ASP A CA 1
ATOM 2507 C C . ASP A 1 332 ? -4.402 29.766 -1.783 1.00 50.94 332 ASP A C 1
ATOM 2509 O O . ASP A 1 332 ? -4.372 28.991 -2.741 1.00 50.94 332 ASP A O 1
ATOM 2513 N N . GLU A 1 333 ? -3.423 30.657 -1.623 1.00 48.34 333 GLU A N 1
ATOM 2514 C CA . GLU A 1 333 ? -2.521 30.982 -2.734 1.00 48.34 333 GLU A CA 1
ATOM 2515 C C . GLU A 1 333 ? -1.287 30.100 -2.897 1.00 48.34 333 GLU A C 1
ATOM 2517 O O . GLU A 1 333 ? -0.686 30.180 -3.960 1.00 48.34 333 GLU A O 1
ATOM 2522 N N . ASP A 1 334 ? -0.943 29.197 -1.977 1.00 51.44 334 ASP A N 1
ATOM 2523 C CA . ASP A 1 334 ? 0.120 28.238 -2.279 1.00 51.44 334 ASP A CA 1
ATOM 2524 C C . ASP A 1 334 ? 0.056 26.944 -1.450 1.00 51.44 334 ASP A C 1
ATOM 2526 O O . ASP A 1 334 ? 0.018 26.928 -0.217 1.00 51.44 334 ASP A O 1
ATOM 2530 N N . TYR A 1 335 ? 0.186 25.818 -2.153 1.00 52.88 335 TYR A N 1
ATOM 2531 C CA . TYR A 1 335 ? 0.435 24.477 -1.608 1.00 52.88 335 TYR A CA 1
ATOM 2532 C C . TYR A 1 335 ? 1.785 24.361 -0.850 1.00 52.88 335 TYR A C 1
ATOM 2534 O O . TYR A 1 335 ? 2.198 23.251 -0.529 1.00 52.88 335 TYR A O 1
ATOM 2542 N N . THR A 1 336 ? 2.490 25.474 -0.593 1.00 53.78 336 THR A N 1
ATOM 2543 C CA . THR A 1 336 ? 3.934 25.512 -0.294 1.00 53.78 336 THR A CA 1
ATOM 2544 C C . THR A 1 336 ? 4.308 25.904 1.134 1.00 53.78 336 THR A C 1
ATOM 2546 O O . THR A 1 336 ? 5.475 25.764 1.480 1.00 53.78 336 THR A O 1
ATOM 2549 N N . ALA A 1 337 ? 3.385 26.387 1.979 1.00 63.28 337 ALA A N 1
ATOM 2550 C CA . ALA A 1 337 ? 3.743 26.707 3.367 1.00 63.28 337 ALA A CA 1
ATOM 2551 C C . ALA A 1 337 ? 4.031 25.409 4.152 1.00 63.28 337 ALA A C 1
ATOM 2553 O O . ALA A 1 337 ? 3.114 24.576 4.265 1.00 63.28 337 ALA A O 1
ATOM 2554 N N . PRO A 1 338 ? 5.246 25.217 4.703 1.00 77.38 338 PRO A N 1
ATOM 2555 C CA . PRO A 1 338 ? 5.543 24.070 5.545 1.00 77.38 338 PRO A CA 1
ATOM 2556 C C . PRO A 1 338 ? 4.606 24.018 6.757 1.00 77.38 338 PRO A C 1
ATOM 2558 O O . PRO A 1 338 ? 4.091 25.029 7.241 1.00 77.38 338 PRO A O 1
ATOM 2561 N N . VAL A 1 339 ? 4.348 22.811 7.243 1.00 85.75 339 VAL A N 1
ATOM 2562 C CA . VAL A 1 339 ? 3.422 22.567 8.360 1.00 85.75 339 VAL A CA 1
ATOM 2563 C C . VAL A 1 339 ? 4.200 22.094 9.572 1.00 85.75 339 VAL A C 1
ATOM 2565 O O . VAL A 1 339 ? 5.264 21.503 9.413 1.00 85.75 339 VAL A O 1
ATOM 2568 N N . VAL A 1 340 ? 3.696 22.315 10.781 1.00 87.19 340 VAL A N 1
ATOM 2569 C CA . VAL A 1 340 ? 4.317 21.739 11.981 1.00 87.19 340 VAL A CA 1
ATOM 2570 C C . VAL A 1 340 ? 3.973 20.259 12.097 1.00 87.19 340 VAL A C 1
ATOM 2572 O O . VAL A 1 340 ? 4.858 19.448 12.361 1.00 87.19 340 VAL A O 1
ATOM 2575 N N . PHE A 1 341 ? 2.714 19.886 11.866 1.00 88.25 341 PHE A N 1
ATOM 2576 C CA . PHE A 1 341 ? 2.302 18.486 11.800 1.00 88.25 341 PHE A CA 1
ATOM 2577 C C . PHE A 1 341 ? 1.132 18.257 10.830 1.00 88.25 341 PHE A C 1
ATOM 2579 O O . PHE A 1 341 ? 0.387 19.181 10.497 1.00 88.25 341 PHE A O 1
ATOM 2586 N N . GLY A 1 342 ? 0.956 17.011 10.385 1.00 86.44 342 GLY A N 1
ATOM 2587 C CA . GLY A 1 342 ? -0.139 16.603 9.501 1.00 86.44 342 GLY A CA 1
ATOM 2588 C C . GLY A 1 342 ? -0.406 15.099 9.524 1.00 86.44 342 GLY A C 1
ATOM 2589 O O . GLY A 1 342 ? 0.442 14.321 9.959 1.00 86.44 342 GLY A O 1
ATOM 2590 N N . ASP A 1 343 ? -1.595 14.707 9.069 1.00 86.69 343 ASP A N 1
ATOM 2591 C CA . ASP A 1 343 ? -1.987 13.302 8.916 1.00 86.69 343 ASP A CA 1
ATOM 2592 C C . ASP A 1 343 ? -1.162 12.615 7.829 1.00 86.69 343 ASP A C 1
ATOM 2594 O O . ASP A 1 343 ? -0.910 13.204 6.777 1.00 86.69 343 ASP A O 1
ATOM 2598 N N . GLU A 1 344 ? -0.769 11.364 8.067 1.00 89.19 344 GLU A N 1
ATOM 2599 C CA . GLU A 1 344 ? 0.021 10.604 7.105 1.00 89.19 344 GLU A CA 1
ATOM 2600 C C . GLU A 1 344 ? -0.260 9.101 7.138 1.00 89.19 344 GLU A C 1
ATOM 2602 O O . GLU A 1 344 ? -0.633 8.514 8.164 1.00 89.19 344 GLU A O 1
ATOM 2607 N N . TRP A 1 345 ? -0.026 8.466 5.993 1.00 91.38 345 TRP A N 1
ATOM 2608 C CA . TRP A 1 345 ? 0.015 7.020 5.853 1.00 91.38 345 TRP A CA 1
ATOM 2609 C C . TRP A 1 345 ? 1.450 6.508 5.961 1.00 91.38 345 TRP A C 1
ATOM 2611 O O . TRP A 1 345 ? 2.285 6.691 5.075 1.00 91.38 345 TRP A O 1
ATOM 2621 N N . LEU A 1 346 ? 1.730 5.793 7.046 1.00 94.62 346 LEU A N 1
ATOM 2622 C CA . LEU A 1 346 ? 2.971 5.059 7.231 1.00 94.62 346 LEU A CA 1
ATOM 2623 C C . LEU A 1 346 ? 2.941 3.808 6.345 1.00 94.62 346 LEU A C 1
ATOM 2625 O O . LEU A 1 346 ? 2.536 2.737 6.794 1.00 94.62 346 LEU A O 1
ATOM 2629 N N . MET A 1 347 ? 3.317 3.988 5.078 1.00 92.06 347 MET A N 1
ATOM 2630 C CA . MET A 1 347 ? 3.454 2.930 4.063 1.00 92.06 347 MET A CA 1
ATOM 2631 C C . MET A 1 347 ? 4.907 2.482 3.878 1.00 92.06 347 MET A C 1
ATOM 2633 O O . MET A 1 347 ? 5.157 1.380 3.409 1.00 92.06 347 MET A O 1
ATOM 2637 N N . PHE A 1 348 ? 5.862 3.348 4.229 1.00 93.44 348 PHE A N 1
ATOM 2638 C CA . PHE A 1 348 ? 7.282 3.092 4.034 1.00 93.44 348 PHE A CA 1
ATOM 2639 C C . PHE A 1 348 ? 8.081 3.391 5.299 1.00 93.44 348 PHE A C 1
ATOM 2641 O O . PHE A 1 348 ? 7.968 4.465 5.896 1.00 93.44 348 PHE A O 1
ATOM 2648 N N . LEU A 1 349 ? 8.962 2.474 5.679 1.00 95.31 349 LEU A N 1
ATOM 2649 C CA . LEU A 1 349 ? 9.776 2.578 6.887 1.00 95.31 349 LEU A CA 1
ATOM 2650 C C . LEU A 1 349 ? 10.881 3.631 6.772 1.00 95.31 349 LEU A C 1
ATOM 2652 O O . LEU A 1 349 ? 11.378 4.117 7.788 1.00 95.31 349 LEU A O 1
ATOM 2656 N N . HIS A 1 350 ? 11.241 4.047 5.556 1.00 89.94 350 HIS A N 1
ATOM 2657 C CA . HIS A 1 350 ? 12.192 5.141 5.369 1.00 89.94 350 HIS A CA 1
ATOM 2658 C C . HIS A 1 350 ? 11.654 6.501 5.849 1.00 89.94 350 HIS A C 1
ATOM 2660 O O . HIS A 1 350 ? 12.463 7.406 6.037 1.00 89.94 350 HIS A O 1
ATOM 2666 N N . LEU A 1 351 ? 10.349 6.644 6.136 1.00 91.56 351 LEU A N 1
ATOM 2667 C CA . LEU A 1 351 ? 9.789 7.839 6.791 1.00 91.56 351 LEU A CA 1
ATOM 2668 C C . LEU A 1 351 ? 10.453 8.124 8.153 1.00 91.56 351 LEU A C 1
ATOM 2670 O O . LEU A 1 351 ? 10.559 9.272 8.571 1.00 91.56 351 LEU A O 1
ATOM 2674 N N . PHE A 1 352 ? 10.996 7.102 8.825 1.00 93.38 352 PHE A N 1
ATOM 2675 C CA . PHE A 1 352 ? 11.767 7.272 10.064 1.00 93.38 352 PHE A CA 1
ATOM 2676 C C . PHE A 1 352 ? 13.181 7.841 9.853 1.00 93.38 352 PHE A C 1
ATOM 2678 O O . PHE A 1 352 ? 13.881 8.106 10.828 1.00 93.38 352 PHE A O 1
ATOM 2685 N N . ASN A 1 353 ? 13.627 8.042 8.609 1.00 90.50 353 ASN A N 1
ATOM 2686 C CA . ASN A 1 353 ? 14.860 8.782 8.316 1.00 90.50 353 ASN A CA 1
ATOM 2687 C C . ASN A 1 353 ? 14.641 10.303 8.268 1.00 90.50 353 ASN A C 1
ATOM 2689 O O . ASN A 1 353 ? 15.618 11.042 8.149 1.00 90.50 353 ASN A O 1
ATOM 2693 N N . GLY A 1 354 ? 13.391 10.753 8.398 1.00 88.38 354 GLY A N 1
ATOM 2694 C CA . GLY A 1 354 ? 12.972 12.116 8.116 1.00 88.38 354 GLY A CA 1
ATOM 2695 C C . GLY A 1 354 ? 12.417 12.187 6.701 1.00 88.38 354 GLY A C 1
ATOM 2696 O O . GLY A 1 354 ? 13.145 11.973 5.731 1.00 88.38 354 GLY A O 1
ATOM 2697 N N . ASP A 1 355 ? 11.123 12.460 6.583 1.00 84.62 355 ASP A N 1
ATOM 2698 C CA . ASP A 1 355 ? 10.514 12.787 5.302 1.00 84.62 355 ASP A CA 1
ATOM 2699 C C . ASP A 1 355 ? 10.850 14.236 4.946 1.00 84.62 355 ASP A C 1
ATOM 2701 O O . ASP A 1 355 ? 10.408 15.169 5.618 1.00 84.62 355 ASP A O 1
ATOM 2705 N N . GLY A 1 356 ? 11.696 14.408 3.934 1.00 80.31 356 GLY A N 1
ATOM 2706 C CA . GLY A 1 356 ? 12.217 15.705 3.529 1.00 80.31 356 GLY A CA 1
ATOM 2707 C C . GLY A 1 356 ? 11.210 16.470 2.675 1.00 80.31 356 GLY A C 1
ATOM 2708 O O . GLY A 1 356 ? 11.046 16.156 1.494 1.00 80.31 356 GLY A O 1
ATOM 2709 N N . ARG A 1 357 ? 10.590 17.517 3.227 1.00 79.19 357 ARG A N 1
ATOM 2710 C CA . ARG A 1 357 ? 9.669 18.413 2.504 1.00 79.19 357 ARG A CA 1
ATOM 2711 C C . ARG A 1 357 ? 10.096 19.857 2.701 1.00 79.19 357 ARG A C 1
ATOM 2713 O O . ARG A 1 357 ? 10.260 20.296 3.830 1.00 79.19 357 ARG A O 1
ATOM 2720 N N . ASP A 1 358 ? 10.307 20.592 1.612 1.00 71.44 358 ASP A N 1
ATOM 2721 C CA . ASP A 1 358 ? 10.552 22.042 1.650 1.00 71.44 358 ASP A CA 1
ATOM 2722 C C . ASP A 1 358 ? 11.643 22.495 2.651 1.00 71.44 358 ASP A C 1
ATOM 2724 O O . ASP A 1 358 ? 11.538 23.538 3.284 1.00 71.44 358 ASP A O 1
ATOM 2728 N N . SER A 1 359 ? 12.751 21.743 2.745 1.00 81.44 359 SER A N 1
ATOM 2729 C CA . SER A 1 359 ? 13.881 21.949 3.689 1.00 81.44 359 SER A CA 1
ATOM 2730 C C . SER A 1 359 ? 13.626 21.561 5.153 1.00 81.44 359 SER A C 1
ATOM 2732 O O . SER A 1 359 ? 14.483 21.823 5.999 1.00 81.44 359 SER A O 1
ATOM 2734 N N . HIS A 1 360 ? 12.505 20.905 5.437 1.00 86.25 360 HIS A N 1
ATOM 2735 C CA . HIS A 1 360 ? 12.141 20.353 6.738 1.00 86.25 360 HIS A CA 1
ATOM 2736 C C . HIS A 1 360 ? 12.178 18.825 6.727 1.00 86.25 360 HIS A C 1
ATOM 2738 O O . HIS A 1 360 ? 11.910 18.206 5.698 1.00 86.25 360 HIS A O 1
ATOM 2744 N N . ASP A 1 361 ? 12.463 18.234 7.889 1.00 90.56 361 ASP A N 1
ATOM 2745 C CA . ASP A 1 361 ? 12.411 16.787 8.096 1.00 90.56 361 ASP A CA 1
ATOM 2746 C C . ASP A 1 361 ? 11.239 16.443 9.018 1.00 90.56 361 ASP A C 1
ATOM 2748 O O . ASP A 1 361 ? 11.152 16.946 10.145 1.00 90.56 361 ASP A O 1
ATOM 2752 N N . TYR A 1 362 ? 10.376 15.540 8.564 1.00 92.81 362 TYR A N 1
ATOM 2753 C CA . TYR A 1 362 ? 9.195 15.107 9.303 1.00 92.81 362 TYR A CA 1
ATOM 2754 C C . TYR A 1 362 ? 9.322 13.670 9.805 1.00 92.81 362 TYR A C 1
ATOM 2756 O O . TYR A 1 362 ? 9.800 12.798 9.084 1.00 92.81 362 TYR A O 1
ATOM 2764 N N . PHE A 1 363 ? 8.863 13.406 11.029 1.00 95.00 363 PHE A N 1
ATOM 2765 C CA . PHE A 1 363 ? 8.952 12.090 11.666 1.00 95.00 363 PHE A CA 1
ATOM 2766 C C . PHE A 1 363 ? 7.582 11.589 12.142 1.00 95.00 363 PHE A C 1
ATOM 2768 O O . PHE A 1 363 ? 6.792 12.388 12.658 1.00 95.00 363 PHE A O 1
ATOM 2775 N N . PRO A 1 364 ? 7.300 10.276 12.018 1.00 95.75 364 PRO A N 1
ATOM 2776 C CA . PRO A 1 364 ? 6.061 9.693 12.515 1.00 95.75 364 PRO A CA 1
ATOM 2777 C C . PRO A 1 364 ? 5.943 9.763 14.040 1.00 95.75 364 PRO A C 1
ATOM 2779 O O . PRO A 1 364 ? 6.893 9.459 14.763 1.00 95.75 364 PRO A O 1
ATOM 2782 N N . PHE A 1 365 ? 4.752 10.087 14.536 1.00 95.69 365 PHE A N 1
ATOM 2783 C CA . PHE A 1 365 ? 4.385 9.966 15.947 1.00 95.69 365 PHE A CA 1
ATOM 2784 C C . PHE A 1 365 ? 2.884 9.683 16.113 1.00 95.69 365 PHE A C 1
ATOM 2786 O O . PHE A 1 365 ? 2.111 9.709 15.152 1.00 95.69 365 PHE A O 1
ATOM 2793 N N . LEU A 1 366 ? 2.477 9.378 17.348 1.00 95.62 366 LEU A N 1
ATOM 2794 C CA . LEU A 1 366 ? 1.090 9.097 17.719 1.00 95.62 366 LEU A CA 1
ATOM 2795 C C . LEU A 1 366 ? 0.625 10.054 18.814 1.00 95.62 366 LEU A C 1
ATOM 2797 O O . LEU A 1 366 ? 1.411 10.437 19.683 1.00 95.62 366 LEU A O 1
ATOM 2801 N N . LEU A 1 367 ? -0.672 10.357 18.811 1.00 94.69 367 LEU A N 1
ATOM 2802 C CA . LEU A 1 367 ? -1.340 11.061 19.899 1.00 94.69 367 LEU A CA 1
ATOM 2803 C C . LEU A 1 367 ? -2.226 10.105 20.689 1.00 94.69 367 LEU A C 1
ATOM 2805 O O . LEU A 1 367 ? -2.976 9.299 20.139 1.00 94.69 367 LEU A O 1
ATOM 2809 N N . ALA A 1 368 ? -2.158 10.235 22.004 1.00 95.88 368 ALA A N 1
ATOM 2810 C CA . ALA A 1 368 ? -3.112 9.646 22.920 1.00 95.88 368 ALA A CA 1
ATOM 2811 C C . ALA A 1 368 ? -4.384 10.502 22.993 1.00 95.88 368 ALA A C 1
ATOM 2813 O O . ALA A 1 368 ? -4.363 11.722 22.816 1.00 95.88 368 ALA A O 1
ATOM 2814 N N . LEU A 1 369 ? -5.507 9.869 23.318 1.00 94.75 369 LEU A N 1
ATOM 2815 C CA . LEU A 1 369 ? -6.754 10.590 23.564 1.00 94.75 369 LEU A CA 1
ATOM 2816 C C . LEU A 1 369 ? -6.654 11.471 24.828 1.00 94.75 369 LEU A C 1
ATOM 2818 O O . LEU A 1 369 ? -7.117 12.610 24.844 1.00 94.75 369 LEU A O 1
ATOM 2822 N N . SER A 1 370 ? -6.027 10.954 25.882 1.00 93.12 370 SER A N 1
ATOM 2823 C CA . SER A 1 370 ? -5.762 11.649 27.146 1.00 93.12 370 SER A CA 1
ATOM 2824 C C . SER A 1 370 ? -4.564 11.001 27.853 1.00 93.12 370 SER A C 1
ATOM 2826 O O . SER A 1 370 ? -4.165 9.903 27.471 1.00 93.12 370 SER A O 1
ATOM 2828 N N . PRO A 1 371 ? -3.970 11.626 28.889 1.00 93.00 371 PRO A N 1
ATOM 2829 C CA . PRO A 1 371 ? -2.759 11.098 29.532 1.00 93.00 371 PRO A CA 1
ATOM 2830 C C . PRO A 1 371 ? -2.897 9.692 30.142 1.00 93.00 371 PRO A C 1
ATOM 2832 O O . PRO A 1 371 ? -1.898 9.019 30.386 1.00 93.00 371 PRO A O 1
ATOM 2835 N N . ASP A 1 372 ? -4.123 9.263 30.437 1.00 92.38 372 ASP A N 1
ATOM 2836 C CA . ASP A 1 372 ? -4.472 7.965 31.016 1.00 92.38 372 ASP A CA 1
ATOM 2837 C C . ASP A 1 372 ? -4.869 6.904 29.977 1.00 92.38 372 ASP A C 1
ATOM 2839 O O . ASP A 1 372 ? -4.992 5.727 30.325 1.00 92.38 372 ASP A O 1
ATOM 2843 N N . VAL A 1 373 ? -5.038 7.295 28.712 1.00 93.25 373 VAL A N 1
ATOM 2844 C CA . VAL A 1 373 ? -5.402 6.399 27.614 1.00 93.25 373 VAL A CA 1
ATOM 2845 C C . VAL A 1 373 ? -4.198 6.243 26.685 1.00 93.25 373 VAL A C 1
ATOM 2847 O O . VAL A 1 373 ? -3.716 7.243 26.160 1.00 93.25 373 VAL A O 1
ATOM 2850 N N . PRO A 1 374 ? -3.691 5.019 26.449 1.00 93.88 374 PRO A N 1
ATOM 2851 C CA . PRO A 1 374 ? -2.581 4.811 25.526 1.00 93.88 374 PRO A CA 1
ATOM 2852 C C . PRO A 1 374 ? -2.891 5.327 24.116 1.00 93.88 374 PRO A C 1
ATOM 2854 O O . PRO A 1 374 ? -4.017 5.197 23.631 1.00 93.88 374 PRO A O 1
ATOM 2857 N N . ALA A 1 375 ? -1.874 5.865 23.441 1.00 95.81 375 ALA A N 1
ATOM 2858 C CA . ALA A 1 375 ? -1.945 6.107 22.006 1.00 95.81 375 ALA A CA 1
ATOM 2859 C C . ALA A 1 375 ? -2.086 4.774 21.255 1.00 95.81 375 ALA A C 1
ATOM 2861 O O . ALA A 1 375 ? -1.658 3.728 21.753 1.00 95.81 375 ALA A O 1
ATOM 2862 N N . VAL A 1 376 ? -2.688 4.819 20.069 1.00 96.94 376 VAL A N 1
ATOM 2863 C CA . VAL A 1 376 ? -2.952 3.641 19.234 1.00 96.94 376 VAL A CA 1
ATOM 2864 C C . VAL A 1 376 ? -2.473 3.885 17.809 1.00 96.94 376 VAL A C 1
ATOM 2866 O O . VAL A 1 376 ? -2.553 5.009 17.320 1.00 96.94 376 VAL A O 1
ATOM 2869 N N . LEU A 1 377 ? -1.994 2.833 17.145 1.00 97.56 377 LEU A N 1
ATOM 2870 C CA . LEU A 1 377 ? -1.664 2.837 15.720 1.00 97.56 377 LEU A CA 1
ATOM 2871 C C . LEU A 1 377 ? -2.752 2.069 14.950 1.00 97.56 377 LEU A C 1
ATOM 2873 O O . LEU A 1 377 ? -2.765 0.835 14.977 1.00 97.56 377 LEU A O 1
ATOM 2877 N N . PRO A 1 378 ? -3.676 2.741 14.250 1.00 96.62 378 PRO A N 1
ATOM 2878 C CA . PRO A 1 378 ? -4.597 2.052 13.360 1.00 96.62 378 PRO A CA 1
ATOM 2879 C C . PRO A 1 378 ? -3.833 1.470 12.167 1.00 96.62 378 PRO A C 1
ATOM 2881 O O . PRO A 1 378 ? -3.055 2.178 11.523 1.00 96.62 378 PRO A O 1
ATOM 2884 N N . LEU A 1 379 ? -4.073 0.195 11.865 1.00 96.94 379 LEU A N 1
ATOM 2885 C CA . LEU A 1 379 ? -3.561 -0.476 10.673 1.00 96.94 379 LEU A CA 1
ATOM 2886 C C . LEU A 1 379 ? -4.695 -0.756 9.690 1.00 96.94 379 LEU A C 1
ATOM 2888 O O . LEU A 1 379 ? -5.676 -1.424 10.026 1.00 96.94 379 LEU A O 1
ATOM 2892 N N . GLU A 1 380 ? -4.512 -0.299 8.459 1.00 95.62 380 GLU A N 1
ATOM 2893 C CA . GLU A 1 380 ? -5.249 -0.755 7.286 1.00 95.62 380 GLU A CA 1
ATOM 2894 C C . GLU A 1 380 ? -4.493 -1.949 6.698 1.00 95.62 380 GLU A C 1
ATOM 2896 O O . GLU A 1 380 ? -3.335 -1.817 6.305 1.00 95.62 380 GLU A O 1
ATOM 2901 N N . VAL A 1 381 ? -5.117 -3.127 6.674 1.00 97.00 381 VAL A N 1
ATOM 2902 C CA . VAL A 1 381 ? -4.470 -4.368 6.222 1.00 97.00 381 VAL A CA 1
ATOM 2903 C C . VAL A 1 381 ? -5.199 -4.894 5.001 1.00 97.00 381 VAL A C 1
ATOM 2905 O O . VAL A 1 381 ? -6.409 -5.138 5.051 1.00 97.00 381 VAL A O 1
ATOM 2908 N N . SER A 1 382 ? -4.453 -5.115 3.920 1.00 96.50 382 SER A N 1
ATOM 2909 C CA . SER A 1 382 ? -4.974 -5.813 2.748 1.00 96.50 382 SER A CA 1
ATOM 2910 C C . SER A 1 382 ? -4.549 -7.270 2.756 1.00 96.50 382 SER A C 1
ATOM 2912 O O . SER A 1 382 ? -3.417 -7.608 3.105 1.00 96.50 382 SER A O 1
ATOM 2914 N N . CYS A 1 383 ? -5.457 -8.149 2.357 1.00 97.12 383 CYS A N 1
ATOM 2915 C CA . CYS A 1 383 ? -5.230 -9.583 2.341 1.00 97.12 383 CYS A CA 1
ATOM 2916 C C . CYS A 1 383 ? -5.810 -10.236 1.090 1.00 97.12 383 CYS A C 1
ATOM 2918 O O . CYS A 1 383 ? -6.774 -9.737 0.501 1.00 97.12 383 CYS A O 1
ATOM 2920 N N . VAL A 1 384 ? -5.256 -11.395 0.743 1.00 98.06 384 VAL A N 1
ATOM 2921 C CA . VAL A 1 384 ? -5.785 -12.271 -0.301 1.00 98.06 384 VAL A CA 1
ATOM 2922 C C . VAL A 1 384 ? -6.405 -13.511 0.318 1.00 98.06 384 VAL A C 1
ATOM 2924 O O . VAL A 1 384 ? -5.799 -14.156 1.176 1.00 98.06 384 VAL A O 1
ATOM 2927 N N . PHE A 1 385 ? -7.596 -13.871 -0.153 1.00 97.81 385 PHE A N 1
ATOM 2928 C CA . PHE A 1 385 ? -8.237 -15.140 0.174 1.00 97.81 385 PHE A CA 1
ATOM 2929 C C . PHE A 1 385 ? -8.773 -15.839 -1.074 1.00 97.81 385 PHE A C 1
ATOM 2931 O O . PHE A 1 385 ? -9.076 -15.210 -2.091 1.00 97.81 385 PHE A O 1
ATOM 2938 N N . ILE A 1 386 ? -8.878 -17.165 -0.984 1.00 98.31 386 ILE A N 1
ATOM 2939 C CA . ILE A 1 386 ? -9.345 -18.023 -2.074 1.00 98.31 386 ILE A CA 1
ATOM 2940 C C . ILE A 1 386 ? -10.848 -18.243 -1.920 1.00 98.31 386 ILE A C 1
ATOM 2942 O O . ILE A 1 386 ? -11.331 -18.573 -0.831 1.00 98.31 386 ILE A O 1
ATOM 2946 N N . ASN A 1 387 ? -11.583 -18.101 -3.022 1.00 97.50 387 ASN A N 1
ATOM 2947 C CA . ASN A 1 387 ? -12.985 -18.482 -3.091 1.00 97.50 387 ASN A CA 1
ATOM 2948 C C . ASN A 1 387 ? -13.094 -20.005 -2.891 1.00 97.50 387 ASN A C 1
ATOM 2950 O O . ASN A 1 387 ? -12.615 -20.755 -3.746 1.00 97.50 387 ASN A O 1
ATOM 2954 N N . PRO A 1 388 ? -13.764 -20.514 -1.842 1.00 96.06 388 PRO A N 1
ATOM 2955 C CA . PRO A 1 388 ? -13.877 -21.955 -1.603 1.00 96.06 388 PRO A CA 1
ATOM 2956 C C . PRO A 1 388 ? -14.669 -22.695 -2.693 1.00 96.06 388 PRO A C 1
ATOM 2958 O O . PRO A 1 388 ? -14.684 -23.925 -2.723 1.00 96.06 388 PRO A O 1
ATOM 2961 N N . ARG A 1 389 ? -15.344 -21.965 -3.591 1.00 95.06 389 ARG A N 1
ATOM 2962 C CA . ARG A 1 389 ? -16.080 -22.515 -4.739 1.00 95.06 389 ARG A CA 1
ATOM 2963 C C . ARG A 1 389 ? -15.271 -22.526 -6.033 1.00 95.06 389 ARG A C 1
ATOM 2965 O O . ARG A 1 389 ? -15.762 -23.063 -7.025 1.00 95.06 389 ARG A O 1
ATOM 2972 N N . SER A 1 390 ? -14.063 -21.957 -6.040 1.00 96.12 390 SER A N 1
ATOM 2973 C CA . SER A 1 390 ? -13.198 -21.986 -7.218 1.00 96.12 390 SER A CA 1
ATOM 2974 C C . SER A 1 390 ? -12.881 -23.435 -7.613 1.00 96.12 390 SER A C 1
ATOM 2976 O O . SER A 1 390 ? -12.504 -24.233 -6.746 1.00 96.12 390 SER A O 1
ATOM 2978 N N . PRO A 1 391 ? -12.980 -23.796 -8.906 1.00 95.81 391 PRO A N 1
ATOM 2979 C CA . PRO A 1 391 ? -12.529 -25.094 -9.399 1.00 95.81 391 PRO A CA 1
ATOM 2980 C C . PRO A 1 391 ? -10.994 -25.202 -9.477 1.00 95.81 391 PRO A C 1
ATOM 2982 O O . PRO A 1 391 ? -10.477 -26.271 -9.798 1.00 95.81 391 PRO A O 1
ATOM 2985 N N . HIS A 1 392 ? -10.263 -24.119 -9.195 1.00 97.31 392 HIS A N 1
ATOM 2986 C CA . HIS A 1 392 ? -8.819 -23.982 -9.385 1.00 97.31 392 HIS A CA 1
ATOM 2987 C C . HIS A 1 392 ? -8.059 -23.796 -8.057 1.00 97.31 392 HIS A C 1
ATOM 2989 O O . HIS A 1 392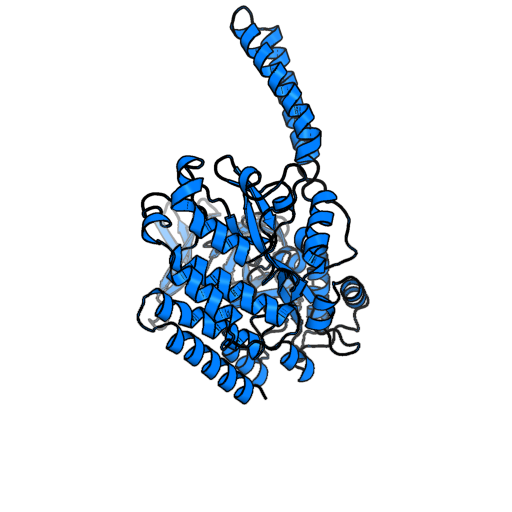 ? -7.062 -23.080 -8.012 1.00 97.31 392 HIS A O 1
ATOM 2995 N N . GLN A 1 393 ? -8.504 -24.468 -6.983 1.00 97.56 393 GLN A N 1
ATOM 2996 C CA . GLN A 1 393 ? -7.949 -24.3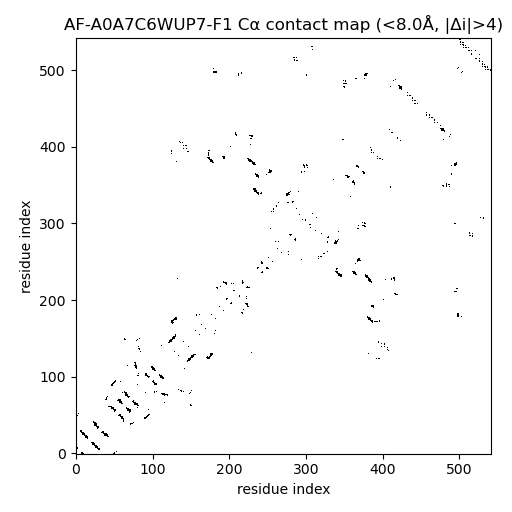36 -5.621 1.00 97.56 393 GLN A CA 1
ATOM 2997 C C . GLN A 1 393 ? -6.419 -24.474 -5.562 1.00 97.56 393 GLN A C 1
ATOM 2999 O O . GLN A 1 393 ? -5.754 -23.607 -5.006 1.00 97.56 393 GLN A O 1
ATOM 3004 N N . ASP A 1 394 ? -5.850 -25.521 -6.167 1.00 97.56 394 ASP A N 1
ATOM 3005 C CA . ASP A 1 394 ? -4.401 -25.773 -6.108 1.00 97.56 394 ASP A CA 1
ATOM 3006 C C . ASP A 1 394 ? -3.594 -24.672 -6.814 1.00 97.56 394 ASP A C 1
ATOM 3008 O O . ASP A 1 394 ? -2.550 -24.244 -6.325 1.00 97.56 394 ASP A O 1
ATOM 3012 N N . ALA A 1 395 ? -4.088 -24.186 -7.957 1.00 98.12 395 ALA A N 1
ATOM 3013 C CA . ALA A 1 395 ? -3.452 -23.104 -8.702 1.00 98.12 395 ALA A CA 1
ATOM 3014 C C . ALA A 1 395 ? -3.577 -21.763 -7.960 1.00 98.12 395 ALA A C 1
ATOM 3016 O O . ALA A 1 395 ? -2.617 -20.994 -7.908 1.00 98.12 395 ALA A O 1
ATOM 3017 N N . ALA A 1 396 ? -4.735 -21.500 -7.348 1.00 98.44 396 ALA A N 1
ATOM 3018 C CA . ALA A 1 396 ? -4.947 -20.330 -6.505 1.00 98.44 396 ALA A CA 1
ATOM 3019 C C . ALA A 1 396 ? -4.023 -20.352 -5.278 1.00 98.44 396 ALA A C 1
ATOM 3021 O O . ALA A 1 396 ? -3.397 -19.340 -4.973 1.00 98.44 396 ALA A O 1
ATOM 3022 N N . LEU A 1 397 ? -3.857 -21.508 -4.627 1.00 98.50 397 LEU A N 1
ATOM 3023 C CA . LEU A 1 397 ? -2.932 -21.670 -3.504 1.00 98.50 397 LEU A CA 1
ATOM 3024 C C . LEU A 1 397 ? -1.481 -21.403 -3.921 1.00 98.50 397 LEU A C 1
ATOM 3026 O O . LEU A 1 397 ? -0.787 -20.662 -3.231 1.00 98.50 397 LEU A O 1
ATOM 3030 N N . GLN A 1 398 ? -1.043 -21.934 -5.067 1.00 98.31 398 GLN A N 1
ATOM 3031 C CA . GLN A 1 398 ? 0.294 -21.655 -5.610 1.00 98.31 398 GLN A CA 1
ATOM 3032 C C . GLN A 1 398 ? 0.514 -20.158 -5.857 1.00 98.31 398 GLN A C 1
ATOM 3034 O O . GLN A 1 398 ? 1.584 -19.636 -5.545 1.00 98.31 398 GLN A O 1
ATOM 3039 N N . LEU A 1 399 ? -0.494 -19.452 -6.379 1.00 98.56 399 LEU A N 1
ATOM 3040 C CA . LEU A 1 399 ? -0.415 -18.005 -6.563 1.00 98.56 399 LEU A CA 1
ATOM 3041 C C . LEU A 1 399 ? -0.310 -17.265 -5.224 1.00 98.56 399 LEU A C 1
ATOM 3043 O O . LEU A 1 399 ? 0.522 -16.373 -5.101 1.00 98.56 399 LEU A O 1
ATOM 3047 N N . VAL A 1 400 ? -1.097 -17.643 -4.215 1.00 98.44 400 VAL A N 1
ATOM 3048 C CA . VAL A 1 400 ? -1.030 -17.043 -2.869 1.00 98.44 400 VAL A CA 1
ATOM 3049 C C . VAL A 1 400 ? 0.328 -17.288 -2.207 1.00 98.44 400 VAL A C 1
ATOM 3051 O O . VAL A 1 400 ? 0.900 -16.379 -1.607 1.00 98.44 400 VAL A O 1
ATOM 3054 N N . GLU A 1 401 ? 0.894 -18.484 -2.356 1.00 98.44 401 GLU A N 1
ATOM 3055 C CA . GLU A 1 401 ? 2.249 -18.776 -1.887 1.00 98.44 401 GLU A CA 1
ATOM 3056 C C . GLU A 1 401 ? 3.308 -17.942 -2.618 1.00 98.44 401 GLU A C 1
ATOM 3058 O O . GLU A 1 401 ? 4.273 -17.514 -1.986 1.00 98.44 401 GLU A O 1
ATOM 3063 N N . ALA A 1 402 ? 3.147 -17.698 -3.920 1.00 98.38 402 ALA A N 1
ATOM 3064 C CA . ALA A 1 402 ? 4.049 -16.842 -4.690 1.00 98.38 402 ALA A CA 1
ATOM 3065 C C . ALA A 1 402 ? 3.895 -15.353 -4.335 1.00 98.38 402 ALA A C 1
ATOM 3067 O O . ALA A 1 402 ? 4.882 -14.624 -4.350 1.00 98.38 402 ALA A O 1
ATOM 3068 N N . LEU A 1 403 ? 2.687 -14.903 -3.980 1.00 97.94 403 LEU A N 1
ATOM 3069 C CA . LEU A 1 403 ? 2.438 -13.543 -3.485 1.00 97.94 403 LEU A CA 1
ATOM 3070 C C . LEU A 1 403 ? 3.195 -13.278 -2.185 1.00 97.94 403 LEU A C 1
ATOM 3072 O O . LEU A 1 403 ? 3.807 -12.226 -2.042 1.00 97.94 403 LEU A O 1
ATOM 3076 N N . LEU A 1 404 ? 3.227 -14.259 -1.282 1.00 96.94 404 LEU A N 1
ATOM 3077 C CA . LEU A 1 404 ? 4.024 -14.178 -0.061 1.00 96.94 404 LEU A CA 1
ATOM 3078 C C . LEU A 1 404 ? 5.533 -14.041 -0.351 1.00 96.94 404 LEU A C 1
ATOM 3080 O O . LEU A 1 404 ? 6.209 -13.287 0.339 1.00 96.94 404 LEU A O 1
ATOM 3084 N N . ASP A 1 405 ? 6.064 -14.724 -1.375 1.00 97.06 405 ASP A N 1
ATOM 3085 C CA . ASP A 1 405 ? 7.483 -14.586 -1.769 1.00 97.06 405 ASP A CA 1
ATOM 3086 C C . ASP A 1 405 ? 7.796 -13.245 -2.436 1.00 97.06 405 ASP A C 1
ATOM 3088 O O . ASP A 1 405 ? 8.935 -12.783 -2.401 1.00 97.06 405 ASP A O 1
ATOM 3092 N N . ALA A 1 406 ? 6.803 -12.659 -3.101 1.00 96.25 406 ALA A N 1
ATOM 3093 C CA . ALA A 1 406 ? 6.923 -11.398 -3.818 1.00 96.25 406 ALA A CA 1
ATOM 3094 C C . ALA A 1 406 ? 6.588 -10.175 -2.948 1.00 96.25 406 ALA A C 1
ATOM 3096 O O . ALA A 1 406 ? 6.551 -9.062 -3.469 1.00 96.25 406 ALA A O 1
ATOM 3097 N N . MET A 1 407 ? 6.327 -10.377 -1.652 1.00 95.25 407 MET A N 1
ATOM 3098 C CA . MET A 1 407 ? 5.988 -9.310 -0.716 1.00 95.25 407 MET A CA 1
ATOM 3099 C C . MET A 1 407 ? 7.135 -8.288 -0.617 1.00 95.25 407 MET A C 1
ATOM 3101 O O . MET A 1 407 ? 8.278 -8.692 -0.370 1.00 95.25 407 MET A O 1
ATOM 3105 N N . 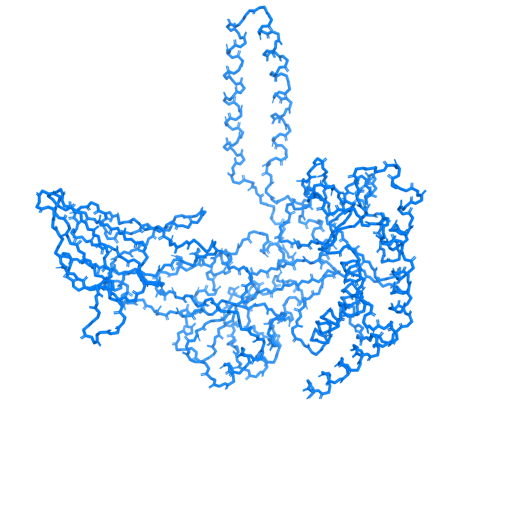PRO A 1 408 ? 6.857 -6.980 -0.777 1.00 94.12 408 PRO A N 1
ATOM 3106 C CA . PRO A 1 408 ? 7.854 -5.934 -0.580 1.00 94.12 408 PRO A CA 1
ATOM 3107 C C . PRO A 1 408 ? 8.445 -5.950 0.831 1.00 94.12 408 PRO A C 1
ATOM 3109 O O . PRO A 1 408 ? 7.812 -6.387 1.793 1.00 94.12 408 PRO A O 1
ATOM 3112 N N . ASP A 1 409 ? 9.663 -5.431 0.972 1.00 96.25 409 ASP A N 1
ATOM 3113 C CA . ASP A 1 409 ? 10.360 -5.434 2.256 1.00 96.25 409 ASP A CA 1
ATOM 3114 C C . ASP A 1 409 ? 9.643 -4.636 3.354 1.00 96.25 409 ASP A C 1
ATOM 3116 O O . ASP A 1 409 ? 9.614 -5.090 4.500 1.00 96.25 409 ASP A O 1
ATOM 3120 N N . ASP A 1 410 ? 9.059 -3.482 3.012 1.00 96.19 410 ASP A N 1
ATOM 3121 C CA . ASP A 1 410 ? 8.272 -2.672 3.946 1.00 96.19 410 ASP A CA 1
ATOM 3122 C C . ASP A 1 410 ? 7.101 -3.489 4.513 1.00 96.19 410 ASP A C 1
ATOM 3124 O O . ASP A 1 410 ? 7.029 -3.680 5.726 1.00 96.19 410 ASP A O 1
ATOM 3128 N N . ASP A 1 411 ? 6.258 -4.074 3.656 1.00 96.31 411 ASP A N 1
ATOM 3129 C CA . ASP A 1 411 ? 5.117 -4.904 4.069 1.00 96.31 411 ASP A CA 1
ATOM 3130 C C . ASP A 1 411 ? 5.550 -6.138 4.862 1.00 96.31 411 ASP A C 1
ATOM 3132 O O . ASP A 1 411 ? 4.962 -6.463 5.898 1.00 96.31 411 ASP A O 1
ATOM 3136 N N . ARG A 1 412 ? 6.625 -6.803 4.426 1.00 96.12 412 ARG A N 1
ATOM 3137 C CA . ARG A 1 412 ? 7.187 -7.972 5.111 1.00 96.12 412 ARG A CA 1
ATOM 3138 C C . ARG A 1 412 ? 7.572 -7.632 6.545 1.00 96.12 412 ARG A C 1
ATOM 3140 O O . ARG A 1 412 ? 7.191 -8.364 7.460 1.00 96.12 412 ARG A O 1
ATOM 3147 N N . ILE A 1 413 ? 8.269 -6.517 6.756 1.00 97.19 413 ILE A N 1
ATOM 3148 C CA . ILE A 1 413 ? 8.643 -6.039 8.090 1.00 97.19 413 ILE A CA 1
ATOM 3149 C C . ILE A 1 413 ? 7.407 -5.545 8.851 1.00 97.19 413 ILE A C 1
ATOM 3151 O O . ILE A 1 413 ? 7.284 -5.808 10.047 1.00 97.19 413 ILE A O 1
ATOM 3155 N N . MET A 1 414 ? 6.482 -4.838 8.208 1.00 97.12 414 MET A N 1
ATOM 3156 C CA . MET A 1 414 ? 5.307 -4.268 8.870 1.00 97.12 414 MET A CA 1
ATOM 3157 C C . MET A 1 414 ? 4.300 -5.325 9.338 1.00 97.12 414 MET A C 1
ATOM 3159 O O . MET A 1 414 ? 3.660 -5.148 10.372 1.00 97.12 414 MET A O 1
ATOM 3163 N N . LEU A 1 415 ? 4.190 -6.452 8.639 1.00 97.25 415 LEU A N 1
ATOM 3164 C CA . LEU A 1 415 ? 3.250 -7.523 8.974 1.00 97.25 415 LEU A CA 1
ATOM 3165 C C . LEU A 1 415 ? 3.816 -8.554 9.957 1.00 97.25 415 LEU A C 1
ATOM 3167 O O . LEU A 1 415 ? 3.057 -9.076 10.778 1.00 97.25 415 LEU A O 1
ATOM 3171 N N . HIS A 1 416 ? 5.119 -8.849 9.895 1.00 96.75 416 HIS A N 1
ATOM 3172 C CA . HIS A 1 416 ? 5.744 -9.923 10.673 1.00 96.75 416 HIS A CA 1
ATOM 3173 C C . HIS A 1 416 ? 6.556 -9.365 11.847 1.00 96.75 416 HIS A C 1
ATOM 3175 O O . HIS A 1 416 ? 7.570 -8.695 11.656 1.00 96.75 416 HIS A O 1
ATOM 3181 N N . GLU A 1 417 ? 6.142 -9.667 13.079 1.00 94.25 417 GLU A N 1
ATOM 3182 C CA . GLU A 1 417 ? 6.707 -9.101 14.316 1.00 94.25 417 GLU A CA 1
ATOM 3183 C C . GLU A 1 417 ? 8.203 -9.417 14.473 1.00 94.25 417 GLU A C 1
ATOM 3185 O O . GLU A 1 417 ? 8.998 -8.581 14.911 1.00 94.25 417 GLU A O 1
ATOM 3190 N N . GLN A 1 418 ? 8.600 -10.630 14.084 1.00 91.69 418 GLN A N 1
ATOM 3191 C CA . GLN A 1 418 ? 9.964 -11.129 14.267 1.00 91.69 418 GLN A CA 1
ATOM 3192 C C . GLN A 1 418 ? 10.902 -10.788 13.107 1.00 91.69 418 GLN A C 1
ATOM 3194 O O . GLN A 1 418 ? 12.109 -11.036 13.196 1.00 91.69 418 GLN A O 1
ATOM 3199 N N . GLU A 1 419 ? 10.384 -10.176 12.045 1.00 95.75 419 GLU A N 1
ATOM 3200 C CA . GLU A 1 419 ? 11.195 -9.795 10.905 1.00 95.75 419 GLU A CA 1
ATOM 3201 C C . GLU A 1 419 ? 11.999 -8.527 11.213 1.00 95.75 419 GLU A C 1
ATOM 3203 O O . GLU A 1 419 ? 11.459 -7.428 11.258 1.00 95.75 419 GLU A O 1
ATOM 3208 N N . ASN A 1 420 ? 13.298 -8.673 11.467 1.00 95.75 420 ASN A N 1
ATOM 3209 C CA . ASN A 1 420 ? 14.165 -7.564 11.879 1.00 95.75 420 ASN A CA 1
ATOM 3210 C C . ASN A 1 420 ? 15.391 -7.402 10.973 1.00 95.75 420 ASN A C 1
ATOM 3212 O O . ASN A 1 420 ? 16.389 -6.812 11.385 1.00 95.75 420 ASN A O 1
ATOM 3216 N N . THR A 1 421 ? 15.344 -7.949 9.758 1.00 96.69 421 THR A N 1
ATOM 3217 C CA . THR A 1 421 ? 16.451 -7.878 8.801 1.00 96.69 421 THR A CA 1
ATOM 3218 C C . THR A 1 421 ? 16.477 -6.504 8.125 1.00 96.69 421 THR A C 1
ATOM 3220 O O . THR A 1 421 ? 15.546 -6.191 7.381 1.00 96.69 421 THR A O 1
ATOM 3223 N N . PRO A 1 422 ? 17.526 -5.678 8.323 1.00 96.50 422 PRO A N 1
ATOM 3224 C CA . PRO A 1 422 ? 17.675 -4.422 7.594 1.00 96.50 422 PRO A CA 1
ATOM 3225 C C . PRO A 1 422 ? 17.859 -4.669 6.095 1.00 96.50 422 PRO A C 1
ATOM 3227 O O . PRO A 1 422 ? 18.464 -5.665 5.690 1.00 96.50 422 PRO A O 1
ATOM 3230 N N . VAL A 1 423 ? 17.411 -3.721 5.278 1.00 97.31 423 VAL A N 1
ATOM 3231 C CA . VAL A 1 423 ? 17.461 -3.804 3.815 1.00 97.31 423 VAL A CA 1
ATOM 3232 C C . VAL A 1 423 ? 18.525 -2.854 3.296 1.00 97.31 423 VAL A C 1
ATOM 3234 O O . VAL A 1 423 ? 18.416 -1.633 3.442 1.00 97.31 423 VAL A O 1
ATOM 3237 N N . GLU A 1 424 ? 19.586 -3.408 2.711 1.00 95.12 424 GLU A N 1
ATOM 3238 C CA . GLU A 1 424 ? 20.624 -2.608 2.058 1.00 95.12 424 GLU A CA 1
ATOM 3239 C C . GLU A 1 424 ? 20.064 -2.006 0.763 1.00 95.12 424 GLU A C 1
ATOM 3241 O O . GLU A 1 424 ? 19.355 -2.671 0.012 1.00 95.12 424 GLU A O 1
ATOM 3246 N N . ASN A 1 425 ? 20.375 -0.740 0.499 1.00 94.25 425 ASN A N 1
ATOM 3247 C CA . ASN A 1 425 ? 19.973 -0.066 -0.726 1.00 94.25 425 ASN A CA 1
ATOM 3248 C C . ASN A 1 425 ? 20.624 -0.770 -1.934 1.00 94.25 425 ASN A C 1
ATOM 3250 O O . ASN A 1 425 ? 21.857 -0.767 -2.035 1.00 94.25 425 ASN A O 1
ATOM 3254 N N . PRO A 1 426 ? 19.840 -1.324 -2.882 1.00 93.25 426 PRO A N 1
ATOM 3255 C CA . PRO A 1 426 ? 20.384 -2.055 -4.029 1.00 93.25 426 PRO A CA 1
ATOM 3256 C C . PRO A 1 426 ? 21.349 -1.226 -4.887 1.00 93.25 426 PRO A C 1
ATOM 3258 O O . PRO A 1 426 ? 22.283 -1.765 -5.482 1.00 93.25 426 PRO A O 1
ATOM 3261 N N . SER A 1 427 ? 21.165 0.096 -4.914 1.00 93.38 427 SER A N 1
ATOM 3262 C CA . SER A 1 427 ? 21.999 1.026 -5.679 1.00 93.38 427 SER A CA 1
ATOM 3263 C C . SER A 1 427 ? 23.261 1.464 -4.932 1.00 93.38 427 SER A C 1
ATOM 3265 O O . SER A 1 427 ? 24.106 2.132 -5.520 1.00 93.38 427 SER A O 1
ATOM 3267 N N . TYR A 1 428 ? 23.441 1.094 -3.658 1.00 94.88 428 TYR A N 1
ATOM 3268 C CA . TYR A 1 428 ? 24.501 1.625 -2.792 1.00 94.88 428 TYR A CA 1
ATOM 3269 C C . TYR A 1 428 ? 25.906 1.485 -3.393 1.00 94.88 428 TYR A C 1
ATOM 3271 O O . TYR A 1 428 ? 26.636 2.469 -3.525 1.00 94.88 428 TYR A O 1
ATOM 3279 N N . GLN A 1 429 ? 26.279 0.272 -3.810 1.00 95.38 429 GLN A N 1
ATOM 3280 C CA . GLN A 1 429 ? 27.607 0.008 -4.375 1.00 95.38 429 GLN A CA 1
ATOM 3281 C C . GLN A 1 429 ? 27.827 0.757 -5.694 1.00 95.38 429 GLN A C 1
ATOM 3283 O O . GLN A 1 429 ? 28.911 1.292 -5.930 1.00 95.38 429 GLN A O 1
ATOM 3288 N N . GLN A 1 430 ? 26.793 0.826 -6.538 1.00 95.12 430 GLN A N 1
ATOM 3289 C CA . GLN A 1 430 ? 26.853 1.560 -7.799 1.00 95.12 430 GLN A CA 1
ATOM 3290 C C . GLN A 1 430 ? 27.020 3.063 -7.548 1.00 95.12 430 GLN A C 1
ATOM 3292 O O . GLN A 1 430 ? 27.931 3.671 -8.109 1.00 95.12 430 GLN A O 1
ATOM 3297 N N . THR A 1 431 ? 26.216 3.642 -6.655 1.00 94.25 431 THR A N 1
ATOM 3298 C CA . THR A 1 431 ? 26.294 5.055 -6.263 1.00 94.25 431 THR A CA 1
ATOM 3299 C C . THR A 1 431 ? 27.687 5.413 -5.750 1.00 94.25 431 THR A C 1
ATOM 3301 O O . THR A 1 431 ? 28.262 6.416 -6.179 1.00 94.25 431 THR A O 1
ATOM 3304 N N . LEU A 1 432 ? 28.279 4.586 -4.879 1.00 96.06 432 LEU A N 1
ATOM 3305 C CA . LEU A 1 432 ? 29.632 4.838 -4.380 1.00 96.06 432 LEU A CA 1
ATOM 3306 C C . LEU A 1 432 ? 30.681 4.786 -5.494 1.00 96.06 432 LEU A C 1
ATOM 3308 O O . LEU A 1 432 ? 31.526 5.678 -5.571 1.00 96.06 432 LEU A O 1
ATOM 3312 N N . ALA A 1 433 ? 30.611 3.788 -6.377 1.00 96.75 433 ALA A N 1
ATOM 3313 C CA . ALA A 1 433 ? 31.548 3.654 -7.489 1.00 96.75 433 ALA A CA 1
ATOM 3314 C C . ALA A 1 433 ? 31.453 4.836 -8.473 1.00 96.75 433 ALA A C 1
ATOM 3316 O O . ALA A 1 433 ? 32.473 5.372 -8.920 1.00 96.75 433 ALA A O 1
ATOM 3317 N N . GLU A 1 434 ? 30.238 5.284 -8.790 1.00 95.88 434 GLU A N 1
ATOM 3318 C CA . GLU A 1 434 ? 30.001 6.441 -9.657 1.00 95.88 434 GLU A CA 1
ATOM 3319 C C . GLU A 1 434 ? 30.526 7.740 -9.032 1.00 95.88 434 GLU A C 1
ATOM 3321 O O . GLU A 1 434 ? 31.169 8.552 -9.717 1.00 95.88 434 GLU A O 1
ATOM 3326 N N . TYR A 1 435 ? 30.314 7.918 -7.727 1.00 96.88 435 TYR A N 1
ATOM 3327 C CA . TYR A 1 435 ? 30.786 9.086 -6.992 1.00 96.88 435 TYR A CA 1
ATOM 3328 C C . TYR A 1 435 ? 32.317 9.093 -6.847 1.00 96.88 435 TYR A C 1
ATOM 3330 O O . TYR A 1 435 ? 32.964 10.121 -7.065 1.00 96.88 435 TYR A O 1
ATOM 3338 N N . GLU A 1 436 ? 32.936 7.942 -6.581 1.00 97.31 436 GLU A N 1
ATOM 3339 C CA . GLU A 1 436 ? 34.395 7.798 -6.564 1.00 97.31 436 GLU A CA 1
ATOM 3340 C C . GLU A 1 436 ? 35.008 8.135 -7.933 1.00 97.31 436 GLU A C 1
ATOM 3342 O O . GLU A 1 436 ? 35.981 8.896 -8.023 1.00 97.31 436 GLU A O 1
ATOM 3347 N N . ALA A 1 437 ? 34.398 7.661 -9.023 1.00 97.75 437 ALA A N 1
ATOM 3348 C CA . ALA A 1 437 ? 34.817 8.002 -10.380 1.00 97.75 437 ALA A CA 1
ATOM 3349 C C . ALA A 1 437 ? 34.650 9.503 -10.691 1.00 97.75 437 ALA A C 1
ATOM 3351 O O . ALA A 1 437 ? 35.448 10.085 -11.438 1.00 97.75 437 ALA A O 1
ATOM 3352 N N . LEU A 1 438 ? 33.630 10.168 -10.137 1.00 96.94 438 LEU A N 1
ATOM 3353 C CA . LEU A 1 438 ? 33.478 11.624 -10.216 1.00 96.94 438 LEU A CA 1
ATOM 3354 C C . LEU A 1 438 ? 34.616 12.349 -9.479 1.00 96.94 438 LEU A C 1
ATOM 3356 O O . LEU A 1 438 ? 35.237 13.242 -10.067 1.00 96.94 438 LEU A O 1
ATOM 3360 N N . LEU A 1 439 ? 34.935 11.943 -8.246 1.00 97.69 439 LEU A N 1
ATOM 3361 C CA . LEU A 1 439 ? 36.040 12.515 -7.468 1.00 97.69 439 LEU A CA 1
ATOM 3362 C C . LEU A 1 439 ? 37.378 12.359 -8.199 1.00 97.69 439 LEU A C 1
ATOM 3364 O O . LEU A 1 439 ? 38.125 13.330 -8.327 1.00 97.69 439 LEU A O 1
ATOM 3368 N N . ALA A 1 440 ? 37.665 11.177 -8.748 1.00 97.75 440 ALA A N 1
ATOM 3369 C CA . ALA A 1 440 ? 38.886 10.927 -9.513 1.00 97.75 440 ALA A CA 1
ATOM 3370 C C . ALA A 1 440 ? 39.000 11.845 -10.745 1.00 97.75 440 ALA A C 1
ATOM 3372 O O . ALA A 1 440 ? 40.042 12.471 -10.962 1.00 97.75 440 ALA A O 1
ATOM 3373 N N . ARG A 1 441 ? 37.913 11.999 -11.517 1.00 97.81 441 ARG A N 1
ATOM 3374 C CA . ARG A 1 441 ? 37.865 12.918 -12.670 1.00 97.81 441 ARG A CA 1
ATOM 3375 C C . ARG A 1 441 ? 38.101 14.371 -12.256 1.00 97.81 441 ARG A C 1
ATOM 3377 O O . ARG A 1 441 ? 38.835 15.087 -12.936 1.00 97.81 441 ARG A O 1
ATOM 3384 N N . LYS A 1 442 ? 37.512 14.811 -11.142 1.00 97.31 442 LYS A N 1
ATOM 3385 C CA . LYS A 1 442 ? 37.663 16.181 -10.627 1.00 97.31 442 LYS A CA 1
ATOM 3386 C C . LYS A 1 442 ? 39.061 16.452 -10.068 1.00 97.31 442 LYS A C 1
ATOM 3388 O O . LYS A 1 442 ? 39.593 17.535 -10.306 1.00 97.31 442 LYS A O 1
ATOM 3393 N N . ARG A 1 443 ? 39.700 15.467 -9.426 1.00 96.94 443 ARG A N 1
ATOM 3394 C CA . ARG A 1 443 ? 41.117 15.543 -9.020 1.00 96.94 443 ARG A CA 1
ATOM 3395 C C . ARG A 1 443 ? 42.036 15.709 -10.233 1.00 96.94 443 ARG A C 1
ATOM 3397 O O . ARG A 1 443 ? 42.842 16.632 -10.248 1.00 96.94 443 ARG A O 1
ATOM 3404 N N . ALA A 1 444 ? 41.836 14.921 -11.291 1.00 96.75 444 ALA A N 1
ATOM 3405 C CA . ALA A 1 444 ? 42.612 15.061 -12.525 1.00 96.75 444 ALA A CA 1
ATOM 3406 C C . ALA A 1 444 ? 42.423 16.437 -13.204 1.00 96.75 444 ALA A C 1
ATOM 3408 O O . ALA A 1 444 ? 43.388 17.019 -13.695 1.00 96.75 444 ALA A O 1
ATOM 3409 N N . GLN A 1 445 ? 41.199 16.988 -13.198 1.00 95.94 445 GLN A N 1
ATOM 3410 C CA . GLN A 1 445 ? 40.932 18.355 -13.679 1.00 95.94 445 GLN A CA 1
ATOM 3411 C C . GLN A 1 445 ? 41.685 19.402 -12.849 1.00 95.94 445 GLN A C 1
ATOM 3413 O O . GLN A 1 445 ? 42.306 20.298 -13.413 1.00 95.94 445 GLN A O 1
ATOM 3418 N N . MET A 1 446 ? 41.681 19.269 -11.519 1.00 96.25 446 MET A N 1
ATOM 3419 C CA . MET A 1 446 ? 42.403 20.175 -10.620 1.00 96.25 446 MET A CA 1
ATOM 3420 C C . MET A 1 446 ? 43.917 20.145 -10.869 1.00 96.25 446 MET A C 1
ATOM 3422 O O . MET A 1 446 ? 44.553 21.199 -10.844 1.00 96.25 446 MET A O 1
ATOM 3426 N N . ASP A 1 447 ? 44.490 18.963 -11.112 1.00 94.75 447 ASP A N 1
ATOM 3427 C CA . ASP A 1 447 ? 45.924 18.800 -11.383 1.00 94.75 447 ASP A CA 1
ATOM 3428 C C . ASP A 1 447 ? 46.350 19.451 -12.709 1.00 94.75 447 ASP A C 1
ATOM 3430 O O . ASP A 1 447 ? 47.476 19.941 -12.821 1.00 94.75 447 ASP A O 1
ATOM 3434 N N . ALA A 1 448 ? 45.446 19.500 -13.694 1.00 94.56 448 ALA A N 1
ATOM 3435 C CA . ALA A 1 448 ? 45.656 20.173 -14.976 1.00 94.56 448 ALA A CA 1
ATOM 3436 C C . ALA A 1 448 ? 45.344 21.686 -14.944 1.00 94.56 448 ALA A C 1
ATOM 3438 O O . ALA A 1 448 ? 45.808 22.422 -15.817 1.00 94.56 448 ALA A O 1
ATOM 3439 N N . ALA A 1 449 ? 44.572 22.153 -13.959 1.00 94.62 449 ALA A N 1
ATOM 3440 C CA . ALA A 1 449 ? 44.146 23.544 -13.828 1.00 94.62 449 ALA A CA 1
ATOM 3441 C C . ALA A 1 449 ? 45.201 24.439 -13.149 1.00 94.62 449 ALA A C 1
ATOM 3443 O O . ALA A 1 449 ? 46.065 23.997 -12.385 1.00 94.62 449 ALA A O 1
ATOM 3444 N N . ALA A 1 450 ? 45.097 25.751 -13.373 1.00 92.19 450 ALA A N 1
ATOM 3445 C CA . ALA A 1 450 ? 45.954 26.757 -12.749 1.00 92.19 450 ALA A CA 1
ATOM 3446 C C . ALA A 1 450 ? 45.144 27.962 -12.247 1.00 92.19 450 ALA A C 1
ATOM 3448 O O . ALA A 1 450 ? 44.021 28.208 -12.676 1.00 92.19 450 ALA A O 1
ATOM 3449 N N . GLY A 1 451 ? 45.730 28.742 -11.336 1.00 90.81 451 GLY A N 1
ATOM 3450 C CA . GLY A 1 451 ? 45.114 29.978 -10.846 1.00 90.81 451 GLY A CA 1
ATOM 3451 C C . GLY A 1 451 ? 43.779 29.750 -10.123 1.00 90.81 451 GLY A C 1
ATOM 3452 O O . GLY A 1 451 ? 43.668 28.853 -9.289 1.00 90.81 451 GLY A O 1
ATOM 3453 N N . GLY A 1 452 ? 42.785 30.595 -10.417 1.00 90.44 452 GLY A N 1
ATOM 3454 C CA . GLY A 1 452 ? 41.478 30.591 -9.746 1.00 90.44 452 GLY A CA 1
ATOM 3455 C C . GLY A 1 452 ? 40.720 29.266 -9.871 1.00 90.44 452 GLY A C 1
ATOM 3456 O O . GLY A 1 452 ? 40.245 28.748 -8.865 1.00 90.44 452 GLY A O 1
ATOM 3457 N N . GLU A 1 453 ? 40.718 28.661 -11.061 1.00 93.50 453 GLU A N 1
ATOM 3458 C CA . GLU A 1 453 ? 40.038 27.386 -11.340 1.00 93.50 453 GLU A CA 1
ATOM 3459 C C . GLU A 1 453 ? 40.549 26.249 -10.441 1.00 93.50 453 GLU A C 1
ATOM 3461 O O . GLU A 1 453 ? 39.773 25.473 -9.883 1.00 93.50 453 GLU A O 1
ATOM 3466 N N . ARG A 1 454 ? 41.868 26.186 -10.214 1.00 94.44 454 ARG A N 1
ATOM 3467 C CA . ARG A 1 454 ? 42.463 25.189 -9.314 1.00 94.44 454 ARG A CA 1
ATOM 3468 C C . ARG A 1 454 ? 41.992 25.366 -7.868 1.00 94.44 454 ARG A C 1
ATOM 3470 O O . ARG A 1 454 ? 41.766 24.375 -7.174 1.00 94.44 454 ARG A O 1
ATOM 3477 N N . ASN A 1 455 ? 41.853 26.608 -7.404 1.00 93.69 455 ASN A N 1
ATOM 3478 C CA . ASN A 1 455 ? 41.389 26.894 -6.045 1.00 93.69 455 ASN A CA 1
ATOM 3479 C C . ASN A 1 455 ? 39.903 26.547 -5.868 1.00 93.69 455 ASN A C 1
ATOM 3481 O O . ASN A 1 455 ? 39.536 25.977 -4.839 1.00 93.69 455 ASN A O 1
ATOM 3485 N N . GLU A 1 456 ? 39.068 26.830 -6.870 1.00 94.75 456 GLU A N 1
ATOM 3486 C CA . GLU A 1 456 ? 37.648 26.456 -6.880 1.00 94.75 456 GLU A CA 1
ATOM 3487 C C . GLU A 1 456 ? 37.461 24.936 -6.873 1.00 94.75 456 GLU A C 1
ATOM 3489 O O . GLU A 1 456 ? 36.723 24.410 -6.036 1.00 94.75 456 GLU A O 1
ATOM 3494 N N . LEU A 1 457 ? 38.189 24.215 -7.735 1.00 96.06 457 LEU A N 1
ATOM 3495 C CA . LEU A 1 457 ? 38.163 22.751 -7.781 1.00 96.06 457 LEU A CA 1
ATOM 3496 C C . LEU A 1 457 ? 38.640 22.127 -6.470 1.00 96.06 457 LEU A C 1
ATOM 3498 O O . LEU A 1 457 ? 38.039 21.161 -6.009 1.00 96.06 457 LEU A O 1
ATOM 3502 N N . LYS A 1 458 ? 39.671 22.695 -5.832 1.00 96.19 458 LYS A N 1
ATOM 3503 C CA . LYS A 1 458 ? 40.131 22.241 -4.514 1.00 96.19 458 LYS A CA 1
ATOM 3504 C C . LYS A 1 458 ? 39.043 22.403 -3.451 1.00 96.19 458 LYS A C 1
ATOM 3506 O O . LYS A 1 458 ? 38.778 21.461 -2.712 1.00 96.19 458 LYS A O 1
ATOM 3511 N N . ALA A 1 459 ? 38.405 23.573 -3.380 1.00 95.94 459 ALA A N 1
ATOM 3512 C CA . ALA A 1 459 ? 37.332 23.823 -2.417 1.00 95.94 459 ALA A CA 1
ATOM 3513 C C . ALA A 1 459 ? 36.114 22.917 -2.666 1.00 95.94 459 ALA A C 1
ATOM 3515 O O . ALA A 1 459 ? 35.497 22.436 -1.716 1.00 95.94 459 ALA A O 1
ATOM 3516 N N . TRP A 1 460 ? 35.782 22.666 -3.935 1.00 96.75 460 TRP A N 1
ATOM 3517 C CA . TRP A 1 460 ? 34.736 21.721 -4.315 1.00 96.75 460 TRP A CA 1
ATOM 3518 C C . TRP A 1 460 ? 35.090 20.289 -3.901 1.00 96.75 460 TRP A C 1
ATOM 3520 O O . TRP A 1 460 ? 34.270 19.639 -3.264 1.00 96.75 460 TRP A O 1
ATOM 3530 N N . LEU A 1 461 ? 36.312 19.824 -4.189 1.00 97.38 461 LEU A N 1
ATOM 3531 C CA . LEU A 1 461 ? 36.777 18.477 -3.842 1.00 97.38 461 LEU A CA 1
ATOM 3532 C C . LEU A 1 461 ? 36.728 18.226 -2.338 1.00 97.38 461 LEU A C 1
ATOM 3534 O O . LEU A 1 461 ? 36.256 17.175 -1.935 1.00 97.38 461 LEU A O 1
ATOM 3538 N N . THR A 1 462 ? 37.127 19.195 -1.510 1.00 97.31 462 THR A N 1
ATOM 3539 C CA . THR A 1 462 ? 37.024 19.059 -0.048 1.00 97.31 462 THR A CA 1
ATOM 3540 C C . THR A 1 462 ? 35.580 18.831 0.407 1.00 97.31 462 THR A C 1
ATOM 3542 O O . THR A 1 462 ? 35.331 17.933 1.205 1.00 97.31 462 THR A O 1
ATOM 3545 N N . ARG A 1 463 ? 34.614 19.595 -0.125 1.00 96.38 463 ARG A N 1
ATOM 3546 C CA . ARG A 1 463 ? 33.188 19.384 0.190 1.00 96.38 463 ARG A CA 1
ATOM 3547 C C . ARG A 1 463 ? 32.679 18.049 -0.350 1.00 96.38 463 ARG A C 1
ATOM 3549 O O . ARG A 1 463 ? 31.949 17.348 0.337 1.00 96.38 463 ARG A O 1
ATOM 3556 N N . ALA A 1 464 ? 33.078 17.691 -1.568 1.00 96.31 464 ALA A N 1
ATOM 3557 C CA . ALA A 1 464 ? 32.646 16.461 -2.216 1.00 96.31 464 ALA A CA 1
ATOM 3558 C C . ALA A 1 464 ? 33.204 15.207 -1.524 1.00 96.31 464 ALA A C 1
ATOM 3560 O O . ALA A 1 464 ? 32.502 14.206 -1.453 1.00 96.31 464 ALA A O 1
ATOM 3561 N N . GLU A 1 465 ? 34.431 15.256 -1.001 1.00 96.62 465 GLU A N 1
ATOM 3562 C CA . GLU A 1 465 ? 35.040 14.182 -0.207 1.00 96.62 465 GLU A CA 1
ATOM 3563 C C . GLU A 1 465 ? 34.328 14.003 1.134 1.00 96.62 465 GLU A C 1
ATOM 3565 O O . GLU A 1 465 ? 34.056 12.871 1.520 1.00 96.62 465 GLU A O 1
ATOM 3570 N N . GLN A 1 466 ? 33.965 15.098 1.808 1.00 95.75 466 GLN A N 1
ATOM 3571 C CA . GLN A 1 466 ? 33.142 15.020 3.015 1.00 95.75 466 GLN A CA 1
ATOM 3572 C C . GLN A 1 466 ? 31.779 14.383 2.710 1.00 95.75 466 GLN A C 1
ATOM 3574 O O . GLN A 1 466 ? 31.395 13.423 3.372 1.00 95.75 466 GLN A O 1
ATOM 3579 N N . HIS A 1 467 ? 31.097 14.854 1.662 1.00 94.06 467 HIS A N 1
ATOM 3580 C CA . HIS A 1 467 ? 29.818 14.284 1.245 1.00 94.06 467 HIS A CA 1
ATOM 3581 C C . HIS A 1 467 ? 29.936 12.799 0.869 1.00 94.06 467 HIS A C 1
ATOM 3583 O O . HIS A 1 467 ? 29.048 12.016 1.169 1.00 94.06 467 HIS A O 1
ATOM 3589 N N . TYR A 1 468 ? 31.049 12.372 0.264 1.00 96.00 468 TYR A N 1
ATOM 3590 C CA . TYR A 1 468 ? 31.283 10.958 -0.038 1.00 96.00 468 TYR A CA 1
ATOM 3591 C C . TYR A 1 468 ? 31.351 10.085 1.220 1.00 96.00 468 TYR A C 1
ATOM 3593 O O . TYR A 1 468 ? 30.807 8.983 1.228 1.00 96.00 468 TYR A O 1
ATOM 3601 N N . GLU A 1 469 ? 31.991 10.563 2.290 1.00 95.50 469 GLU A N 1
ATOM 3602 C CA . GLU A 1 469 ? 31.988 9.848 3.571 1.00 95.50 469 GLU A CA 1
ATOM 3603 C C . GLU A 1 469 ? 30.597 9.842 4.222 1.00 95.50 469 GLU A C 1
ATOM 3605 O O . GLU A 1 469 ? 30.212 8.833 4.811 1.00 95.50 469 GLU A O 1
ATOM 3610 N N . GLU A 1 470 ? 29.815 10.915 4.064 1.00 91.19 470 GLU A N 1
ATOM 3611 C CA . GLU A 1 470 ? 28.414 10.965 4.506 1.00 91.19 470 GLU A CA 1
ATOM 3612 C C . GLU A 1 470 ? 27.554 9.942 3.743 1.00 91.19 470 GLU A C 1
ATOM 3614 O O . GLU A 1 470 ? 26.864 9.144 4.376 1.00 91.19 470 GLU A O 1
ATOM 3619 N N . LEU A 1 471 ? 27.662 9.882 2.408 1.00 90.50 471 LEU A N 1
ATOM 3620 C CA . LEU A 1 471 ? 26.930 8.936 1.551 1.00 90.50 471 LEU A CA 1
ATOM 3621 C C . LEU A 1 471 ? 27.154 7.474 1.965 1.00 90.50 471 LEU A C 1
ATOM 3623 O O . LEU A 1 471 ? 26.210 6.687 1.972 1.00 90.50 471 LEU A O 1
ATOM 3627 N N . LYS A 1 472 ? 28.377 7.096 2.364 1.00 92.19 472 LYS A N 1
ATOM 3628 C CA . LYS A 1 472 ? 28.678 5.729 2.845 1.00 92.19 472 LYS A CA 1
ATOM 3629 C C . LYS A 1 472 ? 27.854 5.318 4.065 1.00 92.19 472 LYS A C 1
ATOM 3631 O O . LYS A 1 472 ? 27.678 4.129 4.323 1.00 92.19 472 LYS A O 1
ATOM 3636 N N . VAL A 1 473 ? 27.392 6.290 4.844 1.00 88.50 473 VAL A N 1
ATOM 3637 C CA . VAL A 1 473 ? 26.580 6.050 6.035 1.00 88.50 473 VAL A CA 1
ATOM 3638 C C . VAL A 1 473 ? 25.101 6.222 5.705 1.00 88.50 473 VAL A C 1
ATOM 3640 O O . VAL A 1 473 ? 24.310 5.332 6.008 1.00 88.50 473 VAL A O 1
ATOM 3643 N N . THR A 1 474 ? 24.731 7.329 5.060 1.00 85.69 474 THR A N 1
ATOM 3644 C CA . THR A 1 474 ? 23.329 7.734 4.876 1.00 85.69 474 THR A CA 1
ATOM 3645 C C . THR A 1 474 ? 22.608 6.986 3.760 1.00 85.69 474 THR A C 1
ATOM 3647 O O . THR A 1 474 ? 21.396 6.843 3.828 1.00 85.69 474 THR A O 1
ATOM 3650 N N . GLN A 1 475 ? 23.321 6.478 2.749 1.00 88.44 475 GLN A N 1
ATOM 3651 C CA . GLN A 1 475 ? 22.714 5.799 1.591 1.00 88.44 475 GLN A CA 1
ATOM 3652 C C . GLN A 1 475 ? 22.832 4.279 1.638 1.00 88.44 475 GLN A C 1
ATOM 3654 O O . GLN A 1 475 ? 22.390 3.604 0.708 1.00 88.44 475 GLN A O 1
ATOM 3659 N N . ARG A 1 476 ? 23.458 3.727 2.683 1.00 93.44 476 ARG A N 1
ATOM 3660 C CA . ARG A 1 476 ? 23.683 2.285 2.769 1.00 93.44 476 ARG A CA 1
ATOM 3661 C C . ARG A 1 476 ? 22.381 1.514 2.908 1.00 93.44 476 ARG A C 1
ATOM 3663 O O . ARG A 1 476 ? 22.213 0.492 2.258 1.00 93.44 476 ARG A O 1
ATOM 3670 N N . TRP A 1 477 ? 21.484 1.981 3.763 1.00 94.81 477 TRP A N 1
ATOM 3671 C CA . TRP A 1 477 ? 20.263 1.262 4.098 1.00 94.81 477 TRP A CA 1
ATOM 3672 C C . TRP A 1 477 ? 19.073 1.900 3.397 1.00 94.81 477 TRP A C 1
ATOM 3674 O O . TRP A 1 477 ? 18.876 3.106 3.507 1.00 94.81 477 TRP A O 1
ATOM 3684 N N . LEU A 1 478 ? 18.285 1.082 2.702 1.00 94.12 478 LEU A N 1
ATOM 3685 C CA . LEU A 1 478 ? 16.934 1.455 2.296 1.00 94.12 478 LEU A CA 1
ATOM 3686 C C . LEU A 1 478 ? 16.008 1.422 3.518 1.00 94.12 478 LEU A C 1
ATOM 3688 O O . LEU A 1 478 ? 15.268 2.368 3.763 1.00 94.12 478 LEU A O 1
ATOM 3692 N N . ILE A 1 479 ? 16.133 0.363 4.325 1.00 96.81 479 ILE A N 1
ATOM 3693 C CA . ILE A 1 479 ? 15.471 0.215 5.623 1.00 96.81 479 ILE A CA 1
ATOM 3694 C C . ILE A 1 479 ? 16.548 -0.145 6.643 1.00 96.81 479 ILE A C 1
ATOM 3696 O O . ILE A 1 479 ? 17.158 -1.214 6.578 1.00 96.81 479 ILE A O 1
ATOM 3700 N N . SER A 1 480 ? 16.831 0.764 7.569 1.00 96.06 480 SER A N 1
ATOM 3701 C CA . SER A 1 480 ? 17.847 0.557 8.600 1.00 96.06 480 SER A CA 1
ATOM 3702 C C . SER A 1 480 ? 17.291 -0.200 9.808 1.00 96.06 480 SER A C 1
ATOM 3704 O O . SER A 1 480 ? 16.089 -0.212 10.062 1.00 96.06 480 SER A O 1
ATOM 3706 N N . GLU A 1 481 ? 18.182 -0.765 10.627 1.00 96.50 481 GLU A N 1
ATOM 3707 C CA . GLU A 1 481 ? 17.806 -1.357 11.919 1.00 96.50 481 GLU A CA 1
ATOM 3708 C C . GLU A 1 481 ? 17.072 -0.350 12.825 1.00 96.50 481 GLU A C 1
ATOM 3710 O O . GLU A 1 481 ? 16.178 -0.726 13.579 1.00 96.50 481 GLU A O 1
ATOM 3715 N N . GLN A 1 482 ? 17.421 0.940 12.737 1.00 94.88 482 GLN A N 1
ATOM 3716 C CA . GLN A 1 482 ? 16.751 1.992 13.497 1.00 94.88 482 GLN A CA 1
ATOM 3717 C C . GLN A 1 482 ? 15.308 2.196 13.019 1.00 94.88 482 GLN A C 1
ATOM 3719 O O . GLN A 1 482 ? 14.415 2.226 13.857 1.00 94.88 482 GLN A O 1
ATOM 3724 N N . ASN A 1 483 ? 15.064 2.221 11.702 1.00 96.44 483 ASN A N 1
ATOM 3725 C CA . ASN A 1 483 ? 13.705 2.346 11.160 1.00 96.44 483 ASN A CA 1
ATOM 3726 C C . ASN A 1 483 ? 12.807 1.194 11.623 1.00 96.44 483 ASN A C 1
ATOM 3728 O O . ASN A 1 483 ? 11.665 1.417 12.017 1.00 96.44 483 ASN A O 1
ATOM 3732 N N . ILE A 1 484 ? 13.345 -0.032 11.632 1.00 97.94 484 ILE A N 1
ATOM 3733 C CA . ILE A 1 484 ? 12.630 -1.204 12.145 1.00 97.94 484 ILE A CA 1
ATOM 3734 C C . ILE A 1 484 ? 12.299 -0.998 13.625 1.00 97.94 484 ILE A C 1
ATOM 3736 O O . ILE A 1 484 ? 11.138 -1.123 14.003 1.00 97.94 484 ILE A O 1
ATOM 3740 N N . ARG A 1 485 ? 13.282 -0.637 14.464 1.00 96.88 485 ARG A N 1
ATOM 3741 C CA . ARG A 1 485 ? 13.062 -0.398 15.903 1.00 96.88 485 ARG A CA 1
ATOM 3742 C C . ARG A 1 485 ? 11.997 0.665 16.174 1.00 96.88 485 ARG A C 1
ATOM 3744 O O . ARG A 1 485 ? 11.143 0.437 17.030 1.00 96.88 485 ARG A O 1
ATOM 3751 N N . ASP A 1 486 ? 12.036 1.782 15.457 1.00 95.81 486 ASP A N 1
ATOM 3752 C CA . ASP A 1 486 ? 11.083 2.880 15.644 1.00 95.81 486 ASP A CA 1
ATOM 3753 C C . ASP A 1 486 ? 9.671 2.464 15.227 1.00 95.81 486 ASP A C 1
ATOM 3755 O O . ASP A 1 486 ? 8.710 2.688 15.966 1.00 95.81 486 ASP A O 1
ATOM 3759 N N . TYR A 1 487 ? 9.540 1.733 14.118 1.00 97.50 487 TYR A N 1
ATOM 3760 C CA . TYR A 1 487 ? 8.262 1.141 13.744 1.00 97.50 487 TYR A CA 1
ATOM 3761 C C . TYR A 1 487 ? 7.763 0.122 14.775 1.00 97.50 487 TYR A C 1
ATOM 3763 O O . TYR A 1 487 ? 6.587 0.162 15.128 1.00 97.50 487 TYR A O 1
ATOM 3771 N N . ARG A 1 488 ? 8.621 -0.759 15.314 1.00 96.81 488 ARG A N 1
ATOM 3772 C CA . ARG A 1 488 ? 8.227 -1.713 16.373 1.00 96.81 488 ARG A CA 1
ATOM 3773 C C . ARG A 1 488 ? 7.673 -1.001 17.606 1.00 96.81 488 ARG A C 1
ATOM 3775 O O . ARG A 1 488 ? 6.719 -1.495 18.204 1.00 96.81 488 ARG A O 1
ATOM 3782 N N . ALA A 1 489 ? 8.236 0.153 17.966 1.00 95.50 489 ALA A N 1
ATOM 3783 C CA . ALA A 1 489 ? 7.731 0.955 19.074 1.00 95.50 489 ALA A CA 1
ATOM 3784 C C . ALA A 1 489 ? 6.294 1.440 18.818 1.00 95.50 489 ALA A C 1
ATOM 3786 O O . ALA A 1 489 ? 5.471 1.363 19.726 1.00 95.50 489 ALA A O 1
ATOM 3787 N N . LEU A 1 490 ? 5.961 1.859 17.590 1.00 95.94 490 LEU A N 1
ATOM 3788 C CA . LEU A 1 490 ? 4.584 2.221 17.229 1.00 95.94 490 LEU A CA 1
ATOM 3789 C C . LEU A 1 490 ? 3.672 0.991 17.087 1.00 95.94 490 LEU A C 1
ATOM 3791 O O . LEU A 1 490 ? 2.540 1.000 17.566 1.00 95.94 490 LEU A O 1
ATOM 3795 N N . ALA A 1 491 ? 4.161 -0.086 16.470 1.00 96.31 491 ALA A N 1
ATOM 3796 C CA . ALA A 1 491 ? 3.408 -1.315 16.218 1.00 96.31 491 ALA A CA 1
ATOM 3797 C C . ALA A 1 491 ? 2.993 -2.047 17.507 1.00 96.31 491 ALA A C 1
ATOM 3799 O O . ALA A 1 491 ? 1.986 -2.754 17.516 1.00 96.31 491 ALA A O 1
ATOM 3800 N N . ALA A 1 492 ? 3.705 -1.827 18.617 1.00 95.00 492 ALA A N 1
ATOM 3801 C CA . ALA A 1 492 ? 3.296 -2.292 19.945 1.00 95.00 492 ALA A CA 1
ATOM 3802 C C . ALA A 1 492 ? 1.940 -1.715 20.404 1.00 95.00 492 ALA A C 1
ATOM 3804 O O . ALA A 1 492 ? 1.296 -2.277 21.289 1.00 95.00 492 ALA A O 1
ATOM 3805 N N . HIS A 1 493 ? 1.502 -0.612 19.793 1.00 95.81 493 HIS A N 1
ATOM 3806 C CA . HIS A 1 493 ? 0.224 0.052 20.038 1.00 95.81 493 HIS A CA 1
ATOM 3807 C C . HIS A 1 493 ? -0.797 -0.195 18.920 1.00 95.81 493 HIS A C 1
ATOM 3809 O O . HIS A 1 493 ? -1.815 0.498 18.843 1.00 95.81 493 HIS A O 1
ATOM 3815 N N . ALA A 1 494 ? -0.522 -1.136 18.016 1.00 97.06 494 ALA A N 1
ATOM 3816 C CA . ALA A 1 494 ? -1.316 -1.294 16.814 1.00 97.06 494 ALA A CA 1
ATOM 3817 C C . ALA A 1 494 ? -2.582 -2.127 17.001 1.00 97.06 494 ALA A C 1
ATOM 3819 O O . ALA A 1 494 ? -2.602 -3.130 17.714 1.00 97.06 494 ALA A O 1
ATOM 3820 N N . TYR A 1 495 ? -3.617 -1.762 16.249 1.00 96.81 495 TYR A N 1
ATOM 3821 C CA . TYR A 1 495 ? -4.811 -2.575 16.061 1.00 96.81 495 TYR A CA 1
ATOM 3822 C C . TYR A 1 495 ? -5.187 -2.604 14.576 1.00 96.81 495 TYR A C 1
ATOM 3824 O O . TYR A 1 495 ? -4.918 -1.659 13.838 1.00 96.81 495 TYR A O 1
ATOM 3832 N N . VAL A 1 496 ? -5.807 -3.693 14.123 1.00 96.81 496 VAL A N 1
ATOM 3833 C CA . VAL A 1 496 ? -6.267 -3.815 12.732 1.00 96.81 496 VAL A CA 1
ATOM 3834 C C . VAL A 1 496 ? -7.677 -3.258 12.619 1.00 96.81 496 VAL A C 1
ATOM 3836 O O . VAL A 1 496 ? -8.591 -3.751 13.288 1.00 96.81 496 VAL A O 1
ATOM 3839 N N . ARG A 1 497 ? -7.871 -2.261 11.753 1.00 94.50 497 ARG A N 1
ATOM 3840 C CA . ARG A 1 497 ? -9.208 -1.789 11.396 1.00 94.50 497 ARG A CA 1
ATOM 3841 C C . ARG A 1 497 ? -9.928 -2.869 10.600 1.00 94.50 497 ARG A C 1
ATOM 3843 O O . ARG A 1 497 ? -9.408 -3.405 9.627 1.00 94.50 497 ARG A O 1
ATOM 3850 N N . GLN A 1 498 ? -11.135 -3.196 11.039 1.00 92.56 498 GLN A N 1
ATOM 3851 C CA . GLN A 1 498 ? -11.966 -4.232 10.437 1.00 92.56 498 GLN A CA 1
ATOM 3852 C C . GLN A 1 498 ? -13.352 -3.675 10.170 1.00 92.56 498 GLN A C 1
ATOM 3854 O O . GLN A 1 498 ? -13.875 -2.882 10.958 1.00 92.56 498 GLN A O 1
ATOM 3859 N N . TYR A 1 499 ? -13.973 -4.133 9.090 1.00 90.69 499 TYR A N 1
ATOM 3860 C CA . TYR A 1 499 ? -15.358 -3.803 8.815 1.00 90.69 499 TYR A CA 1
ATOM 3861 C C . TYR A 1 499 ? -16.265 -4.448 9.868 1.00 90.69 499 TYR A C 1
ATOM 3863 O O . TYR A 1 499 ? -16.400 -5.669 9.945 1.00 90.69 499 TYR A O 1
ATOM 3871 N N . ASN A 1 500 ? -16.901 -3.621 10.690 1.00 87.75 500 ASN A N 1
ATOM 3872 C CA . ASN A 1 500 ? -17.902 -4.028 11.669 1.00 87.75 500 ASN A CA 1
ATOM 3873 C C . ASN A 1 500 ? -18.863 -2.858 11.952 1.00 87.75 500 ASN A C 1
ATOM 3875 O O . ASN A 1 500 ? -18.726 -1.773 11.381 1.00 87.75 500 ASN A O 1
ATOM 3879 N N . GLY A 1 501 ? -19.841 -3.071 12.837 1.00 86.69 501 GLY A N 1
ATOM 3880 C CA . GLY A 1 501 ? -20.818 -2.035 13.188 1.00 86.69 501 GLY A CA 1
ATOM 3881 C C . GLY A 1 501 ? -20.191 -0.760 13.772 1.00 86.69 501 GLY A C 1
ATOM 3882 O O . GLY A 1 501 ? -20.662 0.335 13.471 1.00 86.69 501 GLY A O 1
ATOM 3883 N N . GLU A 1 502 ? -19.103 -0.883 14.542 1.00 87.94 502 GLU A N 1
ATOM 3884 C CA . GLU A 1 502 ? -18.371 0.268 15.093 1.00 87.94 502 GLU A CA 1
ATOM 3885 C C . GLU A 1 502 ? -17.693 1.071 13.985 1.00 87.94 502 GLU A C 1
ATOM 3887 O O . GLU A 1 502 ? -17.857 2.286 13.912 1.00 87.94 502 GLU A O 1
ATOM 3892 N N . PHE A 1 503 ? -16.988 0.391 13.080 1.00 86.44 503 PHE A N 1
ATOM 3893 C CA . PHE A 1 503 ? -16.308 1.014 11.949 1.00 86.44 503 PHE A CA 1
ATOM 3894 C C . PHE A 1 503 ? -17.295 1.682 10.984 1.00 86.44 503 PHE A C 1
ATOM 3896 O O . PHE A 1 503 ? -17.050 2.788 10.504 1.00 86.44 503 PHE A O 1
ATOM 3903 N N . LEU A 1 504 ? -18.450 1.058 10.733 1.00 87.06 504 LEU A N 1
ATOM 3904 C CA . LEU A 1 504 ? -19.502 1.663 9.917 1.00 87.06 504 LEU A CA 1
ATOM 3905 C C . LEU A 1 504 ? -20.081 2.916 10.593 1.00 87.06 504 LEU A C 1
ATOM 3907 O O . LEU A 1 504 ? -20.234 3.946 9.937 1.00 87.06 504 LEU A O 1
ATOM 3911 N N . GLY A 1 505 ? -20.347 2.856 11.902 1.00 90.62 505 GLY A N 1
ATOM 3912 C CA . GLY A 1 505 ? -20.794 4.015 12.676 1.00 90.62 505 GLY A CA 1
ATOM 3913 C C . GLY A 1 505 ? -19.763 5.145 12.693 1.00 90.62 505 GLY A C 1
ATOM 3914 O O . GLY A 1 505 ? -20.123 6.303 12.485 1.00 90.62 505 GLY A O 1
ATOM 3915 N N . ALA A 1 506 ? -18.483 4.806 12.849 1.00 90.31 506 ALA A N 1
ATOM 3916 C CA . ALA A 1 506 ? -17.354 5.723 12.740 1.00 90.31 506 ALA A CA 1
ATOM 3917 C C . ALA A 1 506 ? -17.288 6.409 11.371 1.00 90.31 506 ALA A C 1
ATOM 3919 O O . ALA A 1 506 ? -17.212 7.637 11.301 1.00 90.31 506 ALA A O 1
ATOM 3920 N N . ARG A 1 507 ? -17.388 5.643 10.278 1.00 88.88 507 ARG A N 1
ATOM 3921 C CA . ARG A 1 507 ? -17.391 6.189 8.914 1.00 88.88 507 ARG A CA 1
ATOM 3922 C C . ARG A 1 507 ? -18.540 7.172 8.716 1.00 88.88 507 ARG A C 1
ATOM 3924 O O . ARG A 1 507 ? -18.331 8.280 8.236 1.00 88.88 507 ARG A O 1
ATOM 3931 N N . THR A 1 508 ? -19.740 6.808 9.159 1.00 89.69 508 THR A N 1
ATOM 3932 C CA . THR A 1 508 ? -20.909 7.688 9.070 1.00 89.69 508 THR A CA 1
ATOM 3933 C C . THR A 1 508 ? -20.781 8.943 9.940 1.00 89.69 508 THR A C 1
ATOM 3935 O O . THR A 1 508 ? -21.305 9.999 9.568 1.00 89.69 508 THR A O 1
ATOM 3938 N N . ALA A 1 509 ? -20.089 8.865 11.080 1.00 94.31 509 ALA A N 1
ATOM 3939 C CA . ALA A 1 509 ? -19.787 10.037 11.895 1.00 94.31 509 ALA A CA 1
ATOM 3940 C C . ALA A 1 509 ? -18.879 11.021 11.143 1.00 94.31 509 ALA A C 1
ATOM 3942 O O . ALA A 1 509 ? -19.208 12.206 11.066 1.00 94.31 509 ALA A O 1
ATOM 3943 N N . VAL A 1 510 ? -17.809 10.520 10.514 1.00 93.38 510 VAL A N 1
ATOM 3944 C CA . VAL A 1 510 ? -16.905 11.320 9.668 1.00 93.38 510 VAL A CA 1
ATOM 3945 C C . VAL A 1 510 ? -17.651 11.920 8.469 1.00 93.38 510 VAL A C 1
ATOM 3947 O O . VAL A 1 510 ? -17.561 13.120 8.234 1.00 93.38 510 VAL A O 1
ATOM 3950 N N . GLU A 1 511 ? -18.485 11.147 7.767 1.00 92.06 511 GLU A N 1
ATOM 3951 C CA . GLU A 1 511 ? -19.304 11.637 6.638 1.00 92.06 511 GLU A CA 1
ATOM 3952 C C . GLU A 1 511 ? -20.264 12.777 7.040 1.00 92.06 511 GLU A C 1
ATOM 3954 O O . GLU A 1 511 ? -20.584 13.654 6.234 1.00 92.06 511 GLU A O 1
ATOM 3959 N N . THR A 1 512 ? -20.742 12.775 8.289 1.00 94.19 512 THR A N 1
ATOM 3960 C CA . THR A 1 512 ? -21.671 13.796 8.808 1.00 94.19 512 THR A CA 1
ATOM 3961 C C . THR A 1 512 ? -20.938 15.057 9.282 1.00 94.19 512 THR A C 1
ATOM 3963 O O . THR A 1 512 ? -21.562 16.111 9.423 1.00 94.19 512 THR A O 1
ATOM 3966 N N . LEU A 1 513 ? -19.618 14.986 9.483 1.00 95.31 513 LEU A N 1
ATOM 3967 C CA . LEU A 1 513 ? -18.810 16.054 10.071 1.00 95.31 513 LEU A CA 1
ATOM 3968 C C . LEU A 1 513 ? -18.897 17.373 9.295 1.00 95.31 513 LEU A C 1
ATOM 3970 O O . LEU A 1 513 ? -18.989 18.438 9.903 1.00 95.31 513 LEU A O 1
ATOM 3974 N N . SER A 1 514 ? -18.962 17.303 7.963 1.00 93.69 514 SER A N 1
ATOM 3975 C CA . SER A 1 514 ? -19.069 18.477 7.083 1.00 93.69 514 SER A CA 1
ATOM 3976 C C . SER A 1 514 ? -20.308 19.336 7.365 1.00 93.69 514 SER A C 1
ATOM 3978 O O . SER A 1 514 ? -20.270 20.560 7.234 1.00 93.69 514 SER A O 1
ATOM 3980 N N . GLN A 1 515 ? -21.412 18.725 7.812 1.00 95.06 515 GLN A N 1
ATOM 3981 C CA . GLN A 1 515 ? -22.630 19.456 8.175 1.00 95.06 515 GLN A CA 1
ATOM 3982 C C . GLN A 1 515 ? -22.426 20.282 9.448 1.00 95.06 515 GLN A C 1
ATOM 3984 O O . GLN A 1 515 ? -22.979 21.379 9.558 1.00 95.06 515 GLN A O 1
ATOM 3989 N N . TYR A 1 516 ? -21.640 19.765 10.396 1.00 95.62 516 TYR A N 1
ATOM 3990 C CA . TYR A 1 516 ? -21.296 20.463 11.632 1.00 95.62 516 TYR A CA 1
ATOM 3991 C C . TYR A 1 516 ? -20.273 21.572 11.374 1.00 95.62 516 TYR A C 1
ATOM 3993 O O . TYR A 1 516 ? -20.521 22.729 11.716 1.00 95.62 516 TYR A O 1
ATOM 4001 N N . THR A 1 517 ? -19.161 21.266 10.701 1.00 93.69 517 THR A N 1
ATOM 4002 C CA . THR A 1 517 ? -18.097 22.253 10.442 1.00 93.69 517 THR A CA 1
ATOM 4003 C C . THR A 1 517 ? -18.565 23.385 9.526 1.00 93.69 517 THR A C 1
ATOM 4005 O O . THR A 1 517 ? -18.158 24.536 9.725 1.00 93.69 517 THR A O 1
ATOM 4008 N N . GLY A 1 518 ? -19.477 23.083 8.594 1.00 92.38 518 GLY A N 1
ATOM 4009 C CA . GLY A 1 518 ? -20.170 24.045 7.733 1.00 92.38 518 GLY A CA 1
ATOM 4010 C C . GLY A 1 518 ? -21.336 24.793 8.398 1.00 92.38 518 GLY A C 1
ATOM 4011 O O . GLY A 1 518 ? -21.980 25.611 7.745 1.00 92.38 518 GLY A O 1
ATOM 4012 N N . GLY A 1 519 ? -21.645 24.525 9.673 1.00 94.19 519 GLY A N 1
ATOM 4013 C CA . GLY A 1 519 ? -22.647 25.261 10.456 1.00 94.19 519 GLY A CA 1
ATOM 4014 C C . GLY A 1 519 ? -24.113 24.951 10.124 1.00 94.19 519 GLY A C 1
ATOM 4015 O O . GLY A 1 519 ? -25.004 25.689 10.544 1.00 94.19 519 GLY A O 1
ATOM 4016 N N . SER A 1 520 ? -24.392 23.875 9.382 1.00 96.75 520 SER A N 1
ATOM 4017 C CA . SER A 1 520 ? -25.768 23.443 9.074 1.00 96.75 520 SER A CA 1
ATOM 4018 C C . SER A 1 520 ? -26.468 22.784 10.268 1.00 96.75 520 SER A C 1
ATOM 4020 O O . SER A 1 520 ? -27.700 22.770 10.339 1.00 96.75 520 SER A O 1
ATOM 4022 N N . ILE A 1 521 ? -25.689 22.240 11.204 1.00 97.12 521 ILE A N 1
ATOM 4023 C CA . ILE A 1 521 ? -26.136 21.682 12.485 1.00 97.12 521 ILE A CA 1
ATOM 4024 C C . ILE A 1 521 ? -25.208 22.165 13.607 1.00 97.12 521 ILE A C 1
ATOM 4026 O O . ILE A 1 521 ? -24.041 22.457 13.360 1.00 97.12 521 ILE A O 1
ATOM 4030 N N . ASP A 1 522 ? -25.723 22.260 14.834 1.00 97.06 522 ASP A N 1
ATOM 4031 C CA . ASP A 1 522 ? -24.916 22.559 16.022 1.00 97.06 522 ASP A CA 1
ATOM 4032 C C . ASP A 1 522 ? -24.275 21.289 16.615 1.00 97.06 522 ASP A C 1
ATOM 4034 O O . ASP A 1 522 ? -24.518 20.172 16.148 1.00 97.06 522 ASP A O 1
ATOM 4038 N N . LEU A 1 523 ? -23.434 21.461 17.642 1.00 96.81 523 LEU A N 1
ATOM 4039 C CA . LEU A 1 523 ? -22.712 20.356 18.278 1.00 96.81 523 LEU A CA 1
ATOM 4040 C C . LEU A 1 523 ? -23.660 19.339 18.933 1.00 96.81 523 LEU A C 1
ATOM 4042 O O . LEU A 1 523 ? -23.440 18.136 18.819 1.00 96.81 523 LEU A O 1
ATOM 4046 N N . ASP A 1 524 ? -24.723 19.805 19.595 1.00 97.19 524 ASP A N 1
ATOM 4047 C CA . ASP A 1 524 ? -25.692 18.922 20.256 1.00 97.19 524 ASP A CA 1
ATOM 4048 C C . ASP A 1 524 ? -26.384 18.010 19.250 1.00 97.19 524 ASP A C 1
ATOM 4050 O O . ASP A 1 524 ? -26.481 16.794 19.455 1.00 97.19 524 ASP A O 1
ATOM 4054 N N . ARG A 1 525 ? -26.827 18.587 18.132 1.00 97.06 525 ARG A N 1
ATOM 4055 C CA . ARG A 1 525 ? -27.431 17.830 17.047 1.00 97.06 525 ARG A CA 1
ATOM 4056 C C . ARG A 1 525 ? -26.427 16.902 16.382 1.00 97.06 525 ARG A C 1
ATOM 4058 O O . ARG A 1 525 ? -26.779 15.754 16.138 1.00 97.06 525 ARG A O 1
ATOM 4065 N N . PHE A 1 526 ? -25.201 17.355 16.126 1.00 97.62 526 PHE A N 1
ATOM 4066 C CA . PHE A 1 526 ? -24.156 16.517 15.540 1.00 97.62 526 PHE A CA 1
ATOM 4067 C C . PHE A 1 526 ? -23.896 15.264 16.382 1.00 97.62 526 PHE A C 1
ATOM 4069 O O . PHE A 1 526 ? -24.047 14.157 15.867 1.00 97.62 526 PHE A O 1
ATOM 4076 N N . LEU A 1 527 ? -23.595 15.427 17.677 1.00 97.56 527 LEU A N 1
ATOM 4077 C CA . LEU A 1 527 ? -23.318 14.308 18.585 1.00 97.56 527 LEU A CA 1
ATOM 4078 C C . LEU A 1 527 ? -24.526 13.370 18.718 1.00 97.56 527 LEU A C 1
ATOM 4080 O O . LEU A 1 527 ? -24.368 12.148 18.681 1.00 97.56 527 LEU A O 1
ATOM 4084 N N . SER A 1 528 ? -25.741 13.921 18.818 1.00 97.50 528 SER A N 1
ATOM 4085 C CA . SER A 1 528 ? -26.961 13.110 18.886 1.00 97.50 528 SER A CA 1
ATOM 4086 C C . SER A 1 528 ? -27.200 12.318 17.598 1.00 97.50 528 SER A C 1
ATOM 4088 O O . SER A 1 528 ? -27.510 11.127 17.661 1.00 97.50 528 SER A O 1
ATOM 4090 N N . ASP A 1 529 ? -27.026 12.938 16.428 1.00 96.75 529 ASP A N 1
ATOM 4091 C CA . ASP A 1 529 ? -27.252 12.298 15.132 1.00 96.75 529 ASP A CA 1
ATOM 4092 C C . ASP A 1 529 ? -26.265 11.141 14.907 1.00 96.75 529 ASP A C 1
ATOM 4094 O O . ASP A 1 529 ? -26.693 10.040 14.544 1.00 96.75 529 ASP A O 1
ATOM 4098 N N . ILE A 1 530 ? -24.968 11.334 15.181 1.00 97.38 530 ILE A N 1
ATOM 4099 C CA . ILE A 1 530 ? -23.964 10.267 15.021 1.00 97.38 530 ILE A CA 1
ATOM 4100 C C . ILE A 1 530 ? -24.133 9.153 16.068 1.00 97.38 530 ILE A C 1
ATOM 4102 O O . ILE A 1 530 ? -24.005 7.977 15.724 1.00 97.38 530 ILE A O 1
ATOM 4106 N N . GLN A 1 531 ? -24.531 9.476 17.306 1.00 97.44 531 GLN A N 1
ATOM 4107 C CA . GLN A 1 531 ? -24.843 8.473 18.333 1.00 97.44 531 GLN A CA 1
ATOM 4108 C C . GLN A 1 531 ? -26.069 7.631 17.957 1.00 97.44 531 GLN A C 1
ATOM 4110 O O . GLN A 1 531 ? -26.058 6.405 18.088 1.00 97.44 531 GLN A O 1
ATOM 4115 N N . ASN A 1 532 ? -27.138 8.272 17.481 1.00 96.31 532 ASN A N 1
ATOM 4116 C CA . ASN A 1 532 ? -28.351 7.578 17.056 1.00 96.31 532 ASN A CA 1
ATOM 4117 C C . ASN A 1 532 ? -28.070 6.656 15.866 1.00 96.31 532 ASN A C 1
ATOM 4119 O O . ASN A 1 532 ? -28.551 5.522 15.846 1.00 96.31 532 ASN A O 1
ATOM 4123 N N . ARG A 1 533 ? -27.257 7.108 14.904 1.00 95.31 533 ARG A N 1
ATOM 4124 C CA . ARG A 1 533 ? -26.830 6.288 13.762 1.00 95.31 533 ARG A CA 1
ATOM 4125 C C . ARG A 1 533 ? -25.987 5.092 14.194 1.00 95.31 533 ARG A C 1
ATOM 4127 O O . ARG A 1 533 ? -26.286 3.982 13.763 1.00 95.31 533 ARG A O 1
ATOM 4134 N N . LEU A 1 534 ? -25.014 5.283 15.087 1.00 95.75 534 LEU A N 1
ATOM 4135 C CA . LEU A 1 534 ? -24.230 4.183 15.658 1.00 95.75 534 LEU A CA 1
ATOM 4136 C C . LEU A 1 534 ? -25.138 3.136 16.327 1.00 95.75 534 LEU A C 1
ATOM 4138 O O . LEU A 1 534 ? -25.005 1.939 16.076 1.00 95.75 534 LEU A O 1
ATOM 4142 N N . ASN A 1 535 ? -26.116 3.581 17.120 1.00 95.12 535 ASN A N 1
ATOM 4143 C CA . ASN A 1 535 ? -27.076 2.691 17.777 1.00 95.12 535 ASN A CA 1
ATOM 4144 C C . ASN A 1 535 ? -27.951 1.916 16.777 1.00 95.12 535 ASN A C 1
ATOM 4146 O O . ASN A 1 535 ? -28.230 0.737 16.998 1.00 95.12 535 ASN A O 1
ATOM 4150 N N . LEU A 1 536 ? -28.390 2.554 15.687 1.00 94.81 536 LEU A N 1
ATOM 4151 C CA . LEU A 1 536 ? -29.147 1.891 14.619 1.00 94.81 536 LEU A CA 1
ATOM 4152 C C . LEU A 1 536 ? -28.307 0.810 13.934 1.00 94.81 536 LEU A C 1
ATOM 4154 O O . LEU A 1 536 ? -28.749 -0.334 13.862 1.00 94.81 536 LEU A O 1
ATOM 4158 N N . ILE A 1 537 ? -27.078 1.141 13.534 1.00 92.25 537 ILE A N 1
ATOM 4159 C CA . ILE A 1 537 ? -26.146 0.200 12.896 1.00 92.25 537 ILE A CA 1
ATOM 4160 C C . ILE A 1 537 ? -25.897 -1.013 13.798 1.00 92.25 537 ILE A C 1
ATOM 4162 O O . ILE A 1 537 ? -26.044 -2.153 13.363 1.00 92.25 537 ILE A O 1
ATOM 4166 N N . ARG A 1 538 ? -25.610 -0.792 15.087 1.00 89.19 538 ARG A N 1
ATOM 4167 C CA . ARG A 1 538 ? -25.420 -1.880 16.062 1.00 89.19 538 ARG A CA 1
ATOM 4168 C C . ARG A 1 538 ? -26.635 -2.800 16.180 1.00 89.19 538 ARG A C 1
ATOM 4170 O O . ARG A 1 538 ? -26.467 -3.991 16.425 1.00 89.19 538 ARG A O 1
ATOM 4177 N N . ASN A 1 539 ? -27.846 -2.266 16.033 1.00 88.25 539 ASN A N 1
ATOM 4178 C CA . ASN A 1 539 ? -29.071 -3.064 16.076 1.00 88.25 539 ASN A CA 1
ATOM 4179 C C . ASN A 1 539 ? -29.302 -3.869 14.789 1.00 88.25 539 ASN A C 1
ATOM 4181 O O . ASN A 1 539 ? -29.916 -4.928 14.864 1.00 88.25 539 ASN A O 1
ATOM 4185 N N . GLU A 1 540 ? -28.823 -3.388 13.642 1.00 81.06 540 GLU A N 1
ATOM 4186 C CA . GLU A 1 540 ? -28.913 -4.078 12.346 1.00 81.06 540 GLU A CA 1
ATOM 4187 C C . GLU A 1 540 ? -27.802 -5.121 12.146 1.00 81.06 540 GLU A C 1
ATOM 4189 O O . GLU A 1 540 ? -27.983 -6.076 11.395 1.00 81.06 540 GLU A O 1
ATOM 4194 N N . SER A 1 541 ? -26.657 -4.953 12.817 1.00 68.31 541 SER A N 1
ATOM 4195 C CA . SER A 1 541 ? -25.504 -5.867 12.759 1.00 68.31 541 SER A CA 1
ATOM 4196 C C . SER A 1 541 ? -25.553 -7.029 13.766 1.00 68.31 541 SER A C 1
ATOM 4198 O O . SER A 1 541 ? -24.640 -7.855 13.775 1.00 68.31 541 SER A O 1
ATOM 4200 N N . ARG A 1 542 ? -26.575 -7.087 14.631 1.00 58.28 542 ARG A N 1
ATOM 4201 C CA . ARG A 1 542 ? -26.858 -8.226 15.525 1.00 58.28 542 ARG A CA 1
ATOM 4202 C C . ARG A 1 542 ? -27.710 -9.270 14.820 1.00 58.28 542 ARG A C 1
ATOM 4204 O O . ARG A 1 542 ? -27.437 -10.470 15.047 1.00 58.28 542 ARG A O 1
#

Solvent-accessible surface area (backbone atoms only — not comparable to full-atom values): 29515 Å² total; per-residue (Å²): 85,80,40,75,96,78,22,33,43,44,80,44,72,39,80,31,98,81,76,60,64,68,36,40,25,36,25,45,33,34,75,89,76,70,45,72,45,84,68,35,81,50,69,77,62,72,53,35,62,24,63,31,82,90,74,40,29,38,39,37,30,32,78,54,32,29,26,35,15,57,76,54,50,79,71,37,61,12,40,54,49,70,80,67,91,79,69,58,96,51,60,50,48,40,58,46,80,92,49,28,29,40,36,41,58,99,85,48,75,47,80,42,61,45,41,37,71,68,40,70,72,30,48,75,42,31,33,38,41,54,42,96,72,65,79,29,48,56,57,14,58,66,70,42,78,61,47,40,55,36,79,46,78,50,92,65,52,48,65,56,48,50,48,44,57,72,77,55,60,76,77,43,35,30,42,31,33,32,37,53,54,31,54,50,68,60,34,49,77,72,59,58,30,29,75,47,51,83,37,70,65,56,46,49,54,49,71,38,30,34,70,56,57,39,58,68,33,40,61,92,86,41,31,33,44,47,78,61,39,50,31,34,52,36,33,33,26,24,47,88,80,32,28,48,101,85,71,44,70,73,54,56,24,50,60,48,48,54,50,50,56,63,41,27,84,81,70,41,39,84,81,38,76,69,51,39,67,54,61,40,101,46,45,70,56,34,54,55,47,51,55,51,48,47,49,52,46,38,24,57,60,70,71,43,84,80,68,54,83,39,74,68,58,48,52,54,52,53,55,60,72,70,49,65,57,82,77,63,47,78,72,94,85,61,100,70,63,50,54,41,30,34,80,40,73,48,62,51,53,49,40,65,76,38,41,78,52,97,96,40,40,24,34,74,48,61,56,9,66,38,100,90,42,71,44,46,27,48,26,51,37,28,31,40,30,40,34,62,76,34,95,49,56,71,62,50,48,52,45,53,57,32,35,66,73,30,42,49,70,50,30,48,42,70,46,18,70,80,52,73,79,57,38,67,28,89,58,34,69,57,54,51,54,54,50,51,53,48,51,53,54,51,51,55,50,32,73,74,42,63,72,68,62,24,54,51,43,49,58,48,47,57,54,50,53,53,49,51,61,47,45,67,63,71,45,37,41,54,34,40,61,64,31,52,53,56,46,50,62,47,56,77,34,46,32,62,47,48,38,45,44,67,48,52,26,50,50,52,36,59,70,49,43,60,44,40,75,70,64,77,40,53,70,71,57,46,35,48,52,39,34,54,48,28,55,50,40,48,65,74,71,108

pLDDT: mean 91.7, std 7.65, range [48.34, 98.56]

Mean predicted aligned error: 6.4 Å

Nearest PDB structures (foldseek):
  1eu8-assembly1_A  TM=6.028E-01  e=2.068E-13  Thermococcus litoralis
  5yse-assembly1_A  TM=6.556E-01  e=1.427E-11  Listeria innocua Clip11262
  8art-assembly2_B  TM=6.272E-01  e=9.714E-12  Streptomyces scabiei
  8art-assembly1_A  TM=6.065E-01  e=1.605E-10  Streptomyces scabiei
  2b3f-assembly3_C  TM=5.648E-01  e=3.328E-08  Thermus thermophilus HB27